Protein AF-A0A174A7T7-F1 (afdb_monomer)

Structure (mmCIF, N/CA/C/O backbone):
data_AF-A0A174A7T7-F1
#
_entry.id   AF-A0A174A7T7-F1
#
loop_
_atom_site.group_PDB
_atom_site.id
_atom_site.type_symbol
_atom_site.label_atom_id
_atom_site.label_alt_id
_atom_site.label_comp_id
_atom_site.label_asym_id
_atom_site.label_entity_id
_atom_site.label_seq_id
_atom_site.pdbx_PDB_ins_code
_atom_site.Cartn_x
_atom_site.Cartn_y
_atom_site.Cartn_z
_atom_site.occupancy
_atom_site.B_iso_or_equiv
_atom_site.auth_seq_id
_atom_site.auth_comp_id
_atom_site.auth_asym_id
_atom_site.auth_atom_id
_atom_site.pdbx_PDB_model_num
ATOM 1 N N . MET A 1 1 ? -68.352 -79.013 16.935 1.00 34.81 1 MET A N 1
ATOM 2 C CA . MET A 1 1 ? -67.141 -79.835 17.147 1.00 34.81 1 MET A CA 1
ATOM 3 C C . MET A 1 1 ? -65.933 -79.000 16.737 1.00 34.81 1 MET A C 1
ATOM 5 O O . MET A 1 1 ? -65.954 -78.477 15.634 1.00 34.81 1 MET A O 1
ATOM 9 N N . LYS A 1 2 ? -64.933 -78.906 17.624 1.00 31.14 2 LYS A N 1
ATOM 10 C CA . LYS A 1 2 ? -63.583 -78.318 17.465 1.00 31.14 2 LYS A CA 1
ATOM 11 C C . LYS A 1 2 ? -63.420 -76.787 17.567 1.00 31.14 2 LYS A C 1
ATOM 13 O O . LYS A 1 2 ? -63.607 -76.028 16.629 1.00 31.14 2 LYS A O 1
ATOM 18 N N . THR A 1 3 ? -62.982 -76.417 18.768 1.00 38.16 3 THR A N 1
ATOM 19 C CA . THR A 1 3 ? -62.141 -75.281 19.174 1.00 38.16 3 THR A CA 1
ATOM 20 C C . THR A 1 3 ? -60.913 -75.062 18.294 1.00 38.16 3 THR A C 1
ATOM 22 O O . THR A 1 3 ? -60.235 -76.042 18.006 1.00 38.16 3 THR A O 1
ATOM 25 N N . TYR A 1 4 ? -60.521 -73.799 18.084 1.00 34.59 4 TYR A N 1
ATOM 26 C CA . TYR A 1 4 ? -59.111 -73.390 18.091 1.00 34.59 4 TYR A CA 1
ATOM 27 C C . TYR A 1 4 ? -58.957 -72.013 18.748 1.00 34.59 4 TYR A C 1
ATOM 29 O O . TYR A 1 4 ? -59.543 -71.024 18.319 1.00 34.59 4 TYR A O 1
ATOM 37 N N . LYS A 1 5 ? -58.182 -71.996 19.837 1.00 39.53 5 LYS A N 1
ATOM 38 C CA . LYS A 1 5 ? -57.634 -70.804 20.485 1.00 39.53 5 LYS A CA 1
ATOM 39 C C . LYS A 1 5 ? -56.448 -70.321 19.651 1.00 39.53 5 LYS A C 1
ATOM 41 O O . LYS A 1 5 ? -55.598 -71.147 19.331 1.00 39.53 5 LYS A O 1
ATOM 46 N N . LEU A 1 6 ? -56.329 -69.018 19.417 1.00 37.69 6 LEU A N 1
ATOM 47 C CA . LEU A 1 6 ? -55.032 -68.397 19.154 1.00 37.69 6 LEU A CA 1
ATOM 48 C C . LEU A 1 6 ? -54.960 -67.053 19.891 1.00 37.69 6 LEU A C 1
ATOM 50 O O . LEU A 1 6 ? -55.678 -66.111 19.573 1.00 37.69 6 LEU A O 1
ATOM 54 N N . LEU A 1 7 ? -54.117 -67.028 20.926 1.00 42.88 7 LEU A N 1
ATOM 55 C CA . LEU A 1 7 ? -53.534 -65.824 21.512 1.00 42.88 7 LEU A CA 1
ATOM 56 C C . LEU A 1 7 ? -52.535 -65.233 20.511 1.00 42.88 7 LEU A C 1
ATOM 58 O O . LEU A 1 7 ? -51.740 -66.000 19.980 1.00 42.88 7 LEU A O 1
ATOM 62 N N . LEU A 1 8 ? -52.511 -63.908 20.352 1.00 40.06 8 LEU A N 1
ATOM 63 C CA . LEU A 1 8 ? -51.331 -63.091 20.011 1.00 40.06 8 LEU A CA 1
ATOM 64 C C . LEU A 1 8 ? -51.734 -61.621 20.233 1.00 40.06 8 LEU A C 1
ATOM 66 O O . LEU A 1 8 ? -52.603 -61.100 19.548 1.00 40.06 8 LEU A O 1
ATOM 70 N N . LEU A 1 9 ? -51.413 -61.075 21.403 1.00 36.62 9 LEU A N 1
ATOM 71 C CA . LEU A 1 9 ? -50.213 -60.289 21.721 1.00 36.62 9 LEU A CA 1
ATOM 72 C C . LEU A 1 9 ? -50.511 -58.788 21.571 1.00 36.62 9 LEU A C 1
ATOM 74 O O . LEU A 1 9 ? -50.603 -58.239 20.480 1.00 36.62 9 LEU A O 1
ATOM 78 N N . SER A 1 10 ? -50.698 -58.159 22.726 1.00 42.06 10 SER A N 1
ATOM 79 C CA . SER A 1 10 ? -50.841 -56.725 22.944 1.00 42.06 10 SER A CA 1
ATOM 80 C C . SER A 1 10 ? -49.665 -55.944 22.353 1.00 42.06 10 SER A C 1
ATOM 82 O O . SER A 1 10 ? -48.550 -56.036 22.867 1.00 42.06 10 SER A O 1
ATOM 84 N N . LEU A 1 11 ? -49.919 -55.130 21.327 1.00 39.25 11 LEU A N 1
ATOM 85 C CA . LEU A 1 11 ? -49.003 -54.072 20.911 1.00 39.25 11 LEU A CA 1
ATOM 86 C C . LEU A 1 11 ? -49.355 -52.816 21.720 1.00 39.25 11 LEU A C 1
ATOM 88 O O . LEU A 1 11 ? -50.230 -52.036 21.350 1.00 39.25 11 LEU A O 1
ATOM 92 N N . GLY A 1 12 ? -48.733 -52.685 22.891 1.00 40.16 12 GLY A N 1
ATOM 93 C CA . GLY A 1 12 ? -48.779 -51.452 23.666 1.00 40.16 12 GLY A CA 1
ATOM 94 C C . GLY A 1 12 ? -48.086 -50.350 22.874 1.00 40.16 12 GLY A C 1
ATOM 95 O O . GLY A 1 12 ? -46.886 -50.431 22.621 1.00 40.16 12 GLY A O 1
ATOM 96 N N . VAL A 1 13 ? -48.847 -49.337 22.469 1.00 46.69 13 VAL A N 1
ATOM 97 C CA . VAL A 1 13 ? -48.303 -48.083 21.949 1.00 46.69 13 VAL A CA 1
ATOM 98 C C . VAL A 1 13 ? -47.587 -47.402 23.115 1.00 46.69 13 VAL A C 1
ATOM 100 O O . VAL A 1 13 ? -48.209 -46.751 23.950 1.00 46.69 13 VAL A O 1
ATOM 103 N N . PHE A 1 14 ? -46.274 -47.605 23.209 1.00 45.12 14 PHE A N 1
ATOM 104 C CA . PHE A 1 14 ? -45.408 -46.735 23.990 1.00 45.12 14 PHE A CA 1
ATOM 105 C C . PHE A 1 14 ? -45.339 -45.403 23.245 1.00 45.12 14 PHE A C 1
ATOM 107 O O . PHE A 1 14 ? -44.578 -45.248 22.291 1.00 45.12 14 PHE A O 1
ATOM 114 N N . CYS A 1 15 ? -46.156 -44.440 23.668 1.00 43.75 15 CYS A N 1
ATOM 115 C CA . CYS A 1 15 ? -45.880 -43.042 23.388 1.00 43.75 15 CYS A CA 1
ATOM 116 C C . CYS A 1 15 ? -44.581 -42.692 24.120 1.00 43.75 15 CYS A C 1
ATOM 118 O O . CYS A 1 15 ? -44.599 -42.330 25.295 1.00 43.75 15 CYS A O 1
ATOM 120 N N . PHE A 1 16 ? -43.444 -42.831 23.440 1.00 42.84 16 PHE A N 1
ATOM 121 C CA . PHE A 1 16 ? -42.258 -42.074 23.800 1.00 42.84 16 PHE A CA 1
ATOM 122 C C . PHE A 1 16 ? -42.590 -40.611 23.519 1.00 42.84 16 PHE A C 1
ATOM 124 O O . PHE A 1 16 ? -42.403 -40.119 22.411 1.00 42.84 16 PHE A O 1
ATOM 131 N N . THR A 1 17 ? -43.120 -39.909 24.518 1.00 45.31 17 THR A N 1
ATOM 132 C CA . THR A 1 17 ? -42.925 -38.466 24.590 1.00 45.31 17 THR A CA 1
ATOM 133 C C . THR A 1 17 ? -41.432 -38.278 24.821 1.00 45.31 17 THR A C 1
ATOM 135 O O . THR A 1 17 ? -40.964 -38.278 25.961 1.00 45.31 17 THR A O 1
ATOM 138 N N . ALA A 1 18 ? -40.658 -38.219 23.737 1.00 40.25 18 ALA A N 1
ATOM 139 C CA . ALA A 1 18 ? -39.375 -37.555 23.795 1.00 40.25 18 ALA A CA 1
ATOM 140 C C . ALA A 1 18 ? -39.700 -36.135 24.260 1.00 40.25 18 ALA A C 1
ATOM 142 O O . ALA A 1 18 ? -40.391 -35.394 23.564 1.00 40.25 18 ALA A O 1
ATOM 143 N N . CYS A 1 19 ? -39.305 -35.792 25.485 1.00 46.44 19 CYS A N 1
ATOM 144 C CA . CYS A 1 19 ? -39.153 -34.396 25.840 1.00 46.44 19 CYS A CA 1
ATOM 145 C C . CYS A 1 19 ? -38.091 -33.841 24.887 1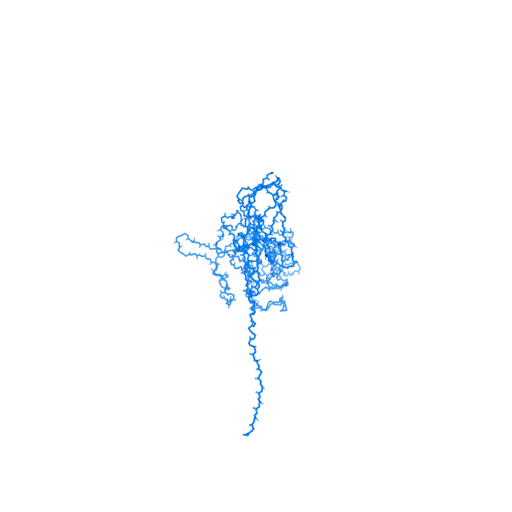.00 46.44 19 CYS A C 1
ATOM 147 O O . CYS A 1 19 ? -36.911 -33.836 25.223 1.00 46.44 19 CYS A O 1
ATOM 149 N N . GLU A 1 20 ? -38.503 -33.348 23.722 1.00 44.00 20 GLU A N 1
ATOM 150 C CA . GLU A 1 20 ? -37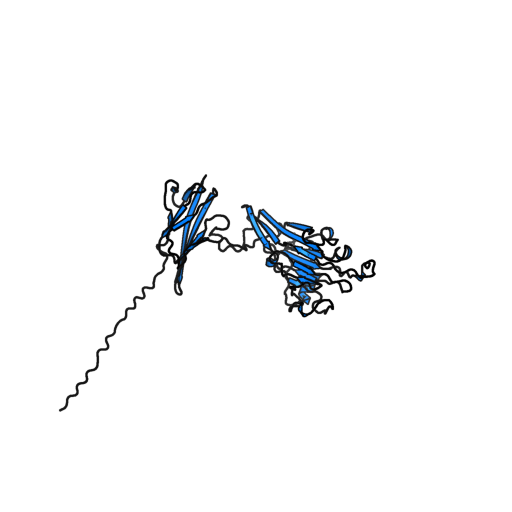.842 -32.207 23.100 1.00 44.00 20 GLU A CA 1
ATOM 151 C C . GLU A 1 20 ? -38.121 -31.009 24.015 1.00 44.00 20 GLU A C 1
ATOM 153 O O . GLU A 1 20 ? -38.873 -30.095 23.699 1.00 44.00 20 GLU A O 1
ATOM 158 N N . LYS A 1 21 ? -37.538 -31.024 25.219 1.00 41.69 21 LYS A N 1
ATOM 159 C CA . LYS A 1 21 ? -37.025 -29.766 25.726 1.00 41.69 21 LYS A CA 1
ATOM 160 C C . LYS A 1 21 ? -35.841 -29.518 24.816 1.00 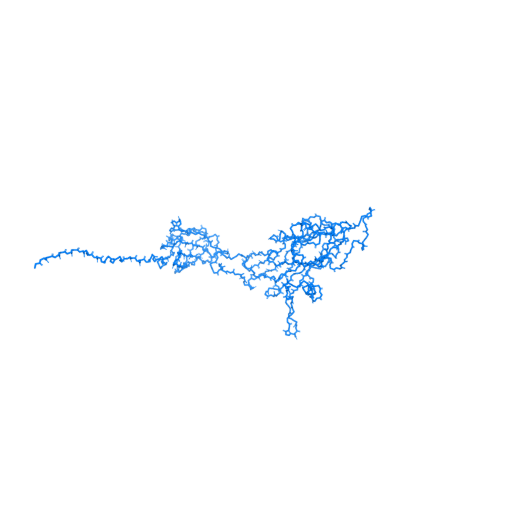41.69 21 LYS A C 1
ATOM 162 O O . LYS A 1 21 ? -34.774 -30.090 25.038 1.00 41.69 21 LYS A O 1
ATOM 167 N N . GLU A 1 22 ? -36.070 -28.749 23.752 1.00 50.91 22 GLU A N 1
ATOM 168 C CA . GLU A 1 22 ? -34.982 -27.973 23.180 1.00 50.91 22 GLU A CA 1
ATOM 169 C C . GLU A 1 22 ? -34.232 -27.401 24.380 1.00 50.91 22 GLU A C 1
ATOM 171 O O . GLU A 1 22 ? -34.843 -26.868 25.314 1.00 50.91 22 GLU A O 1
ATOM 176 N N . LEU A 1 23 ? -32.938 -27.701 24.459 1.00 54.66 23 LEU A N 1
ATOM 177 C CA . LEU A 1 23 ? -32.082 -27.118 25.471 1.00 54.66 23 LEU A CA 1
ATOM 178 C C . LEU A 1 23 ? -32.055 -25.636 25.100 1.00 54.66 23 LEU A C 1
ATOM 180 O O . LEU A 1 23 ? -31.261 -25.238 24.257 1.00 54.66 23 LEU A O 1
ATOM 184 N N . ASP A 1 24 ? -33.036 -24.884 25.590 1.00 56.56 24 ASP A N 1
ATOM 185 C CA . ASP A 1 24 ? -33.251 -23.487 25.252 1.00 56.56 24 ASP A CA 1
ATOM 186 C C . ASP A 1 24 ? -32.086 -22.740 25.889 1.00 56.56 24 ASP A C 1
ATOM 188 O O . ASP A 1 24 ? -32.068 -22.471 27.090 1.00 56.56 24 ASP A O 1
ATOM 192 N N . ARG A 1 25 ? -31.013 -22.568 25.113 1.00 69.00 25 ARG A N 1
ATOM 193 C CA . ARG A 1 25 ? -29.785 -21.893 25.545 1.00 69.00 25 ARG A CA 1
ATOM 194 C C . ARG A 1 25 ? -29.955 -20.397 25.327 1.00 69.00 25 ARG A C 1
ATOM 196 O O . ARG A 1 25 ? -29.071 -19.751 24.760 1.00 69.00 25 ARG A O 1
ATOM 203 N N . ASP A 1 26 ? -31.110 -19.872 25.723 1.00 78.75 26 ASP A N 1
ATOM 204 C CA . ASP A 1 26 ? -31.392 -18.454 25.618 1.00 78.75 26 ASP A CA 1
ATOM 205 C C . ASP A 1 26 ? -30.509 -17.659 26.596 1.00 78.75 26 ASP A C 1
ATOM 207 O O . ASP A 1 26 ? -29.924 -18.190 27.542 1.00 78.75 26 ASP A O 1
ATOM 211 N N . LEU A 1 27 ? -30.358 -16.366 26.323 1.00 85.62 27 LEU A N 1
ATOM 212 C CA . LEU A 1 27 ? -29.578 -15.446 27.153 1.00 85.62 27 LEU A CA 1
ATOM 213 C C . LEU A 1 27 ? -30.492 -14.494 27.937 1.00 85.62 27 LEU A C 1
ATOM 215 O O . LEU A 1 27 ? -30.086 -13.383 28.295 1.00 85.62 27 LEU A O 1
ATOM 219 N N . THR A 1 28 ? -31.742 -14.888 28.194 1.00 85.81 28 THR A N 1
ATOM 220 C CA . THR A 1 28 ? -32.754 -14.007 28.793 1.00 85.81 28 THR A CA 1
ATOM 221 C C . THR A 1 28 ? -32.298 -13.504 30.162 1.00 85.81 28 THR A C 1
ATOM 223 O O . THR A 1 28 ? -32.308 -12.292 30.399 1.00 85.81 28 THR A O 1
ATOM 226 N N . ASP A 1 29 ? -31.759 -14.398 30.992 1.00 86.19 29 ASP A N 1
ATOM 227 C CA . ASP A 1 29 ? -31.263 -14.086 32.339 1.00 86.19 29 ASP A CA 1
ATOM 228 C C . ASP A 1 29 ? -29.802 -13.599 32.369 1.00 86.19 29 ASP A C 1
ATOM 230 O O . ASP A 1 29 ? -29.308 -13.174 33.416 1.00 86.19 29 ASP A O 1
ATOM 234 N N . ALA A 1 30 ? -29.096 -13.622 31.232 1.00 90.69 30 ALA A N 1
ATOM 235 C CA . ALA A 1 30 ? -27.689 -13.239 31.184 1.00 90.69 30 ALA A CA 1
ATOM 236 C C . ALA A 1 30 ? -27.511 -11.732 31.423 1.00 90.69 30 ALA A C 1
ATOM 238 O O . ALA A 1 30 ? -28.187 -10.913 30.800 1.00 90.69 30 ALA A O 1
ATOM 239 N N . ASN A 1 31 ? -26.633 -11.333 32.336 1.00 92.38 31 ASN A N 1
ATOM 240 C CA . ASN A 1 31 ? -26.409 -9.921 32.660 1.00 92.38 31 ASN A CA 1
ATOM 241 C C . ASN A 1 31 ? -25.013 -9.724 33.258 1.00 92.38 31 ASN A C 1
ATOM 243 O O . ASN A 1 31 ? -24.373 -10.680 33.692 1.00 92.38 31 ASN A O 1
ATOM 247 N N . VAL A 1 32 ? -24.562 -8.476 33.334 1.00 92.38 32 VAL A N 1
ATOM 248 C CA . VAL A 1 32 ? -23.365 -8.079 34.067 1.00 92.38 32 VAL A CA 1
ATOM 249 C C . VAL A 1 32 ? -23.742 -7.098 35.164 1.00 92.38 32 VAL A C 1
ATOM 251 O O . VAL A 1 32 ? -24.380 -6.077 34.915 1.00 92.38 32 VAL A O 1
ATOM 254 N N . SER A 1 33 ? -23.311 -7.390 36.386 1.00 91.19 33 SER A N 1
ATOM 255 C CA . SER A 1 33 ? -23.315 -6.422 37.483 1.00 91.19 33 SER A CA 1
ATOM 256 C C . SER A 1 33 ? -21.887 -6.154 37.949 1.00 91.19 33 SER A C 1
ATOM 258 O O . SER A 1 33 ? -20.939 -6.764 37.464 1.00 91.19 33 SER A O 1
ATOM 260 N N . VAL A 1 34 ? -21.708 -5.252 38.907 1.00 89.88 34 VAL A N 1
ATOM 261 C CA . VAL A 1 34 ? -20.389 -4.931 39.467 1.00 89.88 34 VAL A CA 1
ATOM 262 C C . VAL A 1 34 ? -20.390 -5.246 40.956 1.00 89.88 34 VAL A C 1
ATOM 264 O O . VAL A 1 34 ? -21.373 -4.969 41.646 1.00 89.88 34 VAL A O 1
ATOM 267 N N . ALA A 1 35 ? -19.301 -5.822 41.461 1.00 87.19 35 ALA A N 1
ATOM 268 C CA . ALA A 1 35 ? -19.081 -5.949 42.894 1.00 87.19 35 ALA A CA 1
ATOM 269 C C . ALA A 1 35 ? -18.837 -4.554 43.488 1.00 87.19 35 ALA A C 1
ATOM 271 O O . ALA A 1 35 ? -17.867 -3.882 43.144 1.00 87.19 35 ALA A O 1
ATOM 272 N N . THR A 1 36 ? -19.741 -4.098 44.351 1.00 77.88 36 THR A N 1
ATOM 273 C CA . THR A 1 36 ? -19.642 -2.780 44.987 1.00 77.88 36 THR A CA 1
ATOM 274 C C . THR A 1 36 ? -18.747 -2.835 46.220 1.00 77.88 36 THR A C 1
ATOM 276 O O . THR A 1 36 ? -18.971 -3.669 47.100 1.00 77.88 36 THR A O 1
ATOM 279 N N . ASP A 1 37 ? -17.803 -1.904 46.325 1.00 76.12 37 ASP A N 1
ATOM 280 C CA . ASP A 1 37 ? -17.034 -1.619 47.538 1.00 76.12 37 ASP A CA 1
ATOM 281 C C . ASP A 1 37 ? -17.007 -0.102 47.821 1.00 76.12 37 ASP A C 1
ATOM 283 O O . ASP A 1 37 ? -17.701 0.677 47.164 1.00 76.12 37 ASP A O 1
ATOM 287 N N . GLU A 1 38 ? -16.229 0.338 48.815 1.00 72.12 38 GLU A N 1
ATOM 288 C CA . GLU A 1 38 ? -16.130 1.756 49.205 1.00 72.12 38 GLU A CA 1
ATOM 289 C C . GLU A 1 38 ? -15.630 2.684 48.074 1.00 72.12 38 GLU A C 1
ATOM 291 O O . GLU A 1 38 ? -15.846 3.900 48.130 1.00 72.12 38 GLU A O 1
ATOM 296 N N . ASN A 1 39 ? -14.989 2.130 47.041 1.00 70.62 39 ASN A N 1
ATOM 297 C CA . ASN A 1 39 ? -14.383 2.851 45.922 1.00 70.62 39 ASN A CA 1
ATOM 298 C C . ASN A 1 39 ? -15.273 2.903 44.671 1.00 70.62 39 ASN A C 1
ATOM 300 O O . ASN A 1 39 ? -14.922 3.592 43.710 1.00 70.62 39 ASN A O 1
ATOM 304 N N . VAL A 1 40 ? -16.414 2.206 44.673 1.00 71.94 40 VAL A N 1
ATOM 305 C CA . VAL A 1 40 ? -17.290 2.046 43.507 1.00 71.94 40 VAL A CA 1
ATOM 306 C C . VAL A 1 40 ? -18.651 2.683 43.780 1.00 71.94 40 VAL A C 1
ATOM 308 O O . VAL A 1 40 ? -19.407 2.232 44.640 1.00 71.94 40 VAL A O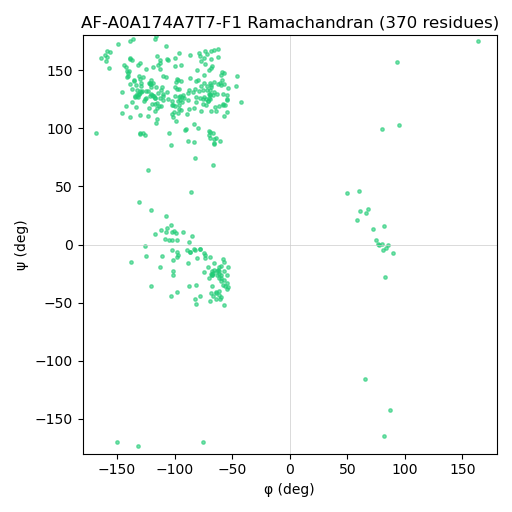 1
ATOM 311 N N . ARG A 1 41 ? -18.993 3.742 43.035 1.00 75.62 41 ARG A N 1
ATOM 312 C CA . ARG A 1 41 ? -20.283 4.446 43.172 1.00 75.62 41 ARG A CA 1
ATOM 313 C C . ARG A 1 41 ? -21.156 4.249 41.942 1.00 75.62 41 ARG A C 1
ATOM 315 O O . ARG A 1 41 ? -20.688 4.442 40.825 1.00 75.62 41 ARG A O 1
ATOM 322 N N . TYR A 1 42 ? -22.424 3.913 42.167 1.00 76.00 42 TYR A N 1
ATOM 323 C CA . TYR A 1 42 ? -23.430 3.730 41.122 1.00 76.00 42 TYR A CA 1
ATOM 324 C C . TYR A 1 42 ? -24.418 4.896 41.090 1.00 76.00 42 TYR A C 1
ATOM 326 O O . TYR A 1 42 ? -25.086 5.171 42.088 1.00 76.00 42 TYR A O 1
ATOM 334 N N . GLU A 1 43 ? -24.569 5.524 39.926 1.00 72.94 43 GLU A N 1
ATOM 335 C CA . GLU A 1 43 ? -25.644 6.476 39.633 1.00 72.94 43 GLU A CA 1
ATOM 336 C C . GLU A 1 43 ? -26.346 6.058 38.332 1.00 72.94 43 GLU A C 1
ATOM 338 O O . GLU A 1 43 ? -25.892 6.342 37.224 1.00 72.94 43 GLU A O 1
ATOM 343 N N . GLY A 1 44 ? -27.456 5.323 38.450 1.00 72.19 44 GLY A N 1
ATOM 344 C CA . GLY A 1 44 ? -28.142 4.760 37.283 1.00 72.19 44 GLY A CA 1
ATOM 345 C C . GLY A 1 44 ? -27.279 3.713 36.570 1.00 72.19 44 GLY A C 1
ATOM 346 O O . GLY A 1 44 ? -26.981 2.681 37.160 1.00 72.19 44 GLY A O 1
ATOM 347 N N . ASN A 1 45 ? -26.885 3.971 35.315 1.00 73.69 45 ASN A N 1
ATOM 348 C CA . ASN A 1 45 ? -25.972 3.104 34.547 1.00 73.69 45 ASN A CA 1
ATOM 349 C C . ASN A 1 45 ? -24.508 3.597 34.550 1.00 73.69 45 ASN A C 1
ATOM 351 O O . ASN A 1 45 ? -23.689 3.124 33.762 1.00 73.69 45 ASN A O 1
ATOM 355 N N . ILE A 1 46 ? -24.187 4.591 35.388 1.00 84.31 46 ILE A N 1
ATOM 356 C CA . ILE A 1 46 ? -22.849 5.179 35.482 1.00 84.31 46 ILE A CA 1
ATOM 357 C C . ILE A 1 46 ? -22.142 4.637 36.722 1.00 84.31 46 ILE A C 1
ATOM 359 O O . ILE A 1 46 ? -22.587 4.838 37.854 1.00 84.31 46 ILE A O 1
ATOM 363 N N . LEU A 1 47 ? -21.011 3.986 36.484 1.00 89.56 47 LEU A N 1
ATOM 364 C CA . LEU A 1 47 ? -20.050 3.540 37.473 1.00 89.56 47 LEU A CA 1
ATOM 365 C C . LEU A 1 47 ? -18.953 4.590 37.625 1.00 89.56 47 LEU A C 1
ATOM 367 O O . LEU A 1 47 ? -18.193 4.804 36.687 1.00 89.56 47 LEU A O 1
ATOM 371 N N . THR A 1 48 ? -18.826 5.221 38.790 1.00 90.75 48 THR A N 1
ATOM 372 C CA . THR A 1 48 ? -17.685 6.106 39.074 1.00 90.75 48 THR A CA 1
ATOM 373 C C . THR A 1 48 ? -16.637 5.382 39.908 1.00 90.75 48 THR A C 1
ATOM 375 O O . THR A 1 48 ? -16.963 4.826 40.960 1.00 90.75 48 THR A O 1
ATOM 378 N N . VAL A 1 49 ? -15.386 5.415 39.446 1.00 92.56 49 VAL A N 1
ATOM 379 C CA . VAL A 1 49 ? -14.236 4.746 40.070 1.00 92.56 49 VAL A CA 1
ATOM 380 C C . VAL A 1 49 ? -12.982 5.621 39.965 1.00 92.56 49 VAL A C 1
ATOM 382 O O . VAL A 1 49 ? -12.854 6.418 39.037 1.00 92.56 49 VAL A O 1
ATOM 385 N N . LYS A 1 50 ? -12.032 5.473 40.893 1.00 92.19 50 LYS A N 1
ATOM 386 C CA . LYS A 1 50 ? -10.718 6.119 40.768 1.00 92.19 50 LYS A CA 1
ATOM 387 C C . LYS A 1 50 ? -9.804 5.347 39.825 1.00 92.19 50 LYS A C 1
ATOM 389 O O . LYS A 1 50 ? -9.757 4.116 39.874 1.00 92.19 50 LYS A O 1
ATOM 394 N N . LYS A 1 51 ? -9.020 6.072 39.033 1.00 94.19 51 LYS A N 1
ATOM 395 C CA . LYS A 1 51 ? -7.954 5.533 38.185 1.00 94.19 51 LYS A CA 1
ATOM 396 C C . LYS A 1 51 ? -7.075 4.545 38.963 1.00 94.19 51 LYS A C 1
ATOM 398 O O . LYS A 1 51 ? -6.709 4.791 40.111 1.00 94.19 51 LYS A O 1
ATOM 403 N N . GLY A 1 52 ? -6.739 3.423 38.330 1.00 93.38 52 GLY A N 1
ATOM 404 C CA . GLY A 1 52 ? -5.920 2.363 38.925 1.00 93.38 52 GLY A CA 1
ATOM 405 C C . GLY A 1 52 ? -6.661 1.449 39.910 1.00 93.38 52 GLY A C 1
ATOM 406 O O . GLY A 1 52 ? -6.055 0.518 40.439 1.00 93.38 52 GLY A O 1
ATOM 407 N N . THR A 1 53 ? -7.957 1.673 40.158 1.00 92.56 53 THR A N 1
ATOM 408 C CA . THR A 1 53 ? -8.770 0.788 41.006 1.00 92.56 53 THR A CA 1
ATOM 409 C C . THR A 1 53 ? -9.389 -0.329 40.157 1.00 92.56 53 THR A C 1
ATOM 411 O O . THR A 1 53 ? -10.095 -0.023 39.192 1.00 92.56 53 THR A O 1
ATOM 414 N N . PRO A 1 54 ? -9.167 -1.612 40.496 1.00 93.38 54 PRO A N 1
ATOM 415 C CA . PRO A 1 54 ? -9.792 -2.724 39.787 1.00 93.38 54 PRO A CA 1
ATOM 416 C C . PRO A 1 54 ? -11.312 -2.743 39.968 1.00 93.38 54 PRO A C 1
ATOM 418 O O . PRO A 1 54 ? -11.817 -2.710 41.088 1.00 93.38 54 PRO A O 1
ATOM 421 N N . ILE A 1 55 ? -12.043 -2.870 38.865 1.00 93.06 55 ILE A N 1
ATOM 422 C CA . ILE A 1 55 ? -13.482 -3.132 38.849 1.00 93.06 55 ILE A CA 1
ATOM 423 C C . ILE A 1 55 ? -13.677 -4.635 38.694 1.00 93.06 55 ILE A C 1
ATOM 425 O O . ILE A 1 55 ? -13.145 -5.229 37.760 1.00 93.06 55 ILE A O 1
ATOM 429 N N . THR A 1 56 ? -14.463 -5.251 39.577 1.00 94.19 56 THR A N 1
ATOM 430 C CA . THR A 1 56 ? -14.862 -6.657 39.428 1.00 94.19 56 THR A CA 1
ATOM 431 C C . THR A 1 56 ? -16.283 -6.737 38.884 1.00 94.19 56 THR A C 1
ATOM 433 O O . THR A 1 56 ? -17.245 -6.411 39.578 1.00 94.19 56 THR A O 1
ATOM 436 N N . PHE A 1 57 ? -16.411 -7.176 37.639 1.00 94.25 57 PHE A N 1
ATOM 437 C CA . PHE A 1 57 ? -17.672 -7.490 36.982 1.00 94.25 57 PHE A CA 1
ATOM 438 C C . PHE A 1 57 ? -18.117 -8.902 37.366 1.00 94.25 57 PHE A C 1
ATOM 440 O O . PHE A 1 57 ? -17.318 -9.836 37.336 1.00 94.25 57 PHE A O 1
ATOM 447 N N . LEU A 1 58 ? -19.386 -9.050 37.726 1.00 93.88 58 LEU A N 1
ATOM 448 C CA . LEU A 1 58 ? -20.043 -10.318 38.024 1.00 93.88 58 LEU A CA 1
ATOM 449 C C . LEU A 1 58 ? -20.887 -10.704 36.809 1.00 93.88 58 LEU A C 1
ATOM 451 O O . LEU A 1 58 ? -21.732 -9.916 36.373 1.00 93.88 58 LEU A O 1
ATOM 455 N N . LEU A 1 59 ? -20.632 -11.885 36.259 1.00 94.12 59 LEU A N 1
ATOM 456 C CA . LEU A 1 59 ? -21.288 -12.418 35.072 1.00 94.12 59 LEU A CA 1
ATOM 457 C C . LEU A 1 59 ? -22.422 -13.343 35.521 1.00 94.12 59 LEU A C 1
ATOM 459 O O . LEU A 1 59 ? -22.197 -14.281 36.278 1.00 94.12 59 LEU A O 1
ATOM 463 N N . HIS A 1 60 ? -23.640 -13.060 35.066 1.00 92.81 60 HIS A N 1
ATOM 464 C CA . HIS A 1 60 ? -24.845 -13.817 35.412 1.00 92.81 60 HIS A CA 1
ATOM 465 C C . HIS A 1 60 ? -25.401 -14.549 34.191 1.00 92.81 60 HIS A C 1
ATOM 467 O O . HIS A 1 60 ? -25.168 -14.134 33.053 1.00 92.81 60 HIS A O 1
ATOM 473 N N . GLY A 1 61 ? -26.197 -15.590 34.443 1.00 89.12 61 GLY A N 1
ATOM 474 C CA . GLY A 1 61 ? -26.759 -16.472 33.416 1.00 89.12 61 GLY A CA 1
ATOM 475 C C . GLY A 1 61 ? -25.770 -17.545 32.960 1.00 89.12 61 GLY A C 1
ATOM 476 O O . GLY A 1 61 ? -24.758 -17.775 33.615 1.00 89.12 61 GLY A O 1
ATOM 477 N N . ASP A 1 62 ? -26.062 -18.194 31.831 1.00 87.44 62 ASP A N 1
ATOM 478 C CA . ASP A 1 62 ? -25.220 -19.263 31.273 1.00 87.44 62 ASP A CA 1
ATOM 479 C C . ASP A 1 62 ? -24.771 -18.965 29.826 1.00 87.44 62 ASP A C 1
ATOM 481 O O . ASP A 1 62 ? -25.192 -19.643 28.882 1.00 87.44 62 ASP A O 1
ATOM 485 N N . PRO A 1 63 ? -23.963 -17.904 29.605 1.00 90.50 63 PRO A N 1
ATOM 486 C CA . PRO A 1 63 ? -23.347 -17.670 28.309 1.00 90.50 63 PRO A CA 1
ATOM 487 C C . PRO A 1 63 ? -22.168 -18.629 28.075 1.00 90.50 63 PRO A C 1
ATOM 489 O O . PRO A 1 63 ? -21.282 -18.751 28.923 1.00 90.50 63 PRO A O 1
ATOM 492 N N . ASP A 1 64 ? -22.112 -19.245 26.896 1.00 89.88 64 ASP A N 1
ATOM 493 C CA . ASP A 1 64 ? -21.020 -20.086 26.403 1.00 89.88 64 ASP A CA 1
ATOM 494 C C . ASP A 1 64 ? -19.767 -19.247 26.149 1.00 89.88 64 ASP A C 1
ATOM 496 O O . ASP A 1 64 ? -18.651 -19.660 26.456 1.00 89.88 64 ASP A O 1
ATOM 500 N N . TYR A 1 65 ? -19.949 -18.058 25.575 1.00 91.44 65 TYR A N 1
ATOM 501 C CA . TYR A 1 65 ? -18.866 -17.155 25.211 1.00 91.44 65 TYR A CA 1
ATOM 502 C C . TYR A 1 65 ? -19.122 -15.763 25.763 1.00 91.44 65 TYR A C 1
ATOM 504 O O . TYR A 1 65 ? -20.219 -15.223 25.622 1.00 91.44 65 TYR A O 1
ATOM 512 N N . VAL A 1 66 ? -18.079 -15.151 26.323 1.00 94.62 66 VAL A N 1
ATOM 513 C CA . VAL A 1 66 ? -18.109 -13.756 26.779 1.00 94.62 66 VAL A CA 1
ATOM 514 C C . VAL A 1 66 ? -16.878 -13.031 26.252 1.00 94.62 66 VAL A C 1
ATOM 516 O O . VAL A 1 66 ? -15.744 -13.481 26.434 1.00 94.62 66 VAL A O 1
ATOM 519 N N . SER A 1 67 ? -17.110 -11.905 25.588 1.00 95.94 67 SER A N 1
ATOM 520 C CA . SER A 1 67 ? -16.092 -10.995 25.062 1.00 95.94 67 SER A CA 1
ATOM 521 C C . SER A 1 67 ? -16.273 -9.611 25.675 1.00 95.94 67 SER A C 1
ATOM 523 O O . SER A 1 67 ? -17.397 -9.121 25.750 1.00 95.94 67 SER A O 1
ATOM 525 N N . PHE A 1 68 ? -15.184 -8.982 26.106 1.00 97.31 68 PHE A N 1
ATOM 526 C CA . PHE A 1 68 ? -15.192 -7.686 26.780 1.00 97.31 68 PHE A CA 1
ATOM 527 C C . PHE A 1 68 ? -14.498 -6.610 25.948 1.00 97.31 68 PHE A C 1
ATOM 529 O O . PHE A 1 68 ? -13.366 -6.782 25.505 1.00 97.31 68 PHE A O 1
ATOM 536 N N . PHE A 1 69 ? -15.173 -5.482 25.785 1.00 97.75 69 PHE A N 1
ATOM 537 C CA . PHE A 1 69 ? -14.650 -4.252 25.206 1.00 97.75 69 PHE A CA 1
ATOM 538 C C . PHE A 1 69 ? -14.574 -3.214 26.325 1.00 97.75 69 PHE A C 1
ATOM 540 O O . PHE A 1 69 ? -15.608 -2.877 26.902 1.00 97.75 69 PHE A O 1
ATOM 547 N N . SER A 1 70 ? -13.382 -2.700 26.641 1.00 96.44 70 SER A N 1
ATOM 548 C CA . SER A 1 70 ? -13.226 -1.702 27.711 1.00 96.44 70 SER A CA 1
ATOM 549 C C . SER A 1 70 ? -13.798 -0.331 27.337 1.00 96.44 70 SER A C 1
ATOM 551 O O . SER A 1 70 ? -14.064 0.491 28.205 1.00 96.44 70 SER A O 1
ATOM 553 N N . GLY A 1 71 ? -14.001 -0.055 26.047 1.00 93.69 71 GLY A N 1
ATOM 554 C CA . GLY A 1 71 ? -14.368 1.274 25.564 1.00 93.69 71 GLY A CA 1
ATOM 555 C C . GLY A 1 71 ? -13.178 2.231 25.447 1.00 93.69 71 GLY A C 1
ATOM 556 O O . GLY A 1 71 ? -13.365 3.373 25.028 1.00 93.69 71 GLY A O 1
ATOM 557 N N . GLU A 1 72 ? -11.962 1.783 25.772 1.00 91.69 72 GLU A N 1
ATOM 558 C CA . GLU A 1 72 ? -10.727 2.497 25.445 1.00 91.69 72 GLU A CA 1
ATOM 559 C C . GLU A 1 72 ? -10.427 2.420 23.945 1.00 91.69 72 GLU A C 1
ATOM 561 O O . GLU A 1 72 ? -10.982 1.597 23.215 1.00 91.69 72 GLU A O 1
ATOM 566 N N . LEU A 1 73 ? -9.536 3.292 23.473 1.00 84.94 73 LEU A N 1
ATOM 567 C CA . LEU A 1 73 ? -9.124 3.337 22.073 1.00 84.94 73 LEU A CA 1
ATOM 568 C C . LEU A 1 73 ? -8.624 1.959 21.599 1.00 84.94 73 LEU A C 1
ATOM 570 O O . LEU A 1 73 ? -7.688 1.415 22.178 1.00 84.94 73 LEU A O 1
ATOM 574 N N . GLY A 1 74 ? -9.217 1.423 20.526 1.00 84.12 74 GLY A N 1
ATOM 575 C CA . GLY A 1 74 ? -8.893 0.088 20.000 1.00 84.12 74 GLY A CA 1
ATOM 576 C C . GLY A 1 74 ? -9.731 -1.046 20.605 1.00 84.12 74 GLY A C 1
ATOM 577 O O . GLY A 1 74 ? -9.680 -2.170 20.105 1.00 84.12 74 GLY A O 1
ATOM 578 N N . HIS A 1 75 ? -10.540 -0.750 21.625 1.00 92.00 75 HIS A N 1
ATOM 579 C CA . HIS A 1 75 ? -11.396 -1.692 22.347 1.00 92.00 75 HIS A CA 1
ATOM 580 C C . HIS A 1 75 ? -12.833 -1.167 22.488 1.00 92.00 75 HIS A C 1
ATOM 582 O O . HIS A 1 75 ? -13.482 -1.383 23.512 1.00 92.00 75 HIS A O 1
ATOM 588 N N . GLN A 1 76 ? -13.353 -0.468 21.474 1.00 92.12 76 GLN A N 1
ATOM 589 C CA . GLN A 1 76 ? -14.711 0.085 21.468 1.00 92.12 76 GLN A CA 1
ATOM 590 C C . GLN A 1 76 ? -15.675 -0.813 20.677 1.00 92.12 76 GLN A C 1
ATOM 592 O O . GLN A 1 76 ? -15.539 -0.975 19.464 1.00 92.12 76 GLN A O 1
ATOM 597 N N . TYR A 1 77 ? -16.713 -1.340 21.338 1.00 92.69 77 TYR A N 1
ATOM 598 C CA . TYR A 1 77 ? -17.682 -2.264 20.722 1.00 92.69 77 TYR A CA 1
ATOM 599 C C . TYR A 1 77 ? -18.367 -1.703 19.466 1.00 92.69 77 TYR A C 1
ATOM 601 O O . TYR A 1 77 ? -18.614 -2.433 18.502 1.00 92.69 77 TYR A O 1
ATOM 609 N N . VAL A 1 78 ? -18.645 -0.396 19.452 1.00 89.31 78 VAL A N 1
ATOM 610 C CA . VAL A 1 78 ? -19.272 0.299 18.315 1.00 89.31 78 VAL A CA 1
ATOM 611 C C . VAL A 1 78 ? -18.415 0.259 17.039 1.00 89.31 78 VAL A C 1
ATOM 613 O O . VAL A 1 78 ? -18.953 0.367 15.941 1.00 89.31 78 VAL A O 1
ATOM 616 N N . TYR A 1 79 ? -17.098 0.042 17.156 1.00 85.81 79 TYR A N 1
ATOM 617 C CA . TYR A 1 79 ? -16.157 0.005 16.029 1.00 85.81 79 TYR A CA 1
ATOM 618 C C . TYR A 1 79 ? -15.637 -1.399 15.688 1.00 85.81 79 TYR A C 1
ATOM 620 O O . TYR A 1 79 ? -14.733 -1.525 14.861 1.00 85.81 79 TYR A O 1
ATOM 628 N N . ARG A 1 80 ? -16.222 -2.457 16.266 1.00 90.25 80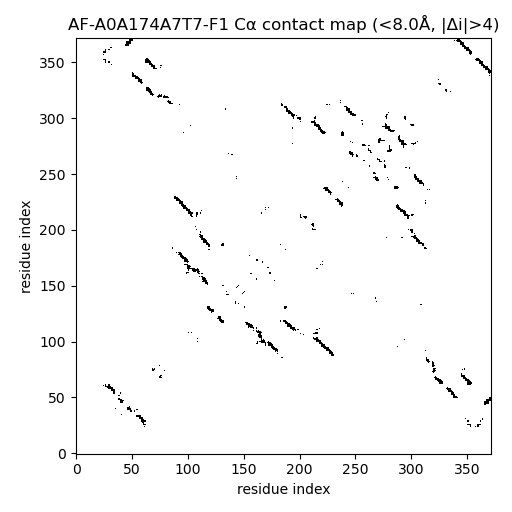 ARG A N 1
ATOM 629 C CA . ARG A 1 80 ? -15.800 -3.854 16.039 1.00 90.25 80 ARG A CA 1
ATOM 630 C C . ARG A 1 80 ? -15.959 -4.341 14.590 1.00 90.25 80 ARG A C 1
ATOM 632 O O . ARG A 1 80 ? -15.245 -5.235 14.162 1.00 90.25 80 ARG A O 1
ATOM 639 N N . ASP A 1 81 ? -16.888 -3.743 13.844 1.00 85.12 81 ASP A N 1
ATOM 640 C CA . ASP A 1 81 ? -17.191 -4.092 12.448 1.00 85.12 81 ASP A CA 1
ATOM 641 C C . ASP A 1 81 ? -16.772 -2.967 11.476 1.00 85.12 81 ASP A C 1
ATOM 643 O O . ASP A 1 81 ? -17.183 -2.941 10.310 1.00 85.12 81 ASP A O 1
ATOM 647 N N . ARG A 1 82 ? -15.986 -1.986 11.952 1.00 83.00 82 ARG A N 1
ATOM 648 C CA . ARG A 1 82 ? -15.611 -0.801 11.171 1.00 83.00 82 ARG A CA 1
ATOM 649 C C . ARG A 1 82 ? -14.667 -1.183 10.032 1.00 83.00 82 ARG A C 1
ATOM 651 O O . ARG A 1 82 ? -13.599 -1.736 10.265 1.00 83.00 82 ARG A O 1
ATOM 658 N N . LYS A 1 83 ? -15.044 -0.805 8.807 1.00 82.88 83 LYS A N 1
ATOM 659 C CA . LYS A 1 83 ? -14.229 -0.989 7.591 1.00 82.88 83 LYS A CA 1
ATOM 660 C C . LYS A 1 83 ? -13.512 0.279 7.144 1.00 82.88 83 LYS A C 1
ATOM 662 O O . LYS A 1 83 ? -12.458 0.192 6.529 1.00 82.88 83 LYS A O 1
ATOM 667 N N . GLU A 1 84 ? -14.062 1.440 7.486 1.00 84.50 84 GLU A N 1
ATOM 668 C CA . GLU A 1 84 ? -13.483 2.745 7.181 1.00 84.50 84 GLU A CA 1
ATOM 669 C C . GLU A 1 84 ? -13.655 3.697 8.361 1.00 84.50 84 GLU A C 1
ATOM 671 O O . GLU A 1 84 ? -14.627 3.610 9.115 1.00 84.50 84 GLU A O 1
ATOM 676 N N . TYR A 1 85 ? -12.710 4.610 8.522 1.00 84.31 85 TYR A N 1
ATOM 677 C CA . TYR A 1 85 ? -12.803 5.716 9.466 1.00 84.31 85 TYR A CA 1
ATOM 678 C C . TYR A 1 85 ? -13.523 6.927 8.856 1.00 84.31 85 TYR A C 1
ATOM 680 O O . TYR A 1 85 ? -13.624 7.063 7.639 1.00 84.31 85 TYR A O 1
ATOM 688 N N . SER A 1 86 ? -13.981 7.851 9.704 1.00 86.19 86 SER A N 1
ATOM 689 C CA . SER A 1 86 ? -14.559 9.115 9.240 1.00 86.19 86 SER A CA 1
ATOM 690 C C . SER A 1 86 ? -13.482 10.051 8.689 1.00 86.19 86 SER A C 1
ATOM 692 O O . SER A 1 86 ? -12.465 10.297 9.338 1.00 86.19 86 SER A O 1
ATOM 694 N N . ALA A 1 87 ? -13.732 10.645 7.520 1.00 88.81 87 ALA A N 1
ATOM 695 C CA . ALA A 1 87 ? -12.855 11.662 6.937 1.00 88.81 87 ALA A CA 1
ATOM 696 C C . ALA A 1 87 ? -12.688 12.895 7.846 1.00 88.81 87 ALA A C 1
ATOM 698 O O . ALA A 1 87 ? -11.632 13.529 7.854 1.00 88.81 87 ALA A O 1
ATOM 699 N N . GLU A 1 88 ? -13.719 13.234 8.624 1.00 89.94 88 GLU A N 1
ATOM 700 C CA . GLU A 1 88 ? -13.724 14.398 9.519 1.00 89.94 88 GLU A CA 1
ATOM 701 C C . GLU A 1 88 ? -12.737 14.246 10.683 1.00 89.94 88 GLU A C 1
ATOM 703 O O . GLU A 1 88 ? -12.203 15.245 11.182 1.00 89.94 88 GLU A O 1
ATOM 708 N N . ASP A 1 89 ? -12.443 13.000 11.059 1.00 89.56 89 ASP A N 1
ATOM 709 C CA . ASP A 1 89 ? -11.530 12.644 12.144 1.00 89.56 89 ASP A CA 1
ATOM 710 C C . ASP A 1 89 ? -10.059 12.647 11.712 1.00 89.56 89 ASP A C 1
ATOM 712 O O . ASP A 1 89 ? -9.174 12.470 12.552 1.00 89.56 89 ASP A O 1
ATOM 716 N N . VAL A 1 90 ? -9.765 12.880 10.428 1.00 94.00 90 VAL A N 1
ATOM 717 C CA . VAL A 1 90 ? -8.389 12.930 9.925 1.00 94.00 90 VAL A CA 1
ATOM 718 C C . VAL A 1 90 ? -7.726 14.260 10.286 1.00 94.00 90 VAL A C 1
ATOM 720 O O . VAL A 1 90 ? -8.075 15.335 9.776 1.00 94.00 90 VAL A O 1
ATOM 723 N N . GLU A 1 91 ? -6.690 14.192 11.118 1.00 95.75 91 GLU A N 1
ATOM 724 C CA . GLU A 1 91 ? -5.812 15.321 11.418 1.00 95.75 91 GLU A CA 1
ATOM 725 C C . GLU A 1 91 ? -4.762 15.501 10.312 1.00 95.75 91 GLU A C 1
ATOM 727 O O . GLU A 1 91 ? -4.683 16.580 9.716 1.00 95.75 91 GLU A O 1
ATOM 732 N N . SER A 1 92 ? -4.043 14.438 9.945 1.00 97.00 92 SER A N 1
ATOM 733 C CA . SER A 1 92 ? -3.088 14.416 8.828 1.00 97.00 92 SER A CA 1
ATOM 734 C C . SER A 1 92 ? -3.109 13.065 8.108 1.00 97.00 92 SER A C 1
ATOM 736 O O . SER A 1 92 ? -3.484 12.051 8.690 1.00 97.00 92 SER A O 1
ATOM 738 N N . CYS A 1 93 ? -2.736 13.051 6.827 1.00 97.12 93 CYS A N 1
ATOM 739 C CA . CYS A 1 93 ? -2.645 11.834 6.023 1.00 97.12 93 CYS A CA 1
ATOM 740 C C . CYS A 1 93 ? -1.482 11.980 5.039 1.00 97.12 93 CYS A C 1
ATOM 742 O O . CYS A 1 93 ? -1.513 12.844 4.158 1.00 97.12 93 CYS A O 1
ATOM 744 N N . GLU A 1 94 ? -0.442 11.172 5.227 1.00 97.94 94 GLU A N 1
ATOM 745 C CA . GLU A 1 94 ? 0.850 11.319 4.561 1.00 97.94 94 GLU A CA 1
ATOM 746 C C . GLU A 1 94 ? 1.245 10.031 3.836 1.00 97.94 94 GLU A C 1
ATOM 748 O O . GLU A 1 94 ? 1.349 8.968 4.449 1.00 97.94 94 GLU A O 1
ATOM 753 N N . LEU A 1 95 ? 1.549 10.135 2.543 1.00 98.38 95 LEU A N 1
ATOM 754 C CA . LEU A 1 95 ? 2.232 9.085 1.796 1.00 98.38 95 LEU A CA 1
ATOM 755 C C . LEU A 1 95 ? 3.740 9.214 2.034 1.00 98.38 95 LEU A C 1
ATOM 757 O O . LEU A 1 95 ? 4.357 10.222 1.675 1.00 98.38 95 LEU A O 1
ATOM 761 N N . LYS A 1 96 ? 4.332 8.184 2.640 1.00 98.62 96 LYS A N 1
ATOM 762 C CA . LYS A 1 96 ? 5.742 8.144 3.045 1.00 98.62 96 LYS A CA 1
ATOM 763 C C . LYS A 1 96 ? 6.457 6.983 2.382 1.00 98.62 96 LYS A C 1
ATOM 765 O O . LYS A 1 96 ? 5.904 5.891 2.329 1.00 98.62 96 LYS A O 1
ATOM 770 N N . PHE A 1 97 ? 7.683 7.196 1.913 1.00 98.81 97 PHE A N 1
ATOM 771 C CA . PHE A 1 97 ? 8.566 6.142 1.396 1.00 98.81 97 PHE A CA 1
ATOM 772 C C . PHE A 1 97 ? 10.011 6.638 1.300 1.00 98.81 97 PHE A C 1
ATOM 774 O O . PHE A 1 97 ? 10.264 7.839 1.249 1.00 98.81 97 PHE A O 1
ATOM 781 N N . GLY A 1 98 ? 10.960 5.709 1.242 1.00 98.69 98 GLY A N 1
ATOM 782 C CA . GLY A 1 98 ? 12.356 5.983 0.909 1.00 98.69 98 GLY A CA 1
ATOM 783 C C . GLY A 1 98 ? 12.749 5.359 -0.426 1.00 98.69 98 GLY A C 1
ATOM 784 O O . GLY A 1 98 ? 12.191 4.329 -0.802 1.00 98.69 98 GLY A O 1
ATOM 785 N N . ILE A 1 99 ? 13.704 5.964 -1.136 1.00 98.75 99 ILE A N 1
ATOM 786 C CA . ILE A 1 99 ? 14.293 5.406 -2.363 1.00 98.75 99 ILE A CA 1
ATOM 787 C C . ILE A 1 99 ? 15.818 5.394 -2.257 1.00 98.75 99 ILE A C 1
ATOM 789 O O . ILE A 1 99 ? 16.439 6.406 -1.926 1.00 98.75 99 ILE A O 1
ATOM 793 N N . TRP A 1 100 ? 16.438 4.264 -2.598 1.00 98.38 100 TRP A N 1
ATOM 794 C CA . TRP A 1 100 ? 17.889 4.155 -2.747 1.00 98.38 100 TRP A CA 1
ATOM 795 C C . TRP A 1 100 ? 18.309 3.317 -3.960 1.00 98.38 100 TRP A C 1
ATOM 797 O O . TRP A 1 100 ? 17.548 2.505 -4.487 1.00 98.38 100 TRP A O 1
ATOM 807 N N . THR A 1 101 ? 19.551 3.511 -4.399 1.00 98.12 101 THR A N 1
ATOM 808 C CA . THR A 1 101 ? 20.122 2.911 -5.615 1.00 98.12 101 THR A CA 1
ATOM 809 C C . THR A 1 101 ? 21.379 2.098 -5.303 1.00 98.12 101 THR A C 1
ATOM 811 O O . THR A 1 101 ? 22.204 2.531 -4.499 1.00 98.12 101 THR A O 1
ATOM 814 N N . ALA A 1 102 ? 21.546 0.925 -5.926 1.00 88.81 102 ALA A N 1
ATOM 815 C CA . ALA A 1 102 ? 22.601 -0.043 -5.569 1.00 88.81 102 ALA A CA 1
ATOM 816 C C . ALA A 1 102 ? 23.703 -0.241 -6.635 1.00 88.81 102 ALA A C 1
ATOM 818 O O . ALA A 1 102 ? 24.777 -0.743 -6.313 1.00 88.81 102 ALA A O 1
ATOM 819 N N . THR A 1 103 ? 23.454 0.131 -7.898 1.00 87.44 103 THR A N 1
ATOM 820 C CA . THR A 1 103 ? 24.317 -0.181 -9.058 1.00 87.44 103 THR A CA 1
ATOM 821 C C . THR A 1 103 ? 24.493 1.020 -9.992 1.00 87.44 103 THR A C 1
ATOM 823 O O . THR A 1 103 ? 23.656 1.922 -10.015 1.00 87.44 103 THR A O 1
ATOM 826 N N . GLY A 1 104 ? 25.561 1.016 -10.796 1.00 91.56 104 GLY A N 1
ATOM 827 C CA . GLY A 1 104 ? 25.799 2.003 -11.855 1.00 91.56 104 GLY A CA 1
ATOM 828 C C . GLY A 1 104 ? 26.527 3.266 -11.404 1.00 91.56 104 GLY A C 1
ATOM 829 O O . GLY A 1 104 ? 27.492 3.197 -10.645 1.00 91.56 104 GLY A O 1
ATOM 830 N N . ASN A 1 105 ? 26.139 4.419 -11.943 1.00 93.88 105 ASN A N 1
ATOM 831 C CA . ASN A 1 105 ? 26.712 5.729 -11.630 1.00 93.88 105 ASN A CA 1
ATOM 832 C C . ASN A 1 105 ? 25.651 6.838 -11.800 1.00 93.88 105 ASN A C 1
ATOM 834 O O . ASN A 1 105 ? 24.469 6.563 -11.978 1.00 93.88 105 ASN A O 1
ATOM 838 N N . ALA A 1 106 ? 26.057 8.109 -11.747 1.00 95.12 106 ALA A N 1
ATOM 839 C CA . ALA A 1 106 ? 25.120 9.226 -11.877 1.00 95.12 106 ALA A CA 1
ATOM 840 C C . ALA A 1 106 ? 24.310 9.215 -13.192 1.00 95.12 106 ALA A C 1
ATOM 842 O O . ALA A 1 106 ? 23.125 9.553 -13.181 1.00 95.12 106 ALA A O 1
ATOM 843 N N . ASN A 1 107 ? 24.903 8.766 -14.304 1.00 95.00 107 ASN A N 1
ATOM 844 C CA . ASN A 1 107 ? 24.232 8.697 -15.607 1.00 95.00 107 ASN A CA 1
ATOM 845 C C . ASN A 1 107 ? 23.106 7.656 -15.627 1.00 95.00 107 ASN A C 1
ATOM 847 O O . ASN A 1 107 ? 22.073 7.884 -16.251 1.00 95.00 107 ASN A O 1
ATOM 851 N N . SER A 1 108 ? 23.289 6.537 -14.922 1.00 95.44 108 SER A N 1
ATOM 852 C CA . SER A 1 108 ? 22.295 5.464 -14.820 1.00 95.44 108 SER A CA 1
ATOM 853 C C . SER A 1 108 ? 21.275 5.661 -13.696 1.00 95.44 108 SER A C 1
ATOM 855 O O . SER A 1 108 ? 20.332 4.881 -13.610 1.00 95.44 108 SER A O 1
ATOM 857 N N . CYS A 1 109 ? 21.439 6.681 -12.848 1.00 95.94 109 CYS A N 1
ATOM 858 C CA . CYS A 1 109 ? 20.440 7.083 -11.853 1.00 95.94 109 CYS A CA 1
ATOM 859 C C . CYS A 1 109 ? 19.580 8.263 -12.337 1.00 95.94 109 CYS A C 1
ATOM 861 O O . CYS A 1 109 ? 18.372 8.298 -12.119 1.00 95.94 109 CYS A O 1
ATOM 863 N N . THR A 1 110 ? 20.194 9.245 -12.999 1.00 96.19 110 THR A N 1
ATOM 864 C CA . THR A 1 110 ? 19.544 10.527 -13.309 1.00 96.19 110 THR A CA 1
ATOM 865 C C . THR A 1 110 ? 18.445 10.377 -14.362 1.00 96.19 110 THR A C 1
ATOM 867 O O . THR A 1 110 ? 18.693 9.903 -15.477 1.00 96.19 110 THR A O 1
ATOM 870 N N . ASN A 1 111 ? 17.234 10.850 -14.044 1.00 95.94 111 ASN A N 1
ATOM 871 C CA . ASN A 1 111 ? 16.034 10.737 -14.887 1.00 95.94 111 ASN A CA 1
ATOM 872 C C . ASN A 1 111 ? 15.823 9.292 -15.380 1.00 95.94 111 ASN A C 1
ATOM 874 O O . ASN A 1 111 ? 15.646 9.044 -16.575 1.00 95.94 111 ASN A O 1
ATOM 878 N N . GLN A 1 112 ? 15.979 8.324 -14.473 1.00 96.88 112 GLN A N 1
ATOM 879 C CA . GLN A 1 112 ? 15.721 6.905 -14.736 1.00 96.88 112 GLN A CA 1
ATOM 880 C C . GLN A 1 112 ? 14.505 6.367 -13.995 1.00 96.88 112 GLN A C 1
ATOM 882 O O . GLN A 1 112 ? 14.052 5.279 -14.320 1.00 96.88 112 GLN A O 1
ATOM 887 N N . LEU A 1 113 ? 13.946 7.125 -13.063 1.00 98.25 113 LEU A N 1
ATOM 888 C CA . LEU A 1 113 ? 12.722 6.782 -12.363 1.00 98.25 113 LEU A CA 1
ATOM 889 C C . LEU A 1 113 ? 11.795 7.991 -12.404 1.00 98.25 113 LEU A C 1
ATOM 891 O O . LEU A 1 113 ? 12.268 9.123 -12.301 1.00 98.25 113 LEU A O 1
ATOM 895 N N . ASP A 1 114 ? 10.499 7.742 -12.501 1.00 98.69 114 ASP A N 1
ATOM 896 C CA . ASP A 1 114 ? 9.473 8.734 -12.221 1.00 98.69 114 ASP A CA 1
ATOM 897 C C . ASP A 1 114 ? 8.467 8.168 -11.217 1.00 98.69 114 ASP A C 1
ATOM 899 O O . ASP A 1 114 ? 8.148 6.975 -11.248 1.00 98.69 114 ASP A O 1
ATOM 903 N N . VAL A 1 115 ? 7.968 9.036 -10.335 1.00 98.75 115 VAL A N 1
ATOM 904 C CA . VAL A 1 115 ? 6.907 8.720 -9.373 1.00 98.75 115 VAL A CA 1
ATOM 905 C C . VAL A 1 115 ? 5.765 9.701 -9.604 1.00 98.75 115 VAL A C 1
ATOM 907 O O . VAL A 1 115 ? 5.884 10.901 -9.343 1.00 98.75 115 VAL A O 1
ATOM 910 N N . PHE A 1 116 ? 4.662 9.175 -10.111 1.00 98.75 116 PHE A N 1
ATOM 911 C CA . PHE A 1 116 ? 3.498 9.915 -10.556 1.00 98.75 116 PHE A CA 1
ATOM 912 C C . PHE A 1 116 ? 2.262 9.610 -9.716 1.00 98.75 116 PHE A C 1
ATOM 914 O O . PHE A 1 116 ? 2.173 8.581 -9.042 1.00 98.75 116 PHE A O 1
ATOM 921 N N . TYR A 1 117 ? 1.279 10.497 -9.824 1.00 98.38 117 TYR A N 1
ATOM 922 C CA . TYR A 1 117 ? -0.083 10.251 -9.385 1.00 98.38 117 TYR A CA 1
ATOM 923 C C . TYR A 1 117 ? -1.102 10.794 -10.391 1.00 98.38 117 TYR A C 1
ATOM 925 O O . TYR A 1 117 ? -0.798 11.665 -11.211 1.00 98.38 117 TYR A O 1
ATOM 933 N N . MET A 1 118 ? -2.322 10.278 -10.304 1.00 96.88 118 MET A N 1
ATOM 934 C CA . MET A 1 118 ? -3.518 10.869 -10.894 1.00 96.88 118 MET A CA 1
ATOM 935 C C . MET A 1 118 ? -4.617 10.824 -9.839 1.00 96.88 118 MET A C 1
ATOM 937 O O . MET A 1 118 ? -4.877 9.769 -9.259 1.00 96.88 118 MET A O 1
ATOM 941 N N . ALA A 1 119 ? -5.242 11.966 -9.583 1.00 95.19 119 ALA A N 1
ATOM 942 C CA . ALA A 1 119 ? -6.343 12.088 -8.644 1.00 95.19 119 ALA A CA 1
ATOM 943 C C . ALA A 1 119 ? -7.595 12.558 -9.375 1.00 95.19 119 ALA A C 1
ATOM 945 O O . ALA A 1 119 ? -7.511 13.239 -10.395 1.00 95.19 119 ALA A O 1
ATOM 946 N N . GLU A 1 120 ? -8.749 12.193 -8.835 1.00 92.69 120 GLU A N 1
ATOM 947 C CA . GLU A 1 120 ? -10.028 12.705 -9.294 1.00 92.69 120 GLU A CA 1
ATOM 948 C C . GLU A 1 120 ? -10.082 14.231 -9.194 1.00 92.69 120 GLU A C 1
ATOM 950 O O . GLU A 1 120 ? -9.936 14.807 -8.113 1.00 92.69 120 GLU A O 1
ATOM 955 N N . GLU A 1 121 ? -10.303 14.892 -10.324 1.00 88.06 121 GLU A N 1
ATOM 956 C CA . GLU A 1 121 ? -10.397 16.343 -10.394 1.00 88.06 121 GLU A CA 1
ATOM 957 C C . GLU A 1 121 ? -11.618 16.763 -11.197 1.00 88.06 121 GLU A C 1
ATOM 959 O O . GLU A 1 121 ? -11.856 16.312 -12.317 1.00 88.06 121 GLU A O 1
ATOM 964 N N . GLN A 1 122 ? -12.403 17.663 -10.612 1.00 80.00 122 GLN A N 1
ATOM 965 C CA . GLN A 1 122 ? -13.483 18.331 -11.314 1.00 80.00 122 GLN A CA 1
ATOM 966 C C . GLN A 1 122 ? -12.969 19.682 -11.801 1.00 80.00 122 GLN A C 1
ATOM 968 O O . GLN A 1 122 ? -12.604 20.547 -11.002 1.00 80.00 122 GLN A O 1
ATOM 973 N N . ALA A 1 123 ? -12.926 19.870 -13.118 1.00 74.56 123 ALA A N 1
ATOM 974 C CA . ALA A 1 123 ? -12.522 21.147 -13.678 1.00 74.56 123 ALA A CA 1
ATOM 975 C C . ALA A 1 123 ? -13.583 22.224 -13.365 1.00 74.56 123 ALA A C 1
ATOM 977 O O . ALA A 1 123 ? -14.783 21.964 -13.510 1.00 74.56 123 ALA A O 1
ATOM 978 N N . PRO A 1 124 ? -13.176 23.449 -12.977 1.00 62.00 124 PRO A N 1
ATOM 979 C CA . PRO A 1 124 ? -14.112 24.548 -12.806 1.00 62.00 124 PRO A CA 1
ATOM 980 C C . PRO A 1 124 ? -14.842 24.771 -14.134 1.00 62.00 124 PRO A C 1
ATOM 982 O O . PRO A 1 124 ? -14.206 25.081 -15.141 1.00 62.00 124 PRO A O 1
ATOM 985 N N . ASN A 1 125 ? -16.170 24.634 -14.129 1.00 73.56 125 ASN A N 1
ATOM 986 C CA . ASN A 1 125 ? -17.067 24.821 -15.282 1.00 73.56 125 ASN A CA 1
ATOM 987 C C . ASN A 1 125 ? -17.210 23.637 -16.259 1.00 73.56 125 ASN A C 1
ATOM 989 O O . ASN A 1 125 ? -17.735 23.828 -17.356 1.00 73.56 125 ASN A O 1
ATOM 993 N N . LEU A 1 126 ? -16.805 22.424 -15.876 1.00 67.75 126 LEU A N 1
ATOM 994 C CA . LEU A 1 126 ? -17.147 21.199 -16.607 1.00 67.75 126 LEU A CA 1
ATOM 995 C C . LEU A 1 126 ? -17.906 20.232 -15.688 1.00 67.75 126 LEU A C 1
ATOM 997 O O . LEU A 1 126 ? -17.554 20.053 -14.524 1.00 67.75 126 LEU A O 1
ATOM 1001 N N . GLU A 1 127 ? -18.948 19.587 -16.220 1.00 71.38 127 GLU A N 1
ATOM 1002 C CA . GLU A 1 127 ? -19.672 18.508 -15.521 1.00 71.38 127 GLU A CA 1
ATOM 1003 C C . GLU A 1 127 ? -18.871 17.196 -15.481 1.00 71.38 127 GLU A C 1
ATOM 1005 O O . GLU A 1 127 ? -19.255 16.244 -14.807 1.00 71.38 127 GLU A O 1
ATOM 1010 N N . THR A 1 128 ? -17.755 17.128 -16.209 1.00 73.25 128 THR A N 1
ATOM 1011 C CA . THR A 1 128 ? -16.925 15.932 -16.324 1.00 73.25 128 THR A CA 1
ATOM 1012 C C . THR A 1 128 ? -15.771 15.957 -15.336 1.00 73.25 128 THR A C 1
ATOM 1014 O O . THR A 1 128 ? -14.934 16.862 -15.363 1.00 73.25 128 THR A O 1
ATOM 1017 N N . THR A 1 129 ? -15.692 14.911 -14.527 1.00 81.75 129 THR A N 1
ATOM 1018 C CA . THR A 1 129 ? -14.564 14.636 -13.642 1.00 81.75 129 THR A CA 1
ATOM 1019 C C . THR A 1 129 ? -13.497 13.831 -14.382 1.00 81.75 129 THR A C 1
ATOM 1021 O O . THR A 1 129 ? -13.817 12.838 -15.039 1.00 81.75 129 THR A O 1
ATOM 1024 N N . THR A 1 130 ? -12.231 14.230 -14.276 1.00 87.06 130 THR A N 1
ATOM 1025 C CA . THR A 1 130 ? -11.098 13.473 -14.821 1.00 87.06 130 THR A CA 1
ATOM 1026 C C . THR A 1 130 ? -10.480 12.608 -13.728 1.00 87.06 130 THR A C 1
ATOM 1028 O O . THR A 1 130 ? -10.277 13.052 -12.603 1.00 87.06 130 THR A O 1
ATOM 1031 N N . PHE A 1 131 ? -10.204 11.343 -14.039 1.00 89.88 131 PHE A N 1
ATOM 1032 C CA . PHE A 1 131 ? -9.511 10.403 -13.156 1.00 89.88 131 PHE A CA 1
ATOM 1033 C C . PHE A 1 131 ? -8.918 9.262 -13.990 1.00 89.88 131 PHE A C 1
ATOM 1035 O O . PHE A 1 131 ? -9.342 9.029 -15.124 1.00 89.88 131 PHE A O 1
ATOM 1042 N N . PHE A 1 132 ? -7.948 8.533 -13.435 1.00 94.19 132 PHE A N 1
ATOM 1043 C CA . PHE A 1 132 ? -7.436 7.317 -14.066 1.00 94.19 132 PHE A CA 1
ATOM 1044 C C . PHE A 1 132 ? -8.478 6.196 -13.939 1.00 94.19 132 PHE A C 1
ATOM 1046 O O . PHE A 1 132 ? -8.820 5.852 -12.811 1.00 94.19 132 PHE A O 1
ATOM 1053 N N . PRO A 1 133 ? -9.005 5.608 -15.026 1.00 91.25 133 PRO A N 1
ATOM 1054 C CA . PRO A 1 133 ? -10.135 4.678 -14.945 1.00 91.25 133 PRO A CA 1
ATOM 1055 C C . PRO A 1 133 ? -9.782 3.287 -14.389 1.00 91.25 133 PRO A C 1
ATOM 1057 O O . PRO A 1 133 ? -10.690 2.501 -14.131 1.00 91.25 133 PRO A O 1
ATOM 1060 N N . GLY A 1 134 ? -8.495 2.992 -14.182 1.00 89.69 134 GLY A N 1
ATOM 1061 C CA . GLY A 1 134 ? -8.006 1.656 -13.841 1.00 89.69 134 GLY A CA 1
ATOM 1062 C C . GLY A 1 134 ? -7.592 0.859 -15.081 1.00 89.69 134 GLY A C 1
ATOM 1063 O O . GLY A 1 134 ? -8.034 1.142 -16.193 1.00 89.69 134 GLY A O 1
ATOM 1064 N N . MET A 1 135 ? -6.721 -0.134 -14.886 1.00 93.94 135 MET A N 1
ATOM 1065 C CA . MET A 1 135 ? -6.350 -1.099 -15.929 1.00 93.94 135 MET A CA 1
ATOM 1066 C C . MET A 1 135 ? -7.343 -2.264 -15.952 1.00 93.94 135 MET A C 1
ATOM 1068 O O . MET A 1 135 ? -7.780 -2.728 -14.898 1.00 93.94 135 MET A O 1
ATOM 1072 N N . SER A 1 136 ? -7.654 -2.767 -17.145 1.00 93.00 136 SER A N 1
ATOM 1073 C CA . SER A 1 136 ? -8.515 -3.938 -17.341 1.00 93.00 136 SER A CA 1
ATOM 1074 C C . SER A 1 136 ? -7.857 -5.243 -16.890 1.00 93.00 136 SER A C 1
ATOM 1076 O O . SER A 1 136 ? -8.562 -6.185 -16.525 1.00 93.00 136 SER A O 1
ATOM 1078 N N . LYS A 1 137 ? -6.517 -5.311 -16.946 1.00 93.25 137 LYS A N 1
ATOM 1079 C CA . LYS A 1 137 ? -5.692 -6.494 -16.643 1.00 93.25 137 LYS A CA 1
ATOM 1080 C C . LYS A 1 137 ? -6.045 -7.710 -17.520 1.00 93.25 137 LYS A C 1
ATOM 1082 O O . LYS A 1 137 ? -5.805 -8.853 -17.142 1.00 93.25 137 LYS A O 1
ATOM 1087 N N . THR A 1 138 ? -6.670 -7.459 -18.671 1.00 91.44 138 THR A N 1
ATOM 1088 C CA . THR A 1 138 ? -7.128 -8.481 -19.631 1.00 91.44 138 THR A CA 1
ATOM 1089 C C . THR A 1 138 ? -6.851 -8.100 -21.086 1.00 91.44 138 THR A C 1
ATOM 1091 O O . THR A 1 138 ? -6.887 -8.973 -21.951 1.00 91.44 138 THR A O 1
ATOM 1094 N N . ASP A 1 139 ? -6.540 -6.829 -21.352 1.00 95.12 139 ASP A N 1
ATOM 1095 C CA . ASP A 1 139 ? -6.088 -6.316 -22.644 1.00 95.12 139 ASP A CA 1
ATOM 1096 C C . ASP A 1 139 ? -4.824 -5.471 -22.431 1.00 95.12 139 ASP A C 1
ATOM 1098 O O . ASP A 1 139 ? -4.881 -4.288 -22.073 1.00 95.12 139 ASP A O 1
ATOM 1102 N N . PHE A 1 140 ? -3.663 -6.103 -22.620 1.00 97.44 140 PHE A N 1
ATOM 1103 C CA . PHE A 1 140 ? -2.372 -5.469 -22.375 1.00 97.44 140 PHE A CA 1
ATOM 1104 C C . PHE A 1 140 ? -2.116 -4.290 -23.309 1.00 97.44 140 PHE A C 1
ATOM 1106 O O . PHE A 1 140 ? -1.606 -3.253 -22.879 1.00 97.44 140 PHE A O 1
ATOM 1113 N N . GLU A 1 141 ? -2.457 -4.419 -24.592 1.00 97.06 141 GLU A N 1
ATOM 1114 C CA . GLU A 1 141 ? -2.294 -3.332 -25.548 1.00 97.06 141 GLU A CA 1
ATOM 1115 C C . GLU A 1 141 ? -3.124 -2.104 -25.144 1.00 97.06 141 GLU A C 1
ATOM 1117 O O . GLU A 1 141 ? -2.576 -0.995 -25.108 1.00 97.06 141 GLU A O 1
ATOM 1122 N N . ALA A 1 142 ? -4.396 -2.281 -24.778 1.00 95.88 142 ALA A N 1
ATOM 1123 C CA . ALA A 1 142 ? -5.248 -1.181 -24.328 1.00 95.88 142 ALA A CA 1
ATOM 1124 C C . ALA A 1 142 ? -4.742 -0.550 -23.021 1.00 95.88 142 ALA A C 1
ATOM 1126 O O . ALA A 1 142 ? -4.608 0.676 -22.946 1.00 95.88 142 ALA A O 1
ATOM 1127 N N . ASP A 1 143 ? -4.393 -1.371 -22.026 1.00 97.38 143 ASP A N 1
ATOM 1128 C CA . ASP A 1 143 ? -3.862 -0.901 -20.742 1.00 97.38 143 ASP A CA 1
ATOM 1129 C C . ASP A 1 143 ? -2.544 -0.133 -20.928 1.00 97.38 143 ASP A C 1
ATOM 1131 O O . ASP A 1 143 ? -2.338 0.922 -20.322 1.00 97.38 143 ASP A O 1
ATOM 1135 N N . SER A 1 144 ? -1.669 -0.608 -21.820 1.00 97.75 144 SER A N 1
ATOM 1136 C CA . SER A 1 144 ? -0.393 0.050 -22.108 1.00 97.75 144 SER A CA 1
ATOM 1137 C C . SER A 1 144 ? -0.568 1.435 -22.730 1.00 97.75 144 SER A C 1
ATOM 1139 O O . SER A 1 144 ? 0.111 2.381 -22.328 1.00 97.75 144 SER A O 1
ATOM 1141 N N . ILE A 1 145 ? -1.519 1.591 -23.657 1.00 97.69 145 ILE A N 1
ATOM 1142 C CA . ILE A 1 145 ? -1.849 2.889 -24.257 1.00 97.69 145 ILE A CA 1
ATOM 1143 C C . ILE A 1 145 ? -2.466 3.813 -23.207 1.00 97.69 145 ILE A C 1
ATOM 1145 O O . ILE A 1 145 ? -2.070 4.979 -23.117 1.00 97.69 145 ILE A O 1
ATOM 1149 N N . LEU A 1 146 ? -3.394 3.292 -22.402 1.00 97.62 146 LEU A N 1
ATOM 1150 C CA . LEU A 1 146 ? -4.056 4.048 -21.348 1.00 97.62 146 LEU A CA 1
ATOM 1151 C C . LEU A 1 146 ? -3.032 4.642 -20.370 1.00 97.62 146 LEU A C 1
ATOM 1153 O O . LEU A 1 146 ? -3.046 5.850 -20.122 1.00 97.62 146 LEU A O 1
ATOM 1157 N N . VAL A 1 147 ? -2.130 3.809 -19.845 1.00 98.25 147 VAL A N 1
ATOM 1158 C CA . VAL A 1 147 ? -1.118 4.223 -18.863 1.00 98.25 147 VAL A CA 1
ATOM 1159 C C . VAL A 1 147 ? -0.073 5.145 -19.486 1.00 98.25 147 VAL A C 1
ATOM 1161 O O . VAL A 1 147 ? 0.228 6.188 -18.913 1.00 98.25 147 VAL A O 1
ATOM 1164 N N . GLU A 1 148 ? 0.490 4.794 -20.643 1.00 96.94 148 GLU A N 1
ATOM 1165 C CA . GLU A 1 148 ? 1.648 5.512 -21.191 1.00 96.94 148 GLU A CA 1
ATOM 1166 C C . GLU A 1 148 ? 1.273 6.801 -21.937 1.00 96.94 148 GLU A C 1
ATOM 1168 O O . GLU A 1 148 ? 2.049 7.762 -21.922 1.00 96.94 148 GLU A O 1
ATOM 1173 N N . LYS A 1 149 ? 0.129 6.811 -22.633 1.00 95.50 149 LYS A N 1
ATOM 1174 C CA . LYS A 1 149 ? -0.193 7.836 -23.642 1.00 95.50 149 LYS A CA 1
ATOM 1175 C C . LYS A 1 149 ? -1.453 8.628 -23.340 1.00 95.50 149 LYS A C 1
ATOM 1177 O O . LYS A 1 149 ? -1.504 9.804 -23.682 1.00 95.50 149 LYS A O 1
ATOM 1182 N N . THR A 1 150 ? -2.471 7.991 -22.770 1.00 95.00 150 THR A N 1
ATOM 1183 C CA . THR A 1 150 ? -3.767 8.642 -22.530 1.00 95.00 150 THR A CA 1
ATOM 1184 C C . THR A 1 150 ? -3.807 9.363 -21.189 1.00 95.00 150 THR A C 1
ATOM 1186 O O . THR A 1 150 ? -4.442 10.407 -21.079 1.00 95.00 150 THR A O 1
ATOM 1189 N N . THR A 1 151 ? -3.150 8.815 -20.167 1.00 95.81 151 THR A N 1
ATOM 1190 C CA . THR A 1 151 ? -3.208 9.370 -18.812 1.00 95.81 151 THR A CA 1
ATOM 1191 C C . THR A 1 151 ? -2.244 10.542 -18.652 1.00 95.81 151 THR A C 1
ATOM 1193 O O . THR A 1 151 ? -1.032 10.403 -18.818 1.00 95.81 151 THR A O 1
ATOM 1196 N N . GLU A 1 152 ? -2.782 11.697 -18.267 1.00 94.81 152 GLU A N 1
ATOM 1197 C CA . GLU A 1 152 ? -2.012 12.900 -17.945 1.00 94.81 152 GLU A CA 1
ATOM 1198 C C . GLU A 1 152 ? -1.490 12.841 -16.504 1.00 94.81 152 GLU A C 1
ATOM 1200 O O . GLU A 1 152 ? -1.997 13.488 -15.589 1.00 94.81 152 GLU A O 1
ATOM 1205 N N . TRP A 1 153 ? -0.471 12.012 -16.294 1.00 97.50 153 TRP A N 1
ATOM 1206 C CA . TRP A 1 153 ? 0.167 11.834 -14.993 1.00 97.50 153 TRP A CA 1
ATOM 1207 C C . TRP A 1 153 ? 0.764 13.135 -14.437 1.00 97.50 153 TRP A C 1
ATOM 1209 O O . TRP A 1 153 ? 1.477 13.860 -15.135 1.00 97.50 153 TRP A O 1
ATOM 1219 N N . LYS A 1 154 ? 0.559 13.377 -13.137 1.00 97.44 154 LYS A N 1
ATOM 1220 C CA . LYS A 1 154 ? 1.204 14.460 -12.383 1.00 97.44 154 LYS A CA 1
ATOM 1221 C C . LYS A 1 154 ? 2.398 13.922 -11.605 1.00 97.44 154 LYS A C 1
ATOM 1223 O O . LYS A 1 154 ? 2.328 12.841 -11.026 1.00 97.44 154 LYS A O 1
ATOM 1228 N N . ALA A 1 155 ? 3.494 14.676 -11.552 1.00 98.25 155 ALA A N 1
ATOM 1229 C CA . ALA A 1 155 ? 4.646 14.327 -10.720 1.00 98.25 155 ALA A CA 1
ATOM 1230 C C . ALA A 1 155 ? 4.267 14.377 -9.233 1.00 98.25 155 ALA A C 1
ATOM 1232 O O . ALA A 1 155 ? 3.901 15.435 -8.725 1.00 98.25 155 ALA A O 1
ATOM 1233 N N . LEU A 1 156 ? 4.368 13.238 -8.538 1.00 98.31 156 LEU A N 1
ATOM 1234 C CA . LEU A 1 156 ? 4.271 13.194 -7.077 1.00 98.31 156 LEU A CA 1
ATOM 1235 C C . LEU A 1 156 ? 5.595 13.651 -6.453 1.00 98.31 156 LEU A C 1
ATOM 1237 O O . LEU A 1 156 ? 5.614 14.437 -5.504 1.00 98.31 156 LEU A O 1
ATOM 1241 N N . ILE A 1 157 ? 6.698 13.149 -7.013 1.00 98.31 157 ILE A N 1
ATOM 1242 C CA . ILE A 1 157 ? 8.065 13.557 -6.698 1.00 98.31 157 ILE A CA 1
ATOM 1243 C C . ILE A 1 157 ? 8.686 14.093 -7.981 1.00 98.31 157 ILE A C 1
ATOM 1245 O O . ILE A 1 157 ? 8.635 13.435 -9.022 1.00 98.31 157 ILE A O 1
ATOM 1249 N N . SER A 1 158 ? 9.256 15.292 -7.912 1.00 97.56 158 SER A N 1
ATOM 1250 C CA . SER A 1 158 ? 9.941 15.890 -9.055 1.00 97.56 158 SER A CA 1
ATOM 1251 C C . SER A 1 158 ? 11.245 15.138 -9.360 1.00 97.56 158 SER A C 1
ATOM 1253 O O . SER A 1 158 ? 11.868 14.557 -8.466 1.00 97.56 158 SER A O 1
ATOM 1255 N N . ARG A 1 159 ? 11.676 15.106 -10.628 1.00 96.06 159 ARG A N 1
ATOM 1256 C CA . ARG A 1 159 ? 12.879 14.349 -11.032 1.00 96.06 159 ARG A CA 1
ATOM 1257 C C . ARG A 1 159 ? 14.144 14.851 -10.337 1.00 96.06 159 ARG A C 1
ATOM 1259 O O . ARG A 1 159 ? 15.060 14.068 -10.100 1.00 96.06 159 ARG A O 1
ATOM 1266 N N . GLU A 1 160 ? 14.183 16.131 -9.989 1.00 96.44 160 GLU A N 1
ATOM 1267 C CA . GLU A 1 160 ? 15.289 16.783 -9.292 1.00 96.44 160 GLU A CA 1
ATOM 1268 C C . GLU A 1 160 ? 15.446 16.281 -7.849 1.00 96.44 160 GLU A C 1
ATOM 1270 O O . GLU A 1 160 ? 16.548 16.317 -7.299 1.00 96.44 160 GLU A O 1
ATOM 1275 N N . GLU A 1 161 ? 14.357 15.798 -7.244 1.00 97.69 161 GLU A N 1
ATOM 1276 C CA . GLU A 1 161 ? 14.337 15.236 -5.893 1.00 97.69 161 GLU A CA 1
ATOM 1277 C C . GLU A 1 161 ? 14.652 13.732 -5.862 1.00 97.69 161 GLU A C 1
ATOM 1279 O O . GLU A 1 161 ? 14.937 13.184 -4.793 1.00 97.69 161 GLU A O 1
ATOM 1284 N N . LEU A 1 162 ? 14.585 13.042 -7.006 1.00 98.12 162 LEU A N 1
ATOM 1285 C CA . LEU A 1 162 ? 14.865 11.608 -7.110 1.00 98.12 162 LEU A CA 1
ATOM 1286 C C . LEU A 1 162 ? 16.379 11.316 -7.093 1.00 98.12 162 LEU A C 1
ATOM 1288 O O . LEU A 1 162 ? 17.193 12.187 -7.415 1.00 98.12 162 LEU A O 1
ATOM 1292 N N . PRO A 1 163 ? 16.806 10.087 -6.730 1.00 97.06 163 PRO A N 1
ATOM 1293 C CA . PRO A 1 163 ? 18.224 9.744 -6.691 1.00 97.06 163 PRO A CA 1
ATOM 1294 C C . PRO A 1 163 ? 18.933 9.988 -8.031 1.00 97.06 163 PRO A C 1
ATOM 1296 O O . PRO A 1 163 ? 18.630 9.356 -9.038 1.00 97.06 163 PRO A O 1
ATOM 1299 N N . ASN A 1 164 ? 19.947 10.853 -8.020 1.00 95.75 164 ASN A N 1
ATOM 1300 C CA . ASN A 1 164 ? 20.767 11.197 -9.191 1.00 95.75 164 ASN A CA 1
ATOM 1301 C C . ASN A 1 164 ? 22.171 10.562 -9.166 1.00 95.75 164 ASN A C 1
ATOM 1303 O O . ASN A 1 164 ? 23.001 10.816 -10.035 1.00 95.75 164 ASN A O 1
ATOM 1307 N N . LYS A 1 165 ? 22.449 9.726 -8.162 1.00 96.06 165 LYS A N 1
ATOM 1308 C CA . LYS A 1 165 ? 23.707 8.993 -7.974 1.00 96.06 165 LYS A CA 1
ATOM 1309 C C . LYS A 1 165 ? 23.450 7.662 -7.281 1.00 96.06 165 LYS A C 1
ATOM 1311 O O . LYS A 1 165 ? 22.337 7.400 -6.824 1.00 96.06 165 LYS A O 1
ATOM 1316 N N . VAL A 1 166 ? 24.480 6.826 -7.191 1.00 96.88 166 VAL A N 1
ATOM 1317 C CA . VAL A 1 166 ? 24.425 5.579 -6.417 1.00 96.88 166 VAL A CA 1
ATOM 1318 C C . VAL A 1 166 ? 24.501 5.894 -4.924 1.00 96.88 166 VAL A C 1
ATOM 1320 O O . VAL A 1 166 ? 25.407 6.605 -4.490 1.00 96.88 166 VAL A O 1
ATOM 1323 N N . LEU A 1 167 ? 23.544 5.379 -4.149 1.00 97.38 167 LEU A N 1
ATOM 1324 C CA . LEU A 1 167 ? 23.437 5.598 -2.697 1.00 97.38 167 LEU A CA 1
ATOM 1325 C C . LEU A 1 167 ? 23.953 4.406 -1.874 1.00 97.38 167 LEU A C 1
ATOM 1327 O O . LEU A 1 167 ? 24.355 4.571 -0.724 1.00 97.38 167 LEU A O 1
ATOM 1331 N N . GLY A 1 168 ? 23.981 3.213 -2.467 1.00 94.94 168 GLY A N 1
ATOM 1332 C CA . GLY A 1 168 ? 24.647 2.012 -1.964 1.00 94.94 168 GLY A CA 1
ATOM 1333 C C . GLY A 1 168 ? 23.864 1.199 -0.931 1.00 94.94 168 GLY A C 1
ATOM 1334 O O . GLY A 1 168 ? 24.061 -0.010 -0.864 1.00 94.94 168 GLY A O 1
ATOM 1335 N N . SER A 1 169 ? 22.975 1.810 -0.141 1.00 96.12 169 SER A N 1
ATOM 1336 C CA . SER A 1 169 ? 22.178 1.078 0.854 1.00 96.12 169 SER A CA 1
ATOM 1337 C C . SER A 1 169 ? 20.906 1.813 1.282 1.00 96.12 169 SER A C 1
ATOM 1339 O O . SER A 1 169 ? 20.775 3.021 1.076 1.00 96.12 169 SER A O 1
ATOM 1341 N N . ALA A 1 170 ? 20.011 1.085 1.958 1.00 95.50 170 ALA A N 1
ATOM 1342 C CA . ALA A 1 170 ? 18.796 1.631 2.563 1.00 95.50 170 ALA A CA 1
ATOM 1343 C C . ALA A 1 170 ? 19.065 2.715 3.624 1.00 95.50 170 ALA A C 1
ATOM 1345 O O . ALA A 1 170 ? 18.255 3.621 3.776 1.00 95.50 170 ALA A O 1
ATOM 1346 N N . ALA A 1 171 ? 20.210 2.676 4.320 1.00 96.88 171 ALA A N 1
ATOM 1347 C CA . ALA A 1 171 ? 20.572 3.698 5.310 1.00 96.88 171 ALA A CA 1
ATOM 1348 C C . ALA A 1 171 ? 20.810 5.084 4.680 1.00 96.88 171 ALA A C 1
ATOM 1350 O O . ALA A 1 171 ? 20.691 6.101 5.358 1.00 96.88 171 ALA A O 1
ATOM 1351 N N . SER A 1 172 ? 21.117 5.119 3.380 1.00 97.38 172 SER A N 1
ATOM 1352 C CA . SER A 1 172 ? 21.332 6.339 2.597 1.00 97.38 172 SER A CA 1
ATOM 1353 C C . SER A 1 172 ? 20.115 6.720 1.746 1.00 97.38 172 SER A C 1
ATOM 1355 O O . SER A 1 172 ? 20.251 7.542 0.838 1.00 97.38 172 SER A O 1
ATOM 1357 N N . ALA A 1 173 ? 18.954 6.090 1.966 1.00 98.12 173 ALA A N 1
ATOM 1358 C CA . ALA A 1 173 ? 17.757 6.353 1.177 1.00 98.12 173 ALA A CA 1
ATOM 1359 C C . ALA A 1 173 ? 17.311 7.815 1.291 1.00 98.12 173 ALA A C 1
ATOM 1361 O O . ALA A 1 173 ? 17.309 8.404 2.375 1.00 98.12 173 ALA A O 1
ATOM 1362 N N . LEU A 1 174 ? 16.897 8.388 0.161 1.00 98.56 174 LEU A N 1
ATOM 1363 C CA . LEU A 1 174 ? 16.189 9.663 0.149 1.00 98.56 174 LEU A CA 1
ATOM 1364 C C . LEU A 1 174 ? 14.761 9.395 0.616 1.00 98.56 174 LEU A C 1
ATOM 1366 O O . LEU A 1 174 ? 14.074 8.570 0.019 1.00 98.56 174 LEU A O 1
ATOM 1370 N N . ASN A 1 175 ? 14.346 10.044 1.702 1.00 98.50 175 ASN A N 1
ATOM 1371 C CA . ASN A 1 175 ? 13.032 9.848 2.308 1.00 98.50 175 ASN A CA 1
ATOM 1372 C C . ASN A 1 175 ? 12.073 10.958 1.881 1.00 98.50 175 ASN A C 1
ATOM 1374 O O . ASN A 1 175 ? 12.421 12.138 1.922 1.00 98.50 175 ASN A O 1
ATOM 1378 N N . TYR A 1 176 ? 10.853 10.568 1.530 1.00 98.62 176 TYR A N 1
ATOM 1379 C CA . TYR A 1 176 ? 9.797 11.448 1.055 1.00 98.62 176 TYR A CA 1
ATOM 1380 C C . TYR A 1 176 ? 8.579 11.347 1.976 1.00 98.62 176 TYR A C 1
ATOM 1382 O O . TYR A 1 176 ? 8.225 10.262 2.440 1.00 98.62 176 TYR A O 1
ATOM 1390 N N . SER A 1 177 ? 7.937 12.491 2.213 1.00 98.25 177 SER A N 1
ATOM 1391 C CA . SER A 1 177 ? 6.603 12.610 2.810 1.00 98.25 177 SER A CA 1
ATOM 1392 C C . SER A 1 177 ? 5.813 13.588 1.953 1.00 98.25 177 SER A C 1
ATOM 1394 O O . SER A 1 177 ? 6.311 14.677 1.632 1.00 98.25 177 SER A O 1
ATOM 1396 N N . ARG A 1 178 ? 4.621 13.181 1.527 1.00 97.88 178 ARG A N 1
ATOM 1397 C CA . ARG A 1 178 ? 3.684 14.025 0.786 1.00 97.88 178 ARG A CA 1
ATOM 1398 C C . ARG A 1 178 ? 2.319 13.918 1.430 1.00 97.88 178 ARG A C 1
ATOM 1400 O O . ARG A 1 178 ? 1.810 12.811 1.605 1.00 97.88 178 ARG A O 1
ATOM 1407 N N . SER A 1 179 ? 1.721 15.067 1.715 1.00 97.62 179 SER A N 1
ATOM 1408 C CA . SER A 1 179 ? 0.348 15.089 2.183 1.00 97.62 179 SER A CA 1
ATOM 1409 C C . SER A 1 179 ? -0.573 14.617 1.071 1.00 97.62 179 SER A C 1
ATOM 1411 O O . SER A 1 179 ? -0.505 15.111 -0.052 1.00 97.62 179 SER A O 1
ATOM 1413 N N . VAL A 1 180 ? -1.423 13.650 1.392 1.00 97.12 180 VAL A N 1
ATOM 1414 C CA . VAL A 1 180 ? -2.472 13.126 0.505 1.00 97.12 180 VAL A CA 1
ATOM 1415 C C . VAL A 1 180 ? -3.865 13.372 1.083 1.00 97.12 180 VAL A C 1
ATOM 1417 O O . VAL A 1 180 ? -4.866 12.907 0.545 1.00 97.12 180 VAL A O 1
ATOM 1420 N N . LYS A 1 181 ? -3.947 14.161 2.162 1.00 96.00 181 LYS A N 1
ATOM 1421 C CA . LYS A 1 181 ? -5.194 14.498 2.854 1.00 96.00 181 LYS A CA 1
ATOM 1422 C C . LYS A 1 181 ? -6.250 15.103 1.923 1.00 96.00 181 LYS A C 1
ATOM 1424 O O . LYS A 1 181 ? -7.428 14.790 2.054 1.00 96.00 181 LYS A O 1
ATOM 1429 N N . GLU A 1 182 ? -5.849 15.939 0.967 1.00 94.94 182 GLU A N 1
ATOM 1430 C CA . GLU A 1 182 ? -6.776 16.564 0.007 1.00 94.94 182 GLU A CA 1
ATOM 1431 C C . GLU A 1 182 ? -7.399 15.581 -1.004 1.00 94.94 182 GLU A C 1
ATOM 1433 O O . GLU A 1 182 ? -8.324 15.945 -1.740 1.00 94.94 182 GLU A O 1
ATOM 1438 N N . PHE A 1 183 ? -6.890 14.346 -1.051 1.00 95.00 183 PHE A N 1
ATOM 1439 C CA . PHE A 1 183 ? -7.364 13.272 -1.920 1.00 95.00 183 PHE A CA 1
ATOM 1440 C C . PHE A 1 183 ? -8.227 12.238 -1.189 1.00 95.00 183 PHE A C 1
ATOM 1442 O O . PHE A 1 183 ? -8.659 11.261 -1.796 1.00 95.00 183 PHE A O 1
ATOM 1449 N N . ILE A 1 184 ? -8.522 12.447 0.096 1.00 93.31 184 ILE A N 1
ATOM 1450 C CA . ILE A 1 184 ? -9.462 11.603 0.838 1.00 93.31 184 ILE A CA 1
ATOM 1451 C C . ILE A 1 184 ? -10.829 11.612 0.141 1.00 93.31 184 ILE A C 1
ATOM 1453 O O . ILE A 1 184 ? -11.363 12.670 -0.190 1.00 93.31 184 ILE A O 1
ATOM 1457 N N . GLY A 1 185 ? -11.376 10.417 -0.095 1.00 87.69 185 GLY A N 1
ATOM 1458 C CA . GLY A 1 185 ? -12.647 10.218 -0.799 1.00 87.69 185 GLY A CA 1
ATOM 1459 C C . GLY A 1 185 ? -12.576 10.375 -2.322 1.00 87.69 185 GLY A C 1
ATOM 1460 O O . GLY A 1 185 ? -13.599 10.225 -2.982 1.00 87.69 185 GLY A O 1
ATOM 1461 N N . LYS A 1 186 ? -11.396 10.659 -2.887 1.00 92.62 186 LYS A N 1
ATOM 1462 C CA . LYS A 1 186 ? -11.177 10.783 -4.334 1.00 92.62 186 LYS A CA 1
ATOM 1463 C C . LYS A 1 186 ? -10.561 9.515 -4.907 1.00 92.62 186 LYS A C 1
ATOM 1465 O O . LYS A 1 186 ? -9.800 8.818 -4.236 1.00 92.62 186 LYS A O 1
ATOM 1470 N N . LYS A 1 187 ? -10.793 9.265 -6.196 1.00 94.12 187 LYS A N 1
ATOM 1471 C CA . LYS A 1 187 ? -10.052 8.232 -6.941 1.00 94.12 187 LYS A CA 1
ATOM 1472 C C . LYS A 1 187 ? -8.596 8.657 -7.127 1.00 94.12 187 LYS A C 1
ATOM 1474 O O . LYS A 1 187 ? -8.287 9.426 -8.035 1.00 94.12 187 LYS A O 1
ATOM 1479 N N . PHE A 1 188 ? -7.707 8.173 -6.264 1.00 96.88 188 PHE A N 1
ATOM 1480 C CA . PHE A 1 188 ? -6.275 8.469 -6.302 1.00 96.88 188 PHE A CA 1
ATOM 1481 C C . PHE A 1 188 ? -5.469 7.235 -6.713 1.00 96.88 188 PHE A C 1
ATOM 1483 O O . PHE A 1 188 ? -5.557 6.195 -6.067 1.00 96.88 188 PHE A O 1
ATOM 1490 N N . THR A 1 189 ? -4.666 7.360 -7.769 1.00 98.12 189 THR A N 1
ATOM 1491 C CA . THR A 1 189 ? -3.788 6.303 -8.296 1.00 98.12 189 THR A CA 1
ATOM 1492 C C . THR A 1 189 ? -2.333 6.753 -8.264 1.00 98.12 189 THR A C 1
ATOM 1494 O O . THR A 1 189 ? -2.033 7.879 -8.659 1.00 98.12 189 THR A O 1
ATOM 1497 N N . LEU A 1 190 ? -1.428 5.861 -7.865 1.00 98.56 190 LEU A N 1
ATOM 1498 C CA . LEU A 1 190 ? 0.019 6.001 -8.004 1.00 98.56 190 LEU A CA 1
ATOM 1499 C C . LEU A 1 190 ? 0.517 5.248 -9.236 1.00 98.56 190 LEU A C 1
ATOM 1501 O O . LEU A 1 190 ? 0.089 4.126 -9.507 1.00 98.56 190 LEU A O 1
ATOM 1505 N N . ALA A 1 191 ? 1.494 5.826 -9.926 1.00 98.75 191 ALA A N 1
ATOM 1506 C CA . ALA A 1 191 ? 2.242 5.133 -10.965 1.00 98.75 191 ALA A CA 1
ATOM 1507 C C . ALA A 1 191 ? 3.739 5.377 -10.801 1.00 98.75 191 ALA A C 1
ATOM 1509 O O . ALA A 1 191 ? 4.183 6.493 -10.543 1.00 98.75 191 ALA A O 1
ATOM 1510 N N . ILE A 1 192 ? 4.531 4.326 -10.959 1.00 98.88 192 ILE A N 1
ATOM 1511 C CA . ILE A 1 192 ? 5.988 4.368 -10.881 1.00 98.88 192 ILE A CA 1
ATOM 1512 C C . ILE A 1 192 ? 6.524 3.780 -12.175 1.00 98.88 192 ILE A C 1
ATOM 1514 O O . ILE A 1 192 ? 6.091 2.708 -12.593 1.00 98.88 192 ILE A O 1
ATOM 1518 N N . VAL A 1 193 ? 7.473 4.456 -12.814 1.00 98.69 193 VAL A N 1
ATOM 1519 C CA . VAL A 1 193 ? 8.041 3.989 -14.083 1.00 98.69 193 VAL A CA 1
ATOM 1520 C C . VAL A 1 193 ? 9.556 4.041 -14.063 1.00 98.69 193 VAL A C 1
ATOM 1522 O O . VAL A 1 193 ? 10.160 5.036 -13.665 1.00 98.69 193 VAL A O 1
ATOM 1525 N N . LEU A 1 194 ? 10.172 2.949 -14.513 1.00 98.38 194 LEU A N 1
ATOM 1526 C CA . LEU A 1 194 ? 11.603 2.868 -14.777 1.00 98.38 194 LEU A CA 1
ATOM 1527 C C . LEU A 1 194 ? 11.856 3.229 -16.241 1.00 98.38 194 LEU A C 1
ATOM 1529 O O . LEU A 1 194 ? 11.319 2.569 -17.121 1.00 98.38 194 LEU A O 1
ATOM 1533 N N . ASN A 1 195 ? 12.743 4.191 -16.494 1.00 97.56 195 ASN A N 1
ATOM 1534 C CA . ASN A 1 195 ? 13.296 4.556 -17.803 1.00 97.56 195 ASN A CA 1
ATOM 1535 C C . ASN A 1 195 ? 12.255 5.002 -18.847 1.00 97.56 195 ASN A C 1
ATOM 1537 O O . ASN A 1 195 ? 12.308 4.592 -20.008 1.00 97.56 195 ASN A O 1
ATOM 1541 N N . LYS A 1 196 ? 11.326 5.877 -18.444 1.00 97.00 196 LYS A N 1
ATOM 1542 C CA . LYS A 1 196 ? 10.284 6.436 -19.323 1.00 97.00 196 LYS A CA 1
ATOM 1543 C C . LYS A 1 196 ? 10.832 7.096 -20.595 1.00 97.00 196 LYS A C 1
ATOM 1545 O O . LYS A 1 196 ? 10.202 7.027 -21.644 1.00 97.00 196 LYS A O 1
ATOM 1550 N N . ASP A 1 197 ? 12.014 7.704 -20.509 1.00 96.75 197 ASP A N 1
ATOM 1551 C CA . ASP A 1 197 ? 12.654 8.407 -21.630 1.00 96.75 197 ASP A CA 1
ATOM 1552 C C . ASP A 1 197 ? 13.327 7.453 -22.637 1.00 96.75 197 ASP A C 1
ATOM 1554 O O . ASP A 1 197 ? 13.861 7.902 -23.650 1.00 96.75 197 ASP A O 1
ATOM 1558 N N . GLY A 1 198 ? 13.334 6.140 -22.371 1.00 95.94 198 GLY A N 1
ATOM 1559 C CA . GLY A 1 198 ? 13.893 5.139 -23.282 1.00 95.94 198 GLY A CA 1
ATOM 1560 C C . GLY A 1 198 ? 15.413 5.213 -23.435 1.00 95.94 198 GLY A C 1
ATOM 1561 O O . GLY A 1 198 ? 15.937 4.872 -24.500 1.00 95.94 198 GLY A O 1
ATOM 1562 N N . LYS A 1 199 ? 16.120 5.653 -22.387 1.00 96.56 199 LYS A N 1
ATOM 1563 C CA . LYS A 1 199 ? 17.579 5.785 -22.395 1.00 96.56 199 LYS A CA 1
ATOM 1564 C C . LYS A 1 199 ? 18.268 4.431 -22.478 1.00 96.56 199 LYS A C 1
ATOM 1566 O O . LYS A 1 199 ? 17.742 3.415 -22.011 1.00 96.56 199 LYS A O 1
ATOM 1571 N N . LYS A 1 200 ? 19.474 4.437 -23.031 1.00 96.69 200 LYS A N 1
ATOM 1572 C CA . LYS A 1 200 ? 20.306 3.257 -23.261 1.00 96.69 200 LYS A CA 1
ATOM 1573 C C . LYS A 1 200 ? 21.712 3.492 -22.729 1.00 96.69 200 LYS A C 1
ATOM 1575 O O . LYS A 1 200 ? 22.195 4.620 -22.695 1.00 96.69 200 LYS A O 1
ATOM 1580 N N . ALA A 1 201 ? 22.419 2.408 -22.415 1.00 96.00 201 ALA A N 1
ATOM 1581 C CA . ALA A 1 201 ? 23.829 2.478 -22.026 1.00 96.00 201 ALA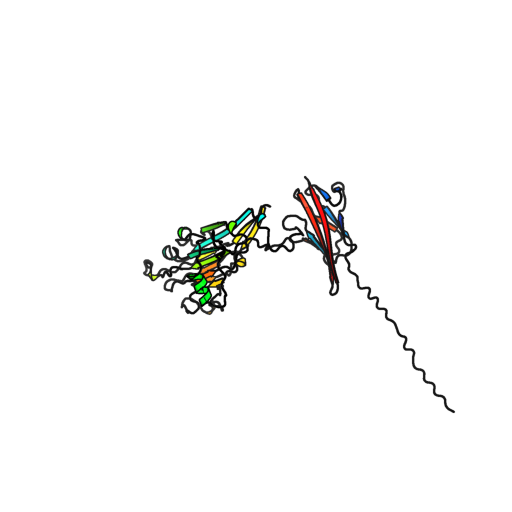 A CA 1
ATOM 1582 C C . ALA A 1 201 ? 24.695 3.225 -23.061 1.00 96.00 201 ALA A C 1
ATOM 1584 O O . ALA A 1 201 ? 25.605 3.954 -22.684 1.00 96.00 201 ALA A O 1
ATOM 1585 N N . SER A 1 202 ? 24.390 3.066 -24.356 1.00 96.31 202 SER A N 1
ATOM 1586 C CA . SER A 1 202 ? 25.096 3.711 -25.473 1.00 96.31 202 SER A CA 1
ATOM 1587 C C . SER A 1 202 ? 24.949 5.230 -25.526 1.00 96.31 202 SER A C 1
ATOM 1589 O O . SER A 1 202 ? 25.712 5.881 -26.234 1.00 96.31 202 SER A O 1
ATOM 1591 N N . ASP A 1 203 ? 23.981 5.796 -24.804 1.00 96.75 203 ASP A N 1
ATOM 1592 C CA . ASP A 1 203 ? 23.757 7.244 -24.754 1.00 96.75 203 ASP A CA 1
ATOM 1593 C C . ASP A 1 203 ? 24.778 7.939 -23.835 1.00 96.75 203 ASP A C 1
ATOM 1595 O O . ASP A 1 203 ? 24.797 9.165 -23.719 1.00 96.75 203 ASP A O 1
ATOM 1599 N N . TYR A 1 204 ? 25.634 7.155 -23.173 1.00 95.88 204 TYR A N 1
ATOM 1600 C CA . TYR A 1 204 ? 26.550 7.602 -22.139 1.00 95.88 204 TYR A CA 1
ATOM 1601 C C . TYR A 1 204 ? 27.976 7.087 -22.359 1.00 95.88 204 TYR A C 1
ATOM 1603 O O . TYR A 1 204 ? 28.174 6.022 -22.949 1.00 95.88 204 TYR A O 1
ATOM 1611 N N . PRO A 1 205 ? 28.993 7.802 -21.840 1.00 94.94 205 PRO A N 1
ATOM 1612 C CA . PRO A 1 205 ? 30.359 7.301 -21.833 1.00 94.94 205 PRO A CA 1
ATOM 1613 C C . PRO A 1 205 ? 30.465 5.977 -21.072 1.00 94.94 205 PRO A C 1
ATOM 1615 O O . PRO A 1 205 ? 29.852 5.800 -20.015 1.00 94.94 205 PRO A O 1
ATOM 1618 N N . THR A 1 206 ? 31.292 5.076 -21.592 1.00 96.00 206 THR A N 1
ATOM 1619 C CA . THR A 1 206 ? 31.698 3.857 -20.890 1.00 96.00 206 THR A CA 1
ATOM 1620 C C . THR A 1 206 ? 32.530 4.196 -19.652 1.00 96.00 206 THR A C 1
ATOM 1622 O O . THR A 1 206 ? 33.031 5.314 -19.493 1.00 96.00 206 THR A O 1
ATOM 1625 N N . TYR A 1 207 ? 32.745 3.208 -18.788 1.00 93.31 207 TYR A N 1
ATOM 1626 C CA . TYR A 1 207 ? 33.807 3.284 -17.790 1.00 93.31 207 TYR A CA 1
ATOM 1627 C C . TYR A 1 207 ? 35.192 3.373 -18.456 1.00 93.31 207 TYR A C 1
ATOM 1629 O O . TYR A 1 207 ? 35.343 3.174 -19.666 1.00 93.31 207 TYR A O 1
ATOM 1637 N N . SER A 1 208 ? 36.217 3.693 -17.661 1.00 93.62 208 SER A N 1
ATOM 1638 C CA . SER A 1 208 ? 37.593 3.902 -18.138 1.00 93.62 208 SER A CA 1
ATOM 1639 C C . SER A 1 208 ? 38.220 2.672 -18.801 1.00 93.62 208 SER A C 1
ATOM 1641 O O . SER A 1 208 ? 39.157 2.809 -19.577 1.00 93.62 208 SER A O 1
ATOM 1643 N N . ASP A 1 209 ? 37.716 1.480 -18.489 1.00 94.25 209 ASP A N 1
ATOM 1644 C CA . ASP A 1 209 ? 38.115 0.195 -19.069 1.00 94.25 209 ASP A CA 1
ATOM 1645 C C . ASP A 1 209 ? 37.340 -0.160 -20.357 1.00 94.25 209 ASP A C 1
ATOM 1647 O O . ASP A 1 209 ? 37.548 -1.228 -20.926 1.00 94.25 209 ASP A O 1
ATOM 1651 N N . GLY A 1 210 ? 36.452 0.725 -20.824 1.00 94.38 210 GLY A N 1
ATOM 1652 C CA . GLY A 1 210 ? 35.593 0.502 -21.990 1.00 94.38 210 GLY A CA 1
ATOM 1653 C C . GLY A 1 210 ? 34.287 -0.235 -21.681 1.00 94.38 210 GLY A C 1
ATOM 1654 O O . GLY A 1 210 ? 33.473 -0.431 -22.585 1.00 94.38 210 GLY A O 1
ATOM 1655 N N . THR A 1 211 ? 34.041 -0.613 -20.425 1.00 95.81 211 THR A N 1
ATOM 1656 C CA . THR A 1 211 ? 32.828 -1.333 -20.023 1.00 95.81 211 THR A CA 1
ATOM 1657 C C . THR A 1 211 ? 31.593 -0.417 -20.119 1.00 95.81 211 THR A C 1
ATOM 1659 O O . THR A 1 211 ? 31.610 0.684 -19.556 1.00 95.81 211 THR A O 1
ATOM 1662 N N . PRO A 1 212 ? 30.496 -0.824 -20.795 1.00 96.44 212 PRO A N 1
ATOM 1663 C CA . PRO A 1 212 ? 29.255 -0.048 -20.826 1.00 96.44 212 PRO A CA 1
ATOM 1664 C C . PRO A 1 212 ? 28.686 0.184 -19.424 1.00 96.44 212 PRO A C 1
ATOM 1666 O O . PRO A 1 212 ? 28.803 -0.670 -18.543 1.00 96.44 212 PRO A O 1
ATOM 1669 N N . ILE A 1 213 ? 28.015 1.309 -19.199 1.00 96.12 213 ILE A N 1
ATOM 1670 C CA . ILE A 1 213 ? 27.382 1.551 -17.899 1.00 96.12 213 ILE A CA 1
ATOM 1671 C C . ILE A 1 213 ? 26.137 0.651 -17.721 1.00 96.12 213 ILE A C 1
ATOM 1673 O O . ILE A 1 213 ? 25.350 0.497 -18.662 1.00 96.12 213 ILE A O 1
ATOM 1677 N N . PRO A 1 214 ? 25.933 0.022 -16.548 1.00 96.81 214 PRO A N 1
ATOM 1678 C CA . PRO A 1 214 ? 24.709 -0.722 -16.264 1.00 96.81 214 PRO A CA 1
ATOM 1679 C C . PRO A 1 214 ? 23.544 0.247 -16.016 1.00 96.81 214 PRO A C 1
ATOM 1681 O O . PRO A 1 214 ? 23.756 1.434 -15.773 1.00 96.81 214 PRO A O 1
ATOM 1684 N N . GLN A 1 215 ? 22.318 -0.265 -16.016 1.00 97.56 215 GLN A N 1
ATOM 1685 C CA . GLN A 1 215 ? 21.155 0.471 -15.525 1.00 97.56 215 GLN A CA 1
ATOM 1686 C C . GLN A 1 215 ? 21.100 0.364 -13.997 1.00 97.56 215 GLN A C 1
ATOM 1688 O O . GLN A 1 215 ? 21.376 -0.697 -13.428 1.00 97.56 215 GLN A O 1
ATOM 1693 N N . SER A 1 216 ? 20.733 1.444 -13.310 1.00 97.50 216 SER A N 1
ATOM 1694 C CA . SER A 1 216 ? 20.643 1.411 -11.851 1.00 97.50 216 SER A CA 1
ATOM 1695 C C . SER A 1 216 ? 19.413 0.647 -11.367 1.00 97.50 216 SER A C 1
ATOM 1697 O O . SER A 1 216 ? 18.315 0.790 -11.899 1.00 97.50 216 SER A O 1
ATOM 1699 N N . THR A 1 217 ? 19.604 -0.141 -10.313 1.00 97.88 217 THR A N 1
ATOM 1700 C CA . THR A 1 217 ? 18.521 -0.730 -9.518 1.00 97.88 217 THR A CA 1
ATOM 1701 C C . THR A 1 217 ? 17.962 0.315 -8.562 1.00 97.88 217 THR A C 1
ATOM 1703 O O . THR A 1 217 ? 18.739 0.945 -7.838 1.00 97.88 217 THR A O 1
ATOM 1706 N N . PHE A 1 218 ? 16.636 0.446 -8.516 1.00 98.44 218 PHE A N 1
ATOM 1707 C CA . PHE A 1 218 ? 15.925 1.320 -7.583 1.00 98.44 218 PHE A CA 1
ATOM 1708 C C . PHE A 1 218 ? 15.172 0.485 -6.554 1.00 98.44 218 PHE A C 1
ATOM 1710 O O . PHE A 1 218 ? 14.406 -0.414 -6.903 1.00 98.44 218 PHE A O 1
ATOM 1717 N N . ASN A 1 219 ? 15.394 0.799 -5.284 1.00 98.50 219 ASN A N 1
ATOM 1718 C CA . ASN A 1 219 ? 14.789 0.122 -4.149 1.00 98.50 219 ASN A CA 1
ATOM 1719 C C . ASN A 1 219 ? 13.930 1.116 -3.380 1.00 98.50 219 ASN A C 1
ATOM 1721 O O . ASN A 1 219 ? 14.427 2.159 -2.952 1.00 98.50 219 ASN A O 1
ATOM 1725 N N . PHE A 1 220 ? 12.674 0.758 -3.174 1.00 98.75 220 PHE A N 1
ATOM 1726 C CA . PHE A 1 220 ? 11.736 1.461 -2.321 1.00 98.75 220 PHE A CA 1
ATOM 1727 C C . PHE A 1 220 ? 11.739 0.840 -0.927 1.00 98.75 220 PHE A C 1
ATOM 1729 O O . PHE A 1 220 ? 11.818 -0.382 -0.773 1.00 98.75 220 PHE A O 1
ATOM 1736 N N . THR A 1 221 ? 11.648 1.681 0.098 1.00 98.31 221 THR A N 1
ATOM 1737 C CA . THR A 1 221 ? 11.644 1.263 1.502 1.00 98.31 221 THR A CA 1
ATOM 1738 C C . THR A 1 221 ? 10.488 1.902 2.252 1.00 98.31 221 THR A C 1
ATOM 1740 O O . THR A 1 221 ? 10.315 3.120 2.197 1.00 98.31 221 THR A O 1
ATOM 1743 N N . GLY A 1 222 ? 9.736 1.099 3.006 1.00 97.94 222 GLY A N 1
ATOM 1744 C CA . GLY A 1 222 ? 8.732 1.590 3.949 1.00 97.94 222 GLY A CA 1
ATOM 1745 C C . GLY A 1 222 ? 7.603 2.410 3.323 1.00 97.94 222 GLY A C 1
ATOM 1746 O O . GLY A 1 222 ? 7.078 3.285 4.013 1.00 97.94 222 GLY A O 1
ATOM 1747 N N . MET A 1 223 ? 7.258 2.159 2.051 1.00 98.69 223 MET A N 1
ATOM 1748 C CA . MET A 1 223 ? 6.138 2.817 1.384 1.00 98.69 223 MET A CA 1
ATOM 1749 C C . MET A 1 223 ? 4.819 2.514 2.089 1.00 98.69 223 MET A C 1
ATOM 1751 O O . MET A 1 223 ? 4.413 1.353 2.190 1.00 98.69 223 MET A O 1
ATOM 1755 N N . ARG A 1 224 ? 4.164 3.571 2.569 1.00 97.44 224 ARG A N 1
ATOM 1756 C CA . ARG A 1 224 ? 2.921 3.495 3.336 1.00 97.44 224 ARG A CA 1
ATOM 1757 C C . ARG A 1 224 ? 2.155 4.812 3.320 1.00 97.44 224 ARG A C 1
ATOM 1759 O O . ARG A 1 224 ? 2.755 5.874 3.155 1.00 97.44 224 ARG A O 1
ATOM 1766 N N . VAL A 1 225 ? 0.858 4.733 3.575 1.00 96.81 225 VAL A N 1
ATOM 1767 C CA . VAL A 1 225 ? 0.056 5.861 4.048 1.00 96.81 225 VAL A CA 1
ATOM 1768 C C . VAL A 1 225 ? 0.034 5.811 5.570 1.00 96.81 225 VAL A C 1
ATOM 1770 O O . VAL A 1 225 ? -0.249 4.766 6.154 1.00 96.81 225 VAL A O 1
ATOM 1773 N N . GLU A 1 226 ? 0.355 6.930 6.205 1.00 95.56 226 GLU A N 1
ATOM 1774 C CA . GLU A 1 226 ? 0.276 7.114 7.650 1.00 95.56 226 GLU A CA 1
ATOM 1775 C C . GLU A 1 226 ? -0.745 8.215 7.944 1.00 95.56 226 GLU A C 1
ATOM 1777 O O . GLU A 1 226 ? -0.600 9.344 7.465 1.00 95.56 226 GLU A O 1
ATOM 1782 N N . THR A 1 227 ? -1.782 7.875 8.706 1.00 94.50 227 THR A N 1
ATOM 1783 C CA . THR A 1 227 ? -2.877 8.790 9.041 1.00 94.50 227 THR A CA 1
ATOM 1784 C C . THR A 1 227 ? -2.872 9.046 10.539 1.00 94.50 227 THR A C 1
ATOM 1786 O O . THR A 1 227 ? -2.987 8.104 11.325 1.00 94.50 227 THR A O 1
ATOM 1789 N N . THR A 1 228 ? -2.751 10.314 10.931 1.00 93.62 228 THR A N 1
ATOM 1790 C CA . THR A 1 228 ? -2.966 10.755 12.312 1.00 93.62 228 THR A CA 1
ATOM 1791 C C . THR A 1 228 ? -4.410 11.214 12.457 1.00 93.62 228 THR A C 1
ATOM 1793 O O . THR A 1 228 ? -4.895 12.047 11.686 1.00 93.62 228 THR A O 1
ATOM 1796 N N . TRP A 1 229 ? -5.098 10.665 13.448 1.00 89.56 229 TRP A N 1
ATOM 1797 C CA . TRP A 1 229 ? -6.489 10.967 13.773 1.00 89.56 229 TRP A CA 1
ATOM 1798 C C . TRP A 1 229 ? -6.557 12.041 14.861 1.00 89.56 229 TRP A C 1
ATOM 1800 O O . TRP A 1 229 ? -5.657 12.138 15.690 1.00 89.56 229 TRP A O 1
ATOM 1810 N N . ARG A 1 230 ? -7.652 12.806 14.928 1.00 89.69 230 ARG A N 1
ATOM 1811 C CA . ARG A 1 230 ? -7.848 13.880 15.930 1.00 89.69 230 ARG A CA 1
ATOM 1812 C C . ARG A 1 230 ? -7.747 13.420 17.385 1.00 89.69 230 ARG A C 1
ATOM 1814 O O . ARG A 1 230 ? -7.502 14.234 18.268 1.00 89.69 230 ARG A O 1
ATOM 1821 N N . ASN A 1 231 ? -7.963 12.133 17.641 1.00 80.75 231 ASN A N 1
ATOM 1822 C CA . ASN A 1 231 ? -7.803 11.523 18.960 1.00 80.75 231 ASN A CA 1
ATOM 1823 C C . ASN A 1 231 ? -6.350 11.092 19.261 1.00 80.75 231 ASN A C 1
ATOM 1825 O O . ASN A 1 231 ? -6.112 10.415 20.257 1.00 80.75 231 ASN A O 1
ATOM 1829 N N . GLY A 1 232 ? -5.389 11.435 18.398 1.00 85.31 232 GLY A N 1
ATOM 1830 C CA . GLY A 1 232 ? -3.977 11.074 18.520 1.00 85.31 232 GLY A CA 1
ATOM 1831 C C . GLY A 1 232 ? -3.624 9.662 18.041 1.00 85.31 232 GLY A C 1
ATOM 1832 O O . GLY A 1 232 ? -2.440 9.324 18.014 1.00 85.31 232 GLY A O 1
ATOM 1833 N N . ARG A 1 233 ? -4.600 8.827 17.638 1.00 83.88 233 ARG A N 1
ATOM 1834 C CA . ARG A 1 233 ? -4.323 7.515 17.025 1.00 83.88 233 ARG A CA 1
ATOM 1835 C C . ARG A 1 233 ? -3.505 7.725 15.749 1.00 83.88 233 ARG A C 1
ATOM 1837 O O . ARG A 1 233 ? -3.733 8.683 15.012 1.00 83.88 233 ARG A O 1
ATOM 1844 N N . VAL A 1 234 ? -2.610 6.789 15.449 1.00 89.56 234 VAL A N 1
ATOM 1845 C CA . VAL A 1 234 ? -1.935 6.701 14.150 1.00 89.56 234 VAL A CA 1
ATOM 1846 C C . VAL A 1 234 ? -2.248 5.347 13.537 1.00 89.56 234 VAL A C 1
ATOM 1848 O O . VAL A 1 234 ? -2.101 4.319 14.196 1.00 89.56 234 VAL A O 1
ATOM 1851 N N . THR A 1 235 ? -2.690 5.338 12.285 1.00 89.69 235 THR A N 1
ATOM 1852 C CA . THR A 1 235 ? -2.856 4.111 11.497 1.00 89.69 235 THR A CA 1
ATOM 1853 C C . THR A 1 235 ? -1.883 4.102 10.331 1.00 89.69 235 THR A C 1
ATOM 1855 O O . THR A 1 235 ? -1.402 5.142 9.879 1.00 89.69 235 THR A O 1
ATOM 1858 N N . THR A 1 236 ? -1.545 2.903 9.868 1.00 92.00 236 THR A N 1
ATOM 1859 C CA . THR A 1 236 ? -0.592 2.696 8.782 1.00 92.00 236 THR A CA 1
ATOM 1860 C C . THR A 1 236 ? -1.146 1.679 7.797 1.00 92.00 236 THR A C 1
ATOM 1862 O O . THR A 1 236 ? -1.485 0.566 8.189 1.00 92.00 236 THR A O 1
ATOM 1865 N N . ALA A 1 237 ? -1.173 2.048 6.519 1.00 92.50 237 ALA A N 1
ATOM 1866 C CA . ALA A 1 237 ? -1.466 1.153 5.408 1.00 92.50 237 ALA A CA 1
ATOM 1867 C C . ALA A 1 237 ? -0.218 1.034 4.524 1.00 92.50 237 ALA A C 1
ATOM 1869 O O . ALA A 1 237 ? 0.173 1.987 3.847 1.00 92.50 237 ALA A O 1
ATOM 1870 N N . TYR A 1 238 ? 0.452 -0.120 4.562 1.00 95.69 238 TYR A N 1
ATOM 1871 C CA . TYR A 1 238 ? 1.627 -0.386 3.726 1.00 95.69 238 TYR A CA 1
ATOM 1872 C C . TYR A 1 238 ? 1.243 -0.637 2.266 1.00 95.69 238 TYR A C 1
ATOM 1874 O O . TYR A 1 238 ? 0.112 -1.017 1.964 1.00 95.69 238 TYR A O 1
ATOM 1882 N N . ALA A 1 239 ? 2.218 -0.488 1.364 1.00 96.69 239 ALA A N 1
ATOM 1883 C CA . ALA A 1 239 ? 2.041 -0.631 -0.084 1.00 96.69 239 ALA A CA 1
ATOM 1884 C C . ALA A 1 239 ? 1.401 -1.954 -0.549 1.00 96.69 239 ALA A C 1
ATOM 1886 O O . ALA A 1 239 ? 0.877 -2.010 -1.659 1.00 96.69 239 ALA A O 1
ATOM 1887 N N . SER A 1 240 ? 1.399 -3.010 0.273 1.00 95.19 240 SER A N 1
ATOM 1888 C CA . SER A 1 240 ? 0.667 -4.251 -0.018 1.00 95.19 240 SER A CA 1
ATOM 1889 C C . SER A 1 240 ? -0.840 -4.043 -0.179 1.00 95.19 240 SER A C 1
ATOM 1891 O O . SER A 1 240 ? -1.477 -4.820 -0.881 1.00 95.19 240 SER A O 1
ATOM 1893 N N . SER A 1 241 ? -1.399 -3.000 0.441 1.00 93.00 241 SER A N 1
ATOM 1894 C CA . SER A 1 241 ? -2.812 -2.613 0.306 1.00 93.00 241 SER A CA 1
ATOM 1895 C C . SER A 1 241 ? -3.108 -1.809 -0.966 1.00 93.00 241 SER A C 1
ATOM 1897 O O . SER A 1 241 ? -4.266 -1.631 -1.319 1.00 93.00 241 SER A O 1
ATOM 1899 N N . PHE A 1 242 ? -2.091 -1.334 -1.698 1.00 95.50 242 PHE A N 1
ATOM 1900 C CA . PHE A 1 242 ? -2.302 -0.385 -2.803 1.00 95.50 242 PHE A CA 1
ATOM 1901 C C . PHE A 1 242 ? -2.713 -1.064 -4.120 1.00 95.50 242 PHE A C 1
ATOM 1903 O O . PHE A 1 242 ? -2.947 -0.381 -5.112 1.00 95.50 242 PHE A O 1
ATOM 1910 N N . GLY A 1 243 ? -2.749 -2.400 -4.183 1.00 95.62 243 GLY A N 1
ATOM 1911 C CA . GLY A 1 243 ? -3.128 -3.118 -5.408 1.00 95.62 243 GLY A CA 1
ATOM 1912 C C . GLY A 1 243 ? -2.136 -2.948 -6.569 1.00 95.62 243 GLY A C 1
ATOM 1913 O O . GLY A 1 243 ? -2.514 -3.021 -7.738 1.00 95.62 243 GLY A O 1
ATOM 1914 N N . PHE A 1 244 ? -0.857 -2.695 -6.267 1.00 98.31 244 PHE A N 1
ATOM 1915 C CA . PHE A 1 244 ? 0.168 -2.481 -7.289 1.00 98.31 244 PHE A CA 1
ATOM 1916 C C . PHE A 1 244 ? 0.246 -3.633 -8.297 1.00 98.31 244 PHE A C 1
ATOM 1918 O O . PHE A 1 244 ? 0.467 -4.790 -7.943 1.00 98.31 244 PHE A O 1
ATOM 1925 N N . THR A 1 245 ? 0.128 -3.275 -9.572 1.00 98.44 245 THR A N 1
ATOM 1926 C CA . THR A 1 245 ? 0.166 -4.177 -10.719 1.00 98.44 245 THR A CA 1
ATOM 1927 C C . THR A 1 245 ? 1.294 -3.734 -11.658 1.00 98.44 245 THR A C 1
ATOM 1929 O O . THR A 1 245 ? 1.270 -2.600 -12.151 1.00 98.44 245 THR A O 1
ATOM 1932 N N . PRO A 1 246 ? 2.322 -4.574 -11.881 1.00 98.56 246 PRO A N 1
ATOM 1933 C CA . PRO A 1 246 ? 3.303 -4.346 -12.934 1.00 98.56 246 PRO A CA 1
ATOM 1934 C C . PRO A 1 246 ? 2.637 -4.227 -14.306 1.00 98.56 246 PRO A C 1
ATOM 1936 O O . PRO A 1 246 ? 1.641 -4.885 -14.579 1.00 98.56 246 PRO A O 1
ATOM 1939 N N . LEU A 1 247 ? 3.216 -3.422 -15.186 1.00 98.38 247 LEU A N 1
ATOM 1940 C CA . LEU A 1 247 ? 2.857 -3.373 -16.598 1.00 98.38 247 LEU A CA 1
ATOM 1941 C C . LEU A 1 247 ? 4.157 -3.491 -17.401 1.00 98.38 247 LEU A C 1
ATOM 1943 O O . LEU A 1 247 ? 4.904 -2.528 -17.615 1.00 98.38 247 LEU A O 1
ATOM 1947 N N . ASN A 1 248 ? 4.455 -4.728 -17.795 1.00 97.25 248 ASN A N 1
ATOM 1948 C CA . ASN A 1 248 ? 5.727 -5.117 -18.388 1.00 97.25 248 ASN A CA 1
ATOM 1949 C C . ASN A 1 248 ? 5.726 -4.810 -19.896 1.00 97.25 248 ASN A C 1
ATOM 1951 O O . ASN A 1 248 ? 5.404 -5.653 -20.735 1.00 97.25 248 ASN A O 1
ATOM 1955 N N . MET A 1 249 ? 6.134 -3.590 -20.260 1.00 94.56 249 MET A N 1
ATOM 1956 C CA . MET A 1 249 ? 6.086 -3.029 -21.629 1.00 94.56 249 MET A CA 1
ATOM 1957 C C . MET A 1 249 ? 6.844 -3.831 -22.703 1.00 94.56 249 MET A C 1
ATOM 1959 O O . MET A 1 249 ? 6.696 -3.583 -23.900 1.00 94.56 249 MET A O 1
ATOM 1963 N N . LYS A 1 250 ? 7.677 -4.795 -22.297 1.00 92.25 250 LYS A N 1
ATOM 1964 C CA . LYS A 1 250 ? 8.419 -5.703 -23.183 1.00 92.25 250 LYS A CA 1
ATOM 1965 C C . LYS A 1 250 ? 8.091 -7.180 -22.939 1.00 92.25 250 LYS A C 1
ATOM 1967 O O . LYS A 1 250 ? 8.928 -8.029 -23.217 1.00 92.25 250 LYS A O 1
ATOM 1972 N N . ASN A 1 251 ? 6.875 -7.495 -22.488 1.00 92.44 251 ASN A N 1
ATOM 1973 C CA . ASN A 1 251 ? 6.442 -8.853 -22.124 1.00 92.44 251 ASN A CA 1
ATOM 1974 C C . ASN A 1 251 ? 6.625 -9.928 -23.220 1.00 92.44 251 ASN A C 1
ATOM 1976 O O . ASN A 1 251 ? 6.822 -11.093 -22.890 1.00 92.44 251 ASN A O 1
ATOM 1980 N N . LYS A 1 252 ? 6.629 -9.551 -24.509 1.00 92.38 252 LYS A N 1
ATOM 1981 C CA . LYS A 1 252 ? 6.852 -10.471 -25.650 1.00 92.38 252 LYS A CA 1
ATOM 1982 C C . LYS A 1 252 ? 8.329 -10.629 -26.040 1.00 92.38 252 LYS A C 1
ATOM 1984 O O . LYS A 1 252 ? 8.648 -11.384 -26.955 1.00 92.38 252 LYS A O 1
ATOM 1989 N N . THR A 1 253 ? 9.234 -9.874 -25.414 1.00 92.75 253 THR A N 1
ATOM 1990 C CA . THR A 1 253 ? 10.667 -9.870 -25.748 1.00 92.75 253 THR A CA 1
ATOM 1991 C C . THR A 1 253 ? 11.424 -10.815 -24.825 1.00 92.75 253 THR A C 1
ATOM 1993 O O . THR A 1 253 ? 11.357 -10.675 -23.610 1.00 92.75 253 THR A O 1
ATOM 1996 N N . VAL A 1 254 ? 12.192 -11.739 -25.404 1.00 90.25 254 VAL A N 1
ATOM 1997 C CA . VAL A 1 254 ? 13.099 -12.609 -24.644 1.00 90.25 254 VAL A CA 1
ATOM 1998 C C . VAL A 1 254 ? 14.453 -11.922 -24.521 1.00 90.25 254 VAL A C 1
ATOM 2000 O O . VAL A 1 254 ? 15.166 -11.754 -25.514 1.00 90.25 254 VAL A O 1
ATOM 2003 N N . PHE A 1 255 ? 14.813 -11.525 -23.305 1.00 94.62 255 PHE A N 1
ATOM 2004 C CA . PHE A 1 255 ? 16.105 -10.914 -23.015 1.00 94.62 255 PHE A CA 1
ATOM 2005 C C . PHE A 1 255 ? 17.102 -11.946 -22.486 1.00 94.62 255 PHE A C 1
ATOM 2007 O O . PHE A 1 255 ? 16.755 -12.813 -21.692 1.00 94.62 255 PHE A O 1
ATOM 2014 N N . LYS A 1 256 ? 18.370 -11.836 -22.897 1.00 94.56 256 LYS A N 1
ATOM 2015 C CA . LYS A 1 256 ? 19.428 -12.780 -22.488 1.00 94.56 256 LYS A CA 1
ATOM 2016 C C . LYS A 1 256 ? 19.760 -12.716 -20.994 1.00 94.56 256 LYS A C 1
ATOM 2018 O O . LYS A 1 256 ? 20.285 -13.683 -20.458 1.00 94.56 256 LYS A O 1
ATOM 2023 N N . ASP A 1 257 ? 19.494 -11.581 -20.354 1.00 94.44 257 ASP A N 1
ATOM 2024 C CA . ASP A 1 257 ? 19.707 -11.336 -18.924 1.00 94.44 257 ASP A CA 1
ATOM 2025 C C . ASP A 1 257 ? 18.468 -11.624 -18.059 1.00 94.44 257 ASP A C 1
ATOM 2027 O O . ASP A 1 257 ? 18.450 -11.283 -16.877 1.00 94.44 257 ASP A O 1
ATOM 2031 N N . GLN A 1 258 ? 17.439 -12.258 -18.629 1.00 94.94 258 GLN A N 1
ATOM 2032 C CA . GLN A 1 258 ? 16.265 -12.741 -17.906 1.00 94.94 258 GLN A CA 1
ATOM 2033 C C . GLN A 1 258 ? 16.209 -14.268 -18.000 1.00 94.94 258 GLN A C 1
ATOM 2035 O O . GLN A 1 258 ? 15.879 -14.828 -19.042 1.00 94.94 258 GLN A O 1
ATOM 2040 N N . ASP A 1 259 ? 16.557 -14.948 -16.908 1.00 92.19 259 ASP A N 1
ATOM 2041 C CA . ASP A 1 259 ? 16.428 -16.403 -16.825 1.00 92.19 259 ASP A CA 1
ATOM 2042 C C . ASP A 1 259 ? 14.948 -16.791 -16.701 1.00 92.19 259 ASP A C 1
ATOM 2044 O O . ASP A 1 259 ? 14.254 -16.337 -15.785 1.00 92.19 259 ASP A O 1
ATOM 2048 N N . GLU A 1 260 ? 14.471 -17.652 -17.601 1.00 91.06 260 GLU A N 1
ATOM 2049 C CA . GLU A 1 260 ? 13.058 -18.017 -17.678 1.00 91.06 260 GLU A CA 1
ATOM 2050 C C . GLU A 1 260 ? 12.525 -18.728 -16.446 1.00 91.06 260 GLU A C 1
ATOM 2052 O O . GLU A 1 260 ? 11.326 -18.640 -16.185 1.00 91.06 260 GLU A O 1
ATOM 2057 N N . ILE A 1 261 ? 13.384 -19.364 -15.648 1.00 93.50 261 ILE A N 1
ATOM 2058 C CA . ILE A 1 261 ? 12.947 -19.972 -14.387 1.00 93.50 261 ILE A CA 1
ATOM 2059 C C . ILE A 1 261 ? 12.509 -18.929 -13.347 1.00 93.50 261 ILE A C 1
ATOM 2061 O O . ILE A 1 261 ? 11.709 -19.237 -12.466 1.00 93.50 261 ILE A O 1
ATOM 2065 N N . ASN A 1 262 ? 13.031 -17.702 -13.444 1.00 94.69 262 ASN A N 1
ATOM 2066 C CA . ASN A 1 262 ? 12.776 -16.619 -12.493 1.00 94.69 262 ASN A CA 1
ATOM 2067 C C . ASN A 1 262 ? 11.680 -15.656 -12.958 1.00 94.69 262 ASN A C 1
ATOM 2069 O O . ASN A 1 262 ? 11.267 -14.776 -12.202 1.00 94.69 262 ASN A O 1
ATOM 2073 N N . MET A 1 263 ? 11.230 -15.791 -14.201 1.00 95.62 263 MET A N 1
ATOM 2074 C CA . MET A 1 263 ? 10.221 -14.915 -14.771 1.00 95.62 263 MET A CA 1
ATOM 2075 C C . MET A 1 263 ? 8.807 -15.320 -14.332 1.00 95.62 263 MET A C 1
ATOM 2077 O O . MET A 1 263 ? 8.534 -16.500 -14.096 1.00 95.62 263 MET A O 1
ATOM 2081 N N . PRO A 1 264 ? 7.876 -14.357 -14.225 1.00 95.25 264 PRO A N 1
ATOM 2082 C CA . PRO A 1 264 ? 6.511 -14.662 -13.839 1.00 95.25 264 PRO A CA 1
ATOM 2083 C C . PRO A 1 264 ? 5.797 -15.466 -14.928 1.00 95.25 264 PRO A C 1
ATOM 2085 O O . PRO A 1 264 ? 6.075 -15.327 -16.120 1.00 95.25 264 PRO A O 1
ATOM 2088 N N . LYS A 1 265 ? 4.816 -16.275 -14.512 1.00 94.62 265 LYS A N 1
ATOM 2089 C CA . LYS A 1 265 ? 3.909 -16.956 -15.451 1.00 94.62 265 LYS A CA 1
ATOM 2090 C C . LYS A 1 265 ? 3.119 -15.946 -16.282 1.00 94.62 265 LYS A C 1
ATOM 2092 O O . LYS A 1 265 ? 2.989 -16.114 -17.488 1.00 94.62 265 LYS A O 1
ATOM 2097 N N . ASP A 1 266 ? 2.620 -14.906 -15.621 1.00 96.25 266 ASP A N 1
ATOM 2098 C CA . ASP A 1 266 ? 2.010 -13.754 -16.270 1.00 96.25 266 ASP A CA 1
ATOM 2099 C C . ASP A 1 266 ? 3.112 -12.777 -16.692 1.00 96.25 266 ASP A C 1
ATOM 2101 O O . ASP A 1 266 ? 3.693 -12.071 -15.867 1.00 96.25 266 ASP A O 1
ATOM 2105 N N . ARG A 1 267 ? 3.429 -12.764 -17.987 1.00 95.75 267 ARG A N 1
ATOM 2106 C CA . ARG A 1 267 ? 4.475 -11.894 -18.537 1.00 95.75 267 ARG A CA 1
ATOM 2107 C C . ARG A 1 267 ? 4.045 -10.445 -18.639 1.00 95.75 267 ARG A C 1
ATOM 2109 O O . ARG A 1 267 ? 4.909 -9.574 -18.649 1.00 95.75 267 ARG A O 1
ATOM 2116 N N . GLU A 1 268 ? 2.752 -10.191 -18.716 1.00 97.56 268 GLU A N 1
ATOM 2117 C CA . GLU A 1 268 ? 2.172 -8.877 -18.953 1.00 97.56 268 GLU A CA 1
ATOM 2118 C C . GLU A 1 268 ? 2.097 -8.083 -17.650 1.00 97.56 268 GLU A C 1
ATOM 2120 O O . GLU A 1 268 ? 2.590 -6.952 -17.598 1.00 97.56 268 GLU A O 1
ATOM 2125 N N . TYR A 1 269 ? 1.609 -8.724 -16.585 1.00 97.94 269 TYR A N 1
ATOM 2126 C CA . TYR A 1 269 ? 1.305 -8.062 -15.316 1.00 97.94 269 TYR A CA 1
ATOM 2127 C C . TYR A 1 269 ? 1.983 -8.682 -14.089 1.00 97.94 269 TYR A C 1
ATOM 2129 O O . TYR A 1 269 ? 1.832 -8.194 -12.970 1.00 97.94 269 TYR A O 1
ATOM 2137 N N . GLY A 1 270 ? 2.753 -9.758 -14.258 1.00 97.06 270 GLY A N 1
ATOM 2138 C CA . GLY A 1 270 ? 3.394 -10.443 -13.141 1.00 97.06 270 GLY A CA 1
ATOM 2139 C C . GLY A 1 270 ? 4.596 -9.698 -12.555 1.00 97.06 270 GLY A C 1
ATOM 2140 O O . GLY A 1 270 ? 5.386 -9.069 -13.267 1.00 97.06 270 GLY A O 1
ATOM 2141 N N . SER A 1 271 ? 4.762 -9.834 -11.238 1.00 97.75 271 SER A N 1
ATOM 2142 C CA . SER A 1 271 ? 5.975 -9.474 -10.498 1.00 97.75 271 SER A CA 1
ATOM 2143 C C . SER A 1 271 ? 6.878 -10.695 -10.291 1.00 97.75 271 SER A C 1
ATOM 2145 O O . SER A 1 271 ? 6.461 -11.841 -10.461 1.00 97.75 271 SER A O 1
ATOM 2147 N N . VAL A 1 272 ? 8.133 -10.452 -9.919 1.00 97.62 272 VAL A N 1
ATOM 2148 C CA . VAL A 1 272 ? 9.122 -11.498 -9.614 1.00 97.62 272 VAL A CA 1
ATOM 2149 C C . VAL A 1 272 ? 9.394 -11.590 -8.115 1.00 97.62 272 VAL A C 1
ATOM 2151 O O . VAL A 1 272 ? 9.166 -10.640 -7.367 1.00 97.62 272 VAL A O 1
ATOM 2154 N N . SER A 1 273 ? 9.926 -12.728 -7.670 1.00 94.75 273 SER A N 1
ATOM 2155 C CA . SER A 1 273 ? 10.366 -12.921 -6.281 1.00 94.75 273 SER A CA 1
ATOM 2156 C C . SER A 1 273 ? 11.882 -12.811 -6.088 1.00 94.75 273 SER A C 1
ATOM 2158 O O . SER A 1 273 ? 12.363 -12.630 -4.969 1.00 94.75 273 SER A O 1
ATOM 2160 N N . THR A 1 274 ? 12.650 -12.840 -7.17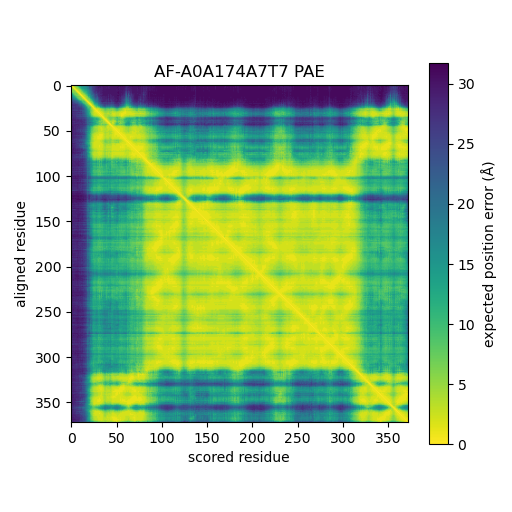7 1.00 92.56 274 THR A N 1
ATOM 2161 C CA . THR A 1 274 ? 14.111 -12.686 -7.195 1.00 92.56 274 THR A CA 1
ATOM 2162 C C . THR A 1 274 ? 14.519 -11.416 -7.952 1.00 92.56 274 THR A C 1
ATOM 2164 O O . THR A 1 274 ? 13.672 -10.630 -8.381 1.00 92.56 274 THR A O 1
ATOM 2167 N N . GLY A 1 275 ? 15.819 -11.132 -8.048 1.00 90.75 275 GLY A N 1
ATOM 2168 C CA . GLY A 1 275 ? 16.318 -9.994 -8.823 1.00 90.75 275 GLY A CA 1
ATOM 2169 C C . GLY A 1 275 ? 16.353 -10.328 -10.311 1.00 90.75 275 GLY A C 1
ATOM 2170 O O . GLY A 1 275 ? 17.288 -10.984 -10.760 1.00 90.75 275 GLY A O 1
ATOM 2171 N N . VAL A 1 276 ? 15.359 -9.865 -11.071 1.00 96.25 276 VAL A N 1
ATOM 2172 C CA . VAL A 1 276 ? 15.300 -10.032 -12.531 1.00 96.25 276 VAL A CA 1
ATOM 2173 C C . VAL A 1 276 ? 15.322 -8.665 -13.204 1.00 96.25 276 VAL A C 1
ATOM 2175 O O . VAL A 1 276 ? 14.530 -7.789 -12.855 1.00 96.25 276 VAL A O 1
ATOM 2178 N N . SER A 1 277 ? 16.236 -8.471 -14.160 1.00 95.75 277 SER A N 1
ATOM 2179 C CA . SER A 1 277 ? 16.413 -7.184 -14.843 1.00 95.75 277 SER A CA 1
ATOM 2180 C C . SER A 1 277 ? 15.100 -6.684 -15.450 1.00 95.75 277 SER A C 1
ATOM 2182 O O . SER A 1 277 ? 14.438 -7.405 -16.193 1.00 95.75 277 SER A O 1
ATOM 2184 N N . GLY A 1 278 ? 14.734 -5.438 -15.154 1.00 95.62 278 GLY A N 1
ATOM 2185 C CA . GLY A 1 278 ? 13.551 -4.762 -15.679 1.00 95.62 278 GLY A CA 1
ATOM 2186 C C . GLY A 1 278 ? 12.221 -5.200 -15.088 1.00 95.62 278 GLY A C 1
ATOM 2187 O O . GLY A 1 278 ? 11.195 -4.722 -15.560 1.00 95.62 278 GLY A O 1
ATOM 2188 N N . MET A 1 279 ? 12.223 -6.087 -14.093 1.00 97.62 279 MET A N 1
ATOM 2189 C CA . MET A 1 279 ? 11.008 -6.597 -13.465 1.00 97.62 279 MET A CA 1
ATOM 2190 C C . MET A 1 279 ? 10.873 -6.053 -12.043 1.00 97.62 279 MET A C 1
ATOM 2192 O O . MET A 1 279 ? 11.863 -5.878 -11.323 1.00 97.62 279 MET A O 1
ATOM 2196 N N . TRP A 1 280 ? 9.630 -5.807 -11.635 1.00 98.50 280 TRP A N 1
ATOM 2197 C CA . TRP A 1 280 ? 9.305 -5.416 -10.268 1.00 98.50 280 TRP A CA 1
ATOM 2198 C C . TRP A 1 280 ? 9.318 -6.632 -9.348 1.00 98.50 280 TRP A C 1
ATOM 2200 O O . TRP A 1 280 ? 8.622 -7.615 -9.595 1.00 98.50 280 TRP A O 1
ATOM 2210 N N . ASN A 1 281 ? 10.082 -6.544 -8.265 1.00 98.31 281 ASN A N 1
ATOM 2211 C CA . ASN A 1 281 ? 10.060 -7.487 -7.161 1.00 98.31 281 ASN A CA 1
ATOM 2212 C C . ASN A 1 281 ? 9.246 -6.904 -6.008 1.00 98.31 281 ASN A C 1
ATOM 2214 O O . ASN A 1 281 ? 9.650 -5.914 -5.394 1.00 98.31 281 ASN A O 1
ATOM 2218 N N . LEU A 1 282 ? 8.111 -7.540 -5.721 1.00 98.25 282 LEU A N 1
ATOM 2219 C CA . LEU A 1 282 ? 7.156 -7.106 -4.699 1.00 98.25 282 LEU A CA 1
ATOM 2220 C C . LEU A 1 282 ? 7.189 -7.997 -3.444 1.00 98.25 282 LEU A C 1
ATOM 2222 O O . LEU A 1 282 ? 6.297 -7.916 -2.606 1.00 98.25 282 LEU A O 1
ATOM 2226 N N . SER A 1 283 ? 8.209 -8.843 -3.270 1.00 97.25 283 SER A N 1
ATOM 2227 C CA . SER A 1 283 ? 8.249 -9.829 -2.170 1.00 97.25 283 SER A CA 1
ATOM 2228 C C . SER A 1 283 ? 8.240 -9.205 -0.772 1.00 97.25 283 SER A C 1
ATOM 2230 O O . SER A 1 283 ? 7.798 -9.838 0.181 1.00 97.25 283 SER A O 1
ATOM 2232 N N . SER A 1 284 ? 8.711 -7.962 -0.641 1.00 97.12 284 SER A N 1
ATOM 2233 C CA . SER A 1 284 ? 8.795 -7.238 0.636 1.00 97.12 284 SER A CA 1
ATOM 2234 C C . SER A 1 284 ? 7.677 -6.202 0.821 1.00 97.12 284 SER A C 1
ATOM 2236 O O . SER A 1 284 ? 7.742 -5.376 1.739 1.00 97.12 284 SER A O 1
ATOM 2238 N N . ILE A 1 285 ? 6.655 -6.214 -0.045 1.00 97.62 285 ILE A N 1
ATOM 2239 C CA . ILE A 1 285 ? 5.672 -5.125 -0.154 1.00 97.62 285 ILE A CA 1
ATOM 2240 C C . ILE A 1 285 ? 4.774 -4.999 1.083 1.00 97.62 285 ILE A C 1
ATOM 2242 O O . ILE A 1 285 ? 4.303 -3.904 1.384 1.00 97.62 285 ILE A O 1
ATOM 2246 N N . ALA A 1 286 ? 4.624 -6.083 1.855 1.00 96.31 286 ALA A N 1
ATOM 2247 C CA . ALA A 1 286 ? 3.929 -6.095 3.145 1.00 96.31 286 ALA A CA 1
ATOM 2248 C C . ALA A 1 286 ? 4.519 -5.096 4.156 1.00 96.31 286 ALA A C 1
ATOM 2250 O O . ALA A 1 286 ? 3.788 -4.526 4.955 1.00 96.31 286 ALA A O 1
ATOM 2251 N N . ASN A 1 287 ? 5.827 -4.830 4.072 1.00 96.12 287 ASN A N 1
ATOM 2252 C CA . ASN A 1 287 ? 6.523 -3.834 4.895 1.00 96.12 287 ASN A CA 1
ATOM 2253 C C . ASN A 1 287 ? 6.822 -2.542 4.105 1.00 96.12 287 ASN A C 1
ATOM 2255 O O . ASN A 1 287 ? 7.712 -1.767 4.462 1.00 96.12 287 ASN A O 1
ATOM 2259 N N . GLY A 1 288 ? 6.144 -2.337 2.970 1.00 97.44 288 GLY A N 1
ATOM 2260 C CA . GLY A 1 288 ? 6.354 -1.201 2.073 1.00 97.44 288 GLY A CA 1
ATOM 2261 C C . GLY A 1 288 ? 7.656 -1.247 1.267 1.00 97.44 288 GLY A C 1
ATOM 2262 O O . GLY A 1 288 ? 8.067 -0.222 0.723 1.00 97.44 288 GLY A O 1
ATOM 2263 N N . GLY A 1 289 ? 8.348 -2.389 1.222 1.00 98.25 289 GLY A N 1
ATOM 2264 C CA . GLY A 1 289 ? 9.591 -2.556 0.469 1.00 98.25 289 GLY A CA 1
ATOM 2265 C C . GLY A 1 289 ? 9.365 -3.214 -0.890 1.00 98.25 289 GLY A C 1
ATOM 2266 O O . GLY A 1 289 ? 8.689 -4.232 -0.977 1.00 98.25 289 GLY A O 1
ATOM 2267 N N . PHE A 1 290 ? 9.954 -2.682 -1.954 1.00 98.69 290 PHE A N 1
ATOM 2268 C CA . PHE A 1 290 ? 9.935 -3.317 -3.278 1.00 98.69 290 PHE A CA 1
ATOM 2269 C C . PHE A 1 290 ? 11.048 -2.755 -4.160 1.00 98.69 290 PHE A C 1
ATOM 2271 O O . PHE A 1 290 ? 11.614 -1.703 -3.869 1.00 98.69 290 PHE A O 1
ATOM 2278 N N . THR A 1 291 ? 11.380 -3.452 -5.242 1.00 98.44 291 THR A N 1
ATOM 2279 C CA . THR A 1 291 ? 12.561 -3.132 -6.054 1.00 98.44 291 THR A CA 1
ATOM 2280 C C . THR A 1 291 ? 12.262 -3.296 -7.535 1.00 98.44 291 THR A C 1
ATOM 2282 O O . THR A 1 291 ? 11.568 -4.230 -7.921 1.00 98.44 291 THR A O 1
ATOM 2285 N N . VAL A 1 292 ? 12.852 -2.451 -8.379 1.00 98.19 292 VAL A N 1
ATOM 2286 C CA . VAL A 1 292 ? 13.025 -2.743 -9.808 1.00 98.19 292 VAL A CA 1
ATOM 2287 C C . VAL A 1 292 ? 14.511 -2.900 -10.101 1.00 98.19 292 VAL A C 1
ATOM 2289 O O . VAL A 1 292 ? 15.317 -1.999 -9.851 1.00 98.19 292 VAL A O 1
ATOM 2292 N N . THR A 1 293 ? 14.893 -4.086 -10.570 1.00 96.94 293 THR A N 1
ATOM 2293 C CA . THR A 1 293 ? 16.303 -4.422 -10.811 1.00 96.94 293 THR A CA 1
ATOM 2294 C C . THR A 1 293 ? 16.754 -3.860 -12.152 1.00 96.94 293 THR A C 1
ATOM 2296 O O . THR A 1 293 ? 16.127 -4.119 -13.174 1.00 96.94 293 THR A O 1
ATOM 2299 N N . GLY A 1 294 ? 17.842 -3.094 -12.169 1.00 96.44 294 GLY A N 1
ATOM 2300 C CA . GLY A 1 294 ? 18.427 -2.580 -13.407 1.00 96.44 294 GLY A CA 1
ATOM 2301 C C . GLY A 1 294 ? 19.159 -3.671 -14.199 1.00 96.44 294 GLY A C 1
ATOM 2302 O O . GLY A 1 294 ? 19.601 -4.677 -13.646 1.00 96.44 294 GLY A O 1
ATOM 2303 N N . ALA A 1 295 ? 19.288 -3.489 -15.512 1.00 96.56 295 ALA A N 1
ATOM 2304 C CA . ALA A 1 295 ? 20.154 -4.302 -16.364 1.00 96.56 295 ALA A CA 1
ATOM 2305 C C . ALA A 1 295 ? 21.639 -4.198 -15.982 1.00 96.56 295 ALA A C 1
ATOM 2307 O O . ALA A 1 295 ? 22.164 -3.110 -15.733 1.00 96.56 295 ALA A O 1
ATOM 2308 N N . ALA A 1 296 ? 22.332 -5.339 -15.988 1.00 95.75 296 ALA A N 1
ATOM 2309 C CA . ALA A 1 296 ? 23.781 -5.381 -15.831 1.00 95.75 296 ALA A CA 1
ATOM 2310 C C . ALA A 1 296 ? 24.495 -4.766 -17.052 1.00 95.75 296 ALA A C 1
ATOM 2312 O O . ALA A 1 296 ? 23.895 -4.526 -18.101 1.00 95.75 296 ALA A O 1
ATOM 2313 N N . SER A 1 297 ? 25.794 -4.493 -16.910 1.00 96.00 297 SER A N 1
ATOM 2314 C CA . SER A 1 297 ? 26.596 -3.921 -17.994 1.00 96.00 297 SER A CA 1
ATOM 2315 C C . SER A 1 297 ? 26.554 -4.811 -19.241 1.00 96.00 297 SER A C 1
ATOM 2317 O O . SER A 1 297 ? 26.637 -6.034 -19.142 1.00 96.00 297 SER A O 1
ATOM 2319 N N . GLY A 1 298 ? 26.422 -4.186 -20.414 1.00 94.94 298 GLY A N 1
ATOM 2320 C CA . GLY A 1 298 ? 26.376 -4.875 -21.705 1.00 94.94 298 GLY A CA 1
ATOM 2321 C C . GLY A 1 298 ? 24.999 -5.410 -22.110 1.00 94.94 298 GLY A C 1
ATOM 2322 O O . GLY A 1 298 ? 24.871 -5.917 -23.222 1.00 94.94 298 GLY A O 1
ATOM 2323 N N . PHE A 1 299 ? 23.973 -5.268 -21.264 1.00 96.00 299 PHE A N 1
ATOM 2324 C CA . PHE A 1 299 ? 22.596 -5.642 -21.589 1.00 96.00 299 PHE A CA 1
ATOM 2325 C C . PHE A 1 299 ? 21.703 -4.429 -21.855 1.00 96.00 299 PHE A C 1
ATOM 2327 O O . PHE A 1 299 ? 21.979 -3.308 -21.418 1.00 96.00 299 PHE A O 1
ATOM 2334 N N . ASP A 1 300 ? 20.603 -4.671 -22.568 1.00 95.31 300 ASP A N 1
ATOM 2335 C CA . ASP A 1 300 ? 19.622 -3.641 -22.892 1.00 95.31 300 ASP A CA 1
ATOM 2336 C C . ASP A 1 300 ? 18.971 -3.092 -21.623 1.00 95.31 300 ASP A C 1
ATOM 2338 O O . ASP A 1 300 ? 18.460 -3.849 -20.793 1.00 95.31 300 ASP A O 1
ATOM 2342 N N . TRP A 1 301 ? 18.951 -1.768 -21.494 1.00 96.44 301 TRP A N 1
ATOM 2343 C CA . TRP A 1 301 ? 18.225 -1.102 -20.419 1.00 96.44 301 TRP A CA 1
ATOM 2344 C C . TRP A 1 301 ? 16.726 -1.325 -20.581 1.00 96.44 301 TRP A C 1
ATOM 2346 O O . TRP A 1 301 ? 16.185 -1.313 -21.690 1.00 96.44 301 TRP A O 1
ATOM 2356 N N . LYS A 1 302 ? 16.055 -1.556 -19.456 1.00 95.56 302 LYS A N 1
ATOM 2357 C CA . LYS A 1 302 ? 14.659 -1.985 -19.426 1.00 95.56 302 LYS A CA 1
ATOM 2358 C C . LYS A 1 302 ? 13.727 -0.816 -19.138 1.00 95.56 302 LYS A C 1
ATOM 2360 O O . LYS A 1 302 ? 14.157 0.219 -18.630 1.00 95.56 302 LYS A O 1
ATOM 2365 N N . TYR A 1 303 ? 12.462 -1.009 -19.489 1.00 96.31 303 TYR A N 1
ATOM 2366 C CA . TYR A 1 303 ? 11.375 -0.046 -19.351 1.00 96.31 303 TYR A CA 1
ATOM 2367 C C . TYR A 1 303 ? 10.144 -0.784 -18.831 1.00 96.31 303 TYR A C 1
ATOM 2369 O O . TYR A 1 303 ? 9.723 -1.773 -19.436 1.00 96.31 303 TYR A O 1
ATOM 2377 N N . THR A 1 304 ? 9.607 -0.341 -17.699 1.00 97.88 304 THR A N 1
ATOM 2378 C CA . THR A 1 304 ? 8.466 -0.990 -17.046 1.00 97.88 304 THR A CA 1
ATOM 2379 C C . THR A 1 304 ? 7.725 -0.011 -16.143 1.00 97.88 304 THR A C 1
ATOM 2381 O O . THR A 1 304 ? 8.329 0.925 -15.608 1.00 97.88 304 THR A O 1
ATOM 2384 N N . TRP A 1 305 ? 6.430 -0.252 -15.958 1.00 98.75 305 TRP A N 1
ATOM 2385 C CA . TRP A 1 305 ? 5.553 0.506 -15.072 1.00 98.75 305 TRP A CA 1
ATOM 2386 C C . TRP A 1 305 ? 5.088 -0.354 -13.897 1.00 98.75 305 TRP A C 1
ATOM 2388 O O . TRP A 1 305 ? 5.044 -1.581 -13.982 1.00 98.75 305 TRP A O 1
ATOM 2398 N N . LEU A 1 306 ? 4.720 0.307 -12.809 1.00 98.88 306 LEU A N 1
ATOM 2399 C CA . LEU A 1 306 ? 4.005 -0.244 -11.668 1.00 98.88 306 LEU A CA 1
ATOM 2400 C C . LEU A 1 306 ? 2.874 0.725 -11.335 1.00 98.88 306 LEU A C 1
ATOM 2402 O O . LEU A 1 306 ? 3.141 1.887 -11.032 1.00 98.88 306 LEU A O 1
ATOM 2406 N N . VAL A 1 307 ? 1.628 0.272 -11.417 1.00 98.88 307 VAL A N 1
ATOM 2407 C CA . VAL A 1 307 ? 0.445 1.130 -11.256 1.00 98.88 307 VAL A CA 1
ATOM 2408 C C . VAL A 1 307 ? -0.418 0.574 -10.133 1.00 98.88 307 VAL A C 1
ATOM 2410 O O . VAL A 1 307 ? -0.634 -0.634 -10.074 1.00 98.88 307 VAL A O 1
ATOM 2413 N N . SER A 1 308 ? -0.849 1.423 -9.206 1.00 98.50 308 SER A N 1
ATOM 2414 C CA . SER A 1 308 ? -1.724 1.019 -8.104 1.00 98.50 308 SER A CA 1
ATOM 2415 C C . SER A 1 308 ? -3.179 0.895 -8.564 1.00 98.50 308 SER A C 1
ATOM 2417 O O . SER A 1 308 ? -3.565 1.436 -9.601 1.00 98.50 308 SER A O 1
ATOM 2419 N N . ASP A 1 309 ? -4.004 0.243 -7.751 1.00 95.56 309 ASP A N 1
ATOM 2420 C CA . ASP A 1 309 ? -5.445 0.484 -7.785 1.00 95.56 309 ASP A CA 1
ATOM 2421 C C . ASP A 1 309 ? -5.737 1.841 -7.092 1.00 95.56 309 ASP A C 1
ATOM 2423 O O . ASP A 1 309 ? -4.818 2.620 -6.800 1.00 95.56 309 ASP A O 1
ATOM 2427 N N . TYR A 1 310 ? -7.006 2.163 -6.826 1.00 94.50 310 TYR A N 1
ATOM 2428 C CA . TYR A 1 310 ? -7.319 3.347 -6.024 1.00 94.50 310 TYR A CA 1
ATOM 2429 C C . TYR A 1 310 ? -6.912 3.145 -4.571 1.00 94.50 310 TYR A C 1
ATOM 2431 O O . TYR A 1 310 ? -7.291 2.159 -3.942 1.00 94.50 310 TYR A O 1
ATOM 2439 N N . LEU A 1 311 ? -6.172 4.106 -4.026 1.00 93.50 311 LEU A N 1
ATOM 2440 C CA . LEU A 1 311 ? -5.800 4.079 -2.618 1.00 93.50 311 LEU A CA 1
ATOM 2441 C C . LEU A 1 311 ? -7.005 4.472 -1.756 1.00 93.50 311 LEU A C 1
ATOM 2443 O O . LEU A 1 311 ? -7.565 5.557 -1.918 1.00 93.50 311 LEU A O 1
ATOM 2447 N N . ASN A 1 312 ? -7.364 3.608 -0.805 1.00 86.56 312 ASN A N 1
ATOM 2448 C CA . ASN A 1 312 ? -8.327 3.933 0.240 1.00 86.56 312 ASN A CA 1
ATOM 2449 C C . ASN A 1 312 ? -7.607 4.524 1.461 1.00 86.56 312 ASN A C 1
ATOM 2451 O O . ASN A 1 312 ? -7.055 3.805 2.290 1.00 86.56 312 ASN A O 1
ATOM 2455 N N . PHE A 1 313 ? -7.622 5.850 1.586 1.00 89.44 313 PHE A N 1
ATOM 2456 C CA . PHE A 1 313 ? -6.963 6.553 2.694 1.00 89.44 313 PHE A CA 1
ATOM 2457 C C . PHE A 1 313 ? -7.683 6.425 4.047 1.00 89.44 313 PHE A C 1
ATOM 2459 O O . PHE A 1 313 ? -7.116 6.807 5.074 1.00 89.44 313 PHE A O 1
ATOM 2466 N N . LEU A 1 314 ? -8.921 5.922 4.054 1.00 85.81 314 LEU A N 1
ATOM 2467 C CA . LEU A 1 314 ? -9.749 5.771 5.251 1.00 85.81 314 LEU A CA 1
ATOM 2468 C C . LEU A 1 314 ? -9.910 4.314 5.677 1.00 85.81 314 LEU A C 1
ATOM 2470 O O . LEU A 1 314 ? -10.645 4.060 6.629 1.00 85.81 314 LEU A O 1
ATOM 2474 N N . GLU A 1 315 ? -9.241 3.372 5.011 1.00 80.19 315 GLU A N 1
ATOM 2475 C CA . GLU A 1 315 ? -9.339 1.955 5.343 1.00 80.19 315 GLU A CA 1
ATOM 2476 C C . GLU A 1 315 ? -9.034 1.716 6.830 1.00 80.19 315 GLU A C 1
ATOM 2478 O O . GLU A 1 315 ? -8.083 2.258 7.406 1.00 80.19 315 GLU A O 1
ATOM 2483 N N . CYS A 1 316 ? -9.872 0.896 7.461 1.00 78.94 316 CYS A N 1
ATOM 2484 C CA . CYS A 1 316 ? -9.702 0.426 8.825 1.00 78.94 316 CYS A CA 1
ATOM 2485 C C . CYS A 1 316 ? -9.185 -1.017 8.796 1.00 78.94 316 CYS A C 1
ATOM 2487 O O . CYS A 1 316 ? -9.990 -1.943 8.879 1.00 78.94 316 CYS A O 1
ATOM 2489 N N . PRO A 1 317 ? -7.856 -1.232 8.685 1.00 69.12 317 PRO A N 1
ATOM 2490 C CA . PRO A 1 317 ? -7.293 -2.580 8.601 1.00 69.12 317 PRO A CA 1
ATOM 2491 C C . PRO A 1 317 ? -7.454 -3.362 9.910 1.00 69.12 317 PRO A C 1
ATOM 2493 O O . PRO A 1 317 ? -7.487 -4.588 9.903 1.00 69.12 317 PRO A O 1
ATOM 2496 N N . GLU A 1 318 ? -7.568 -2.650 11.033 1.00 74.50 318 GLU A N 1
ATOM 2497 C CA . GLU A 1 318 ? -7.729 -3.223 12.365 1.00 74.50 318 GLU A CA 1
ATOM 2498 C C . GLU A 1 318 ? -8.982 -2.630 13.023 1.00 74.50 318 GLU A C 1
ATOM 2500 O O . GLU A 1 318 ? -8.915 -1.524 13.586 1.00 74.50 318 GLU A O 1
ATOM 2505 N N . PRO A 1 319 ? -10.139 -3.312 12.918 1.00 81.69 319 PRO A N 1
ATOM 2506 C CA . PRO A 1 319 ? -11.293 -2.969 13.734 1.00 81.69 319 PRO A CA 1
ATOM 2507 C C . PRO A 1 319 ? -10.969 -3.166 15.219 1.00 81.69 319 PRO A C 1
ATOM 2509 O O . PRO A 1 319 ? -10.021 -3.861 15.586 1.00 81.69 319 PRO A O 1
ATOM 2512 N N . ASP A 1 320 ? -11.763 -2.542 16.080 1.00 86.62 320 ASP A N 1
ATOM 2513 C CA . ASP A 1 320 ? -11.547 -2.616 17.521 1.00 86.62 320 ASP A CA 1
ATOM 2514 C C . ASP A 1 320 ? -11.854 -4.037 18.037 1.00 86.62 320 ASP A C 1
ATOM 2516 O O . ASP A 1 320 ? -12.876 -4.633 17.688 1.00 86.62 320 ASP A O 1
ATOM 2520 N N . LEU A 1 321 ? -10.962 -4.595 18.862 1.00 87.69 321 LEU A N 1
ATOM 2521 C CA . LEU A 1 321 ? -11.004 -6.006 19.260 1.00 87.69 321 LEU A CA 1
ATOM 2522 C C . LEU A 1 321 ? -11.442 -6.184 20.719 1.00 87.69 321 LEU A C 1
ATOM 2524 O O . LEU A 1 321 ? -11.041 -5.399 21.583 1.00 87.69 321 LEU A O 1
ATOM 2528 N N . PRO A 1 322 ? -12.203 -7.245 21.033 1.00 94.00 322 PRO A N 1
ATOM 2529 C CA . PRO A 1 322 ? -12.479 -7.607 22.413 1.00 94.00 322 PRO A CA 1
ATOM 2530 C C . PRO A 1 322 ? -11.302 -8.319 23.081 1.00 94.00 322 PRO A C 1
ATOM 2532 O O . PRO A 1 322 ? -10.469 -8.955 22.433 1.00 94.00 322 PRO A O 1
ATOM 2535 N N . VAL A 1 323 ? -11.336 -8.342 24.410 1.00 95.00 323 VAL A N 1
ATOM 2536 C CA . VAL A 1 323 ? -10.661 -9.341 25.238 1.00 95.00 323 VAL A CA 1
ATOM 2537 C C . VAL A 1 323 ? -11.598 -10.531 25.433 1.00 95.00 323 VAL A C 1
ATOM 2539 O O . VAL A 1 323 ? -12.759 -10.376 25.814 1.00 95.00 323 VAL A O 1
ATOM 2542 N N . LYS A 1 324 ? -11.100 -11.745 25.197 1.00 94.50 324 LYS A N 1
ATOM 2543 C CA . LYS A 1 324 ? -11.843 -12.970 25.504 1.00 94.50 324 LYS A CA 1
ATOM 2544 C C . LYS A 1 324 ? -11.911 -13.167 27.021 1.00 94.50 324 LYS A C 1
ATOM 2546 O O . LYS A 1 324 ? -10.870 -13.258 27.666 1.00 94.50 324 LYS A O 1
ATOM 2551 N N . VAL A 1 325 ? -13.122 -13.278 27.563 1.00 93.75 325 VAL A N 1
ATOM 2552 C CA . VAL A 1 325 ? -13.374 -13.483 29.000 1.00 93.75 325 VAL A CA 1
ATOM 2553 C C . VAL A 1 325 ? -13.743 -14.934 29.305 1.00 93.75 325 VAL A C 1
ATOM 2555 O O . VAL A 1 325 ? -13.209 -15.511 30.248 1.00 93.75 325 VAL A O 1
ATOM 2558 N N . LYS A 1 326 ? -14.621 -15.538 28.495 1.00 91.50 326 LYS A N 1
ATOM 2559 C CA . LYS A 1 326 ? -15.140 -16.903 28.698 1.00 91.50 326 LYS A CA 1
ATOM 2560 C C . LYS A 1 326 ? -15.266 -17.656 27.370 1.00 91.50 326 LYS A C 1
ATOM 2562 O O . LYS A 1 326 ? -15.544 -17.044 26.335 1.00 91.50 326 LYS A O 1
ATOM 2567 N N . ASP A 1 327 ? -15.070 -18.972 27.415 1.00 90.12 327 ASP A N 1
ATOM 2568 C CA . ASP A 1 327 ? -15.518 -19.933 26.400 1.00 90.12 327 ASP A CA 1
ATOM 2569 C C . ASP A 1 327 ? -16.139 -21.174 27.065 1.00 90.12 327 ASP A C 1
ATOM 2571 O O . ASP A 1 327 ? -16.097 -21.311 28.284 1.00 90.12 327 ASP A O 1
ATOM 2575 N N . VAL A 1 328 ? -16.646 -22.109 26.258 1.00 84.38 328 VAL A N 1
ATOM 2576 C CA . VAL A 1 328 ? -17.292 -23.358 26.709 1.00 84.38 328 VAL A CA 1
ATOM 2577 C C . VAL A 1 328 ? -16.432 -24.268 27.601 1.00 84.38 328 VAL A C 1
ATOM 2579 O O . VAL A 1 328 ? -16.957 -25.204 28.197 1.00 84.38 328 VAL A O 1
ATOM 2582 N N . SER A 1 329 ? -15.116 -24.055 27.666 1.00 84.44 329 SER A N 1
ATOM 2583 C CA . SER A 1 329 ? -14.196 -24.825 28.515 1.00 84.44 329 SER A CA 1
ATOM 2584 C C . SER A 1 329 ? -13.872 -24.136 29.842 1.00 84.44 329 SER A C 1
ATOM 2586 O O . SER A 1 329 ? -13.264 -24.754 30.718 1.00 84.44 329 SER A O 1
ATOM 2588 N N . LEU A 1 330 ? -14.264 -22.869 29.986 1.00 79.50 330 LEU A N 1
ATOM 2589 C CA . LEU A 1 330 ? -13.957 -22.017 31.124 1.00 79.50 330 LEU A CA 1
ATOM 2590 C C . LEU A 1 330 ? -15.244 -21.661 31.865 1.00 79.50 330 LEU A C 1
ATOM 2592 O O . LEU A 1 330 ? -16.114 -20.976 31.334 1.00 79.50 330 LEU A O 1
ATOM 2596 N N . ASP A 1 331 ? -15.333 -22.084 33.121 1.00 81.06 331 ASP A N 1
ATOM 2597 C CA . ASP A 1 331 ? -16.400 -21.650 34.018 1.00 81.06 331 ASP A CA 1
ATOM 2598 C C . ASP A 1 331 ? -15.929 -20.394 34.763 1.00 81.06 331 ASP A C 1
ATOM 2600 O O . ASP A 1 331 ? -15.085 -20.462 35.660 1.00 81.06 331 ASP A O 1
ATOM 2604 N N . VAL A 1 332 ? -16.359 -19.226 34.279 1.00 86.88 332 VAL A N 1
ATOM 2605 C CA . VAL A 1 332 ? -15.909 -17.910 34.752 1.00 86.88 332 VAL A CA 1
ATOM 2606 C C . VAL A 1 332 ? -17.127 -17.049 35.050 1.00 86.88 332 VAL A C 1
ATOM 2608 O O . VAL A 1 332 ? -17.810 -16.598 34.133 1.00 86.88 332 VAL A O 1
ATOM 2611 N N . ASP A 1 333 ? -17.324 -16.764 36.336 1.00 91.25 333 ASP A N 1
ATOM 2612 C CA . ASP A 1 333 ? -18.458 -15.972 36.834 1.00 91.25 333 ASP A CA 1
ATOM 2613 C C . ASP A 1 333 ? -18.066 -14.527 37.164 1.00 91.25 333 ASP A C 1
ATOM 2615 O O . ASP A 1 333 ? -18.901 -13.702 37.532 1.00 91.25 333 ASP A O 1
ATOM 2619 N N . THR A 1 334 ? -16.775 -14.193 37.066 1.00 93.44 334 THR A N 1
ATOM 2620 C CA . THR A 1 334 ? -16.274 -12.845 37.347 1.00 93.44 334 THR A CA 1
ATOM 2621 C C . THR A 1 334 ? -15.170 -12.441 36.382 1.00 93.44 334 THR A C 1
ATOM 2623 O O . THR A 1 334 ? -14.391 -13.272 35.922 1.00 93.44 334 THR A O 1
ATOM 2626 N N . TYR A 1 335 ? -15.074 -11.147 36.097 1.00 95.44 335 TYR A N 1
ATOM 2627 C CA . TYR A 1 335 ? -14.000 -10.570 35.298 1.00 95.44 335 TYR A CA 1
ATOM 2628 C C . TYR A 1 335 ? -13.524 -9.272 35.941 1.00 95.44 335 TYR A C 1
ATOM 2630 O O . TYR A 1 335 ? -14.342 -8.452 36.345 1.00 95.44 335 TYR A O 1
ATOM 2638 N N . SER A 1 336 ? -12.213 -9.080 36.057 1.00 94.75 336 SER A N 1
ATOM 2639 C CA . SER A 1 336 ? -11.638 -7.879 36.662 1.00 94.75 336 SER A CA 1
ATOM 2640 C C . SER A 1 336 ? -10.928 -7.030 35.613 1.00 94.75 336 SER A C 1
ATOM 2642 O O . SER A 1 336 ? -10.185 -7.569 34.793 1.00 94.75 336 SER A O 1
ATOM 2644 N N . TYR A 1 337 ? -11.149 -5.716 35.642 1.00 96.56 337 TYR A N 1
ATOM 2645 C CA . TYR A 1 337 ? -10.490 -4.763 34.749 1.00 96.56 337 TYR A CA 1
ATOM 2646 C C . TYR A 1 337 ? -10.126 -3.471 35.477 1.00 96.56 337 TYR A C 1
ATOM 2648 O O . TYR A 1 337 ? -10.900 -2.987 36.302 1.00 96.56 337 TYR A O 1
ATOM 2656 N N . THR A 1 338 ? -8.985 -2.879 35.129 1.00 95.75 338 THR A N 1
ATOM 2657 C CA . THR A 1 338 ? -8.503 -1.621 35.709 1.00 95.75 338 THR A CA 1
ATOM 2658 C C . THR A 1 338 ? -8.321 -0.587 34.611 1.00 95.75 338 THR A C 1
ATOM 2660 O O . THR A 1 338 ? -7.628 -0.846 33.633 1.00 95.75 338 THR A O 1
ATOM 2663 N N . TYR A 1 339 ? -8.908 0.594 34.795 1.00 95.62 339 TYR A N 1
ATOM 2664 C CA . TYR A 1 339 ? -8.672 1.736 33.917 1.00 95.62 339 TYR A CA 1
ATOM 2665 C C . TYR A 1 339 ? -7.545 2.604 34.476 1.00 95.62 339 TYR A C 1
ATOM 2667 O O . TYR A 1 339 ? -7.636 3.121 35.594 1.00 95.62 339 TYR A O 1
ATOM 2675 N N . ASP A 1 340 ? -6.501 2.798 33.675 1.00 95.00 340 ASP A N 1
ATOM 2676 C CA . ASP A 1 340 ? -5.309 3.561 34.059 1.00 95.00 340 ASP A CA 1
ATOM 2677 C C . ASP A 1 340 ? -5.333 5.010 33.561 1.00 95.00 340 ASP A C 1
ATOM 2679 O O . ASP A 1 340 ? -4.367 5.752 33.747 1.00 95.00 340 ASP A O 1
ATOM 2683 N N . GLN A 1 341 ? -6.416 5.452 32.926 1.00 92.69 341 GLN A N 1
ATOM 2684 C CA . GLN A 1 341 ? -6.579 6.824 32.454 1.00 92.69 341 GLN A CA 1
ATOM 2685 C C . GLN A 1 341 ? -7.923 7.388 32.913 1.00 92.69 341 GLN A C 1
ATOM 2687 O O . GLN A 1 341 ? -8.921 6.676 32.983 1.00 92.69 341 GLN A O 1
ATOM 2692 N N . VAL A 1 342 ? -7.920 8.675 33.265 1.00 93.44 342 VAL A N 1
ATOM 2693 C CA . VAL A 1 342 ? -9.138 9.430 33.579 1.00 93.44 342 VAL A CA 1
ATOM 2694 C C . VAL A 1 342 ? -9.937 9.601 32.292 1.00 93.44 342 VAL A C 1
ATOM 2696 O O . VAL A 1 342 ? -9.376 9.950 31.251 1.00 93.44 342 VAL A O 1
ATOM 2699 N N . GLY A 1 343 ? -11.246 9.379 32.359 1.00 91.38 343 GLY A N 1
ATOM 2700 C CA . GLY A 1 343 ? -12.109 9.431 31.187 1.00 91.38 343 GLY A CA 1
ATOM 2701 C C . GLY A 1 343 ? -13.456 8.764 31.419 1.00 91.38 343 GLY A C 1
ATOM 2702 O O . GLY A 1 343 ? -13.710 8.177 32.467 1.00 91.38 343 GLY A O 1
ATOM 2703 N N . THR A 1 344 ? -14.329 8.861 30.422 1.00 92.81 344 THR A N 1
ATOM 2704 C CA . THR A 1 344 ? -15.602 8.141 30.406 1.00 92.81 344 THR A CA 1
ATOM 2705 C C . THR A 1 344 ? -15.567 7.095 29.301 1.00 92.81 344 THR A C 1
ATOM 2707 O O . THR A 1 344 ? -15.302 7.428 28.147 1.00 92.81 344 THR A O 1
ATOM 2710 N N . TYR A 1 345 ? -15.850 5.846 29.654 1.00 94.94 345 TYR A N 1
ATOM 2711 C CA . TYR A 1 345 ? -15.776 4.685 28.771 1.00 94.94 345 TYR A CA 1
ATOM 2712 C C . TYR A 1 345 ? -17.111 3.945 28.740 1.00 94.94 345 TYR A C 1
ATOM 2714 O O . TYR A 1 345 ? -17.846 3.934 29.727 1.00 94.94 345 TYR A O 1
ATOM 2722 N N . THR A 1 346 ? -17.417 3.287 27.624 1.00 95.69 346 THR A N 1
ATOM 2723 C CA . THR A 1 346 ? -18.546 2.352 27.533 1.00 95.69 346 THR A CA 1
ATOM 2724 C C . THR A 1 346 ? -18.001 0.931 27.543 1.00 95.69 346 THR A C 1
ATOM 2726 O O . THR A 1 346 ? -17.603 0.396 26.506 1.00 95.69 346 THR A O 1
ATOM 2729 N N . ALA A 1 347 ? -17.980 0.329 28.728 1.00 96.06 347 ALA A N 1
ATOM 2730 C CA . ALA A 1 347 ? -17.615 -1.065 28.909 1.00 96.06 347 ALA A CA 1
ATOM 2731 C C . ALA A 1 347 ? -18.733 -1.951 28.355 1.00 96.06 347 ALA A C 1
ATOM 2733 O O . ALA A 1 347 ? -19.884 -1.828 28.775 1.00 96.06 347 ALA A O 1
ATOM 2734 N N . THR A 1 348 ? -18.405 -2.836 27.416 1.00 97.38 348 THR A N 1
ATOM 2735 C CA . THR A 1 348 ? -19.392 -3.678 26.732 1.00 97.38 348 THR A CA 1
ATOM 2736 C C . THR A 1 348 ? -19.023 -5.147 26.844 1.00 97.38 348 THR A C 1
ATOM 2738 O O . THR A 1 348 ? -17.937 -5.557 26.432 1.00 97.38 348 THR A O 1
ATOM 2741 N N . PHE A 1 349 ? -19.949 -5.953 27.352 1.00 96.50 349 PHE A N 1
ATOM 2742 C CA . PHE A 1 349 ? -19.862 -7.407 27.329 1.00 96.50 349 PHE A CA 1
ATOM 2743 C C . PHE A 1 349 ? -20.754 -7.951 26.219 1.00 96.50 349 PHE A C 1
ATOM 2745 O O . PHE A 1 349 ? -21.968 -7.746 26.233 1.00 96.50 349 PHE A O 1
ATOM 2752 N N . LEU A 1 350 ? -20.144 -8.656 25.271 1.00 95.62 350 LEU A N 1
ATOM 2753 C CA . LEU A 1 350 ? -20.829 -9.426 24.242 1.00 95.62 350 LEU A CA 1
ATOM 2754 C C . LEU A 1 350 ? -20.887 -10.889 24.687 1.00 95.62 350 LEU A C 1
ATOM 2756 O O . LEU A 1 350 ? -19.853 -11.555 24.778 1.00 95.62 350 LEU A O 1
ATOM 2760 N N . MET A 1 351 ? -22.094 -11.367 24.963 1.00 93.88 351 MET A N 1
ATOM 2761 C CA . MET A 1 351 ? -22.386 -12.730 25.397 1.00 93.88 351 MET A CA 1
ATOM 2762 C C . MET A 1 351 ? -23.041 -13.499 24.257 1.00 93.88 351 MET A C 1
ATOM 2764 O O . MET A 1 351 ? -23.987 -12.989 23.661 1.00 93.88 351 MET A O 1
ATOM 2768 N N . ASN A 1 352 ? -22.565 -14.708 23.959 1.00 91.94 352 ASN A N 1
ATOM 2769 C CA . ASN A 1 352 ? -23.109 -15.529 22.877 1.00 91.94 352 ASN A CA 1
ATOM 2770 C C . ASN A 1 352 ? -23.287 -16.985 23.310 1.00 91.94 352 ASN A C 1
ATOM 2772 O O . ASN A 1 352 ? -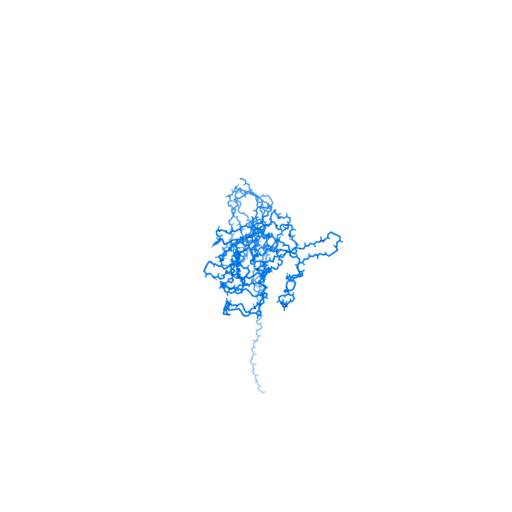22.394 -17.539 23.952 1.00 91.94 352 ASN A O 1
ATOM 2776 N N . ASN A 1 353 ? -24.377 -17.600 22.851 1.00 88.12 353 ASN A N 1
ATOM 2777 C CA . ASN A 1 353 ? -24.596 -19.045 22.831 1.00 88.12 353 ASN A CA 1
ATOM 2778 C C . ASN A 1 353 ? -24.738 -19.481 21.377 1.00 88.12 353 ASN A C 1
ATOM 2780 O O . AS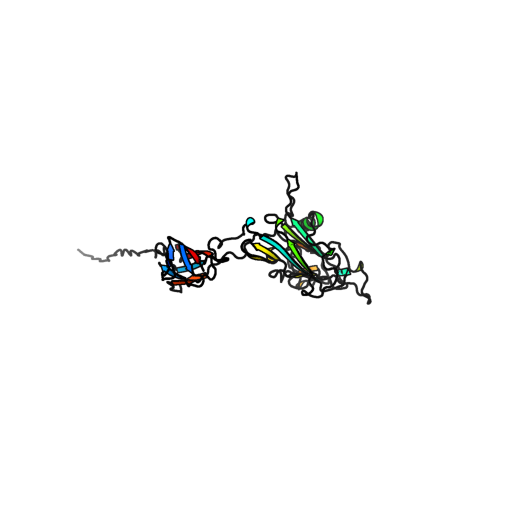N A 1 353 ? -25.560 -18.931 20.644 1.00 88.12 353 ASN A O 1
ATOM 2784 N N . PHE A 1 354 ? -23.938 -20.458 20.952 1.00 78.31 354 PHE A N 1
ATOM 2785 C CA . PHE A 1 354 ? -24.000 -20.988 19.591 1.00 78.31 354 PHE A CA 1
ATOM 2786 C C . PHE A 1 354 ? -24.046 -22.512 19.613 1.00 78.31 354 PHE A C 1
ATOM 2788 O O . PHE A 1 354 ? -23.217 -23.180 20.229 1.00 78.31 354 PHE A O 1
ATOM 2795 N N . SER A 1 355 ? -25.012 -23.072 18.898 1.00 70.50 355 SER A N 1
ATOM 2796 C CA . SER A 1 355 ? -25.144 -24.501 18.641 1.00 70.50 355 SER A CA 1
ATOM 2797 C C . SER A 1 355 ? -25.553 -24.727 17.186 1.00 70.50 355 SER A C 1
ATOM 2799 O O . SER A 1 355 ? -25.849 -23.786 16.457 1.00 70.50 355 SER A O 1
ATOM 2801 N N . TYR A 1 356 ? -25.616 -25.988 16.751 1.00 68.44 356 TYR A N 1
ATOM 2802 C CA . TYR A 1 356 ? -25.997 -26.318 15.372 1.00 68.44 356 TYR A CA 1
ATOM 2803 C C . TYR A 1 356 ? -27.417 -25.856 14.979 1.00 68.44 356 TYR A C 1
ATOM 2805 O O . TYR A 1 356 ? -27.712 -25.788 13.789 1.00 68.44 356 TYR A O 1
ATOM 2813 N N . ALA A 1 357 ? -28.289 -25.582 15.956 1.00 65.88 357 ALA A N 1
ATOM 2814 C CA . ALA A 1 357 ? -29.700 -25.249 15.747 1.00 65.88 357 ALA A CA 1
ATOM 2815 C C . ALA A 1 357 ? -30.129 -23.912 16.375 1.00 65.88 357 ALA A C 1
ATOM 2817 O O . ALA A 1 357 ? -31.238 -23.455 16.115 1.00 65.88 357 ALA A O 1
ATOM 2818 N N . HIS A 1 358 ? -29.281 -23.288 17.197 1.00 69.62 358 HIS A N 1
ATOM 2819 C CA . HIS A 1 358 ? -29.640 -22.094 17.959 1.00 69.62 358 HIS A CA 1
ATOM 2820 C C . HIS A 1 358 ? -28.450 -21.147 18.096 1.00 69.62 358 HIS A C 1
ATOM 2822 O O . HIS A 1 358 ? -27.363 -21.575 18.494 1.00 69.62 358 HIS A O 1
ATOM 2828 N N . GLU A 1 359 ? -28.686 -19.871 17.805 1.00 81.12 359 GLU A N 1
ATOM 2829 C CA . GLU A 1 359 ? -27.760 -18.762 18.015 1.00 81.12 359 GLU A CA 1
ATOM 2830 C C . GLU A 1 359 ? -28.480 -17.687 18.836 1.00 81.12 359 GLU A C 1
ATOM 2832 O O . GLU A 1 359 ? -29.541 -17.202 18.440 1.00 81.12 359 GLU A O 1
ATOM 2837 N N . ALA A 1 360 ? -27.899 -17.319 19.976 1.00 87.06 360 ALA A N 1
ATOM 2838 C CA . ALA A 1 360 ? -28.365 -16.224 20.816 1.00 87.06 360 ALA A CA 1
ATOM 2839 C C . ALA A 1 360 ? -27.196 -15.292 21.141 1.00 87.06 360 ALA A C 1
ATOM 2841 O O . ALA A 1 360 ? -26.091 -15.746 21.439 1.00 87.06 360 ALA A O 1
ATOM 2842 N N . SER A 1 361 ? -27.453 -13.985 21.118 1.00 91.50 361 SER A N 1
ATOM 2843 C CA . SER A 1 361 ? -26.477 -12.954 21.468 1.00 91.50 361 SER A CA 1
ATOM 2844 C C . SER A 1 361 ? -27.109 -11.902 22.375 1.00 91.50 361 SER A C 1
ATOM 2846 O O . SER A 1 361 ? -28.264 -11.515 22.176 1.00 91.50 361 SER A O 1
ATOM 2848 N N . LYS A 1 362 ? -26.358 -11.432 23.374 1.00 93.69 362 LYS A N 1
ATOM 2849 C CA . LYS A 1 362 ? -26.772 -10.362 24.285 1.00 93.69 362 LYS A CA 1
ATOM 2850 C C . LYS A 1 362 ? -25.623 -9.406 24.562 1.00 93.69 362 LYS A C 1
ATOM 2852 O O . LYS A 1 362 ? -24.485 -9.817 24.780 1.00 93.69 362 LYS A O 1
ATOM 2857 N N . ILE A 1 363 ? -25.951 -8.120 24.579 1.00 94.88 363 ILE A N 1
ATOM 2858 C CA . ILE A 1 363 ? -25.017 -7.032 24.856 1.00 94.88 363 ILE A CA 1
ATOM 2859 C C . ILE A 1 363 ? -25.368 -6.446 26.224 1.00 94.88 363 ILE A C 1
ATOM 2861 O O . ILE A 1 363 ? -26.528 -6.112 26.470 1.00 94.88 363 ILE A O 1
ATOM 2865 N N . CYS A 1 364 ? -24.372 -6.315 27.099 1.00 93.44 364 CYS A N 1
ATOM 2866 C CA . CYS A 1 364 ? -24.498 -5.614 28.378 1.00 93.44 364 CYS A CA 1
ATOM 2867 C C . CYS A 1 364 ? -23.518 -4.437 28.411 1.00 93.44 364 CYS A C 1
ATOM 2869 O O . CYS A 1 364 ? -22.310 -4.644 28.287 1.00 93.44 364 CYS A O 1
ATOM 2871 N N . GLU A 1 365 ? -24.031 -3.218 28.588 1.00 94.88 365 GLU A N 1
ATOM 2872 C CA . GLU A 1 365 ? -23.242 -1.981 28.570 1.00 94.88 365 GLU A CA 1
ATOM 2873 C C . GLU A 1 365 ? -23.269 -1.262 29.919 1.00 94.88 365 GLU A C 1
ATOM 2875 O O . GLU A 1 365 ? -24.328 -1.076 30.524 1.00 94.88 365 GLU A O 1
ATOM 2880 N N . LEU A 1 366 ? -22.095 -0.800 30.345 1.00 92.31 366 LEU A N 1
ATOM 2881 C CA . LEU A 1 366 ? -21.867 -0.049 31.577 1.00 92.31 366 LEU A CA 1
ATOM 2882 C C . LEU A 1 366 ? -21.068 1.216 31.244 1.00 92.31 366 LEU A C 1
ATOM 2884 O O . LEU A 1 366 ? -20.045 1.143 30.560 1.00 92.31 366 LEU A O 1
ATOM 2888 N N . ILE A 1 367 ? -21.505 2.379 31.733 1.00 93.50 367 ILE A N 1
ATOM 2889 C CA . ILE A 1 367 ? -20.747 3.626 31.566 1.00 93.50 367 ILE A CA 1
ATOM 2890 C C . ILE A 1 367 ? -19.754 3.729 32.719 1.00 93.50 367 ILE A C 1
ATOM 2892 O O . ILE A 1 367 ? -20.162 3.840 33.869 1.00 93.50 367 ILE A O 1
ATOM 2896 N N . ILE A 1 368 ? -18.459 3.714 32.428 1.00 94.31 368 ILE A N 1
ATOM 2897 C CA . ILE A 1 368 ? -17.394 3.815 33.426 1.00 94.31 368 ILE A CA 1
ATOM 2898 C C . ILE A 1 368 ? -16.834 5.233 33.411 1.00 94.31 368 ILE A C 1
ATOM 2900 O O . ILE A 1 368 ? -16.209 5.645 32.442 1.00 94.31 368 ILE A O 1
ATOM 2904 N N . ASN A 1 369 ? -17.052 5.983 34.483 1.00 93.25 369 ASN A N 1
ATOM 2905 C CA . ASN A 1 369 ? -16.474 7.298 34.716 1.00 93.25 369 ASN A CA 1
ATOM 2906 C C . ASN A 1 369 ? -15.262 7.171 35.649 1.00 93.25 369 ASN A C 1
ATOM 2908 O O . ASN A 1 369 ? -15.403 6.946 36.852 1.00 93.25 369 ASN A O 1
ATOM 2912 N N . VAL A 1 370 ? -14.068 7.305 35.087 1.00 93.06 370 VAL A N 1
ATOM 2913 C CA . VAL A 1 370 ? -12.801 7.179 35.805 1.00 93.06 370 VAL A CA 1
ATOM 2914 C C . VAL A 1 370 ? -12.322 8.563 36.206 1.00 93.06 370 VAL A C 1
ATOM 2916 O O . VAL A 1 370 ? -12.093 9.412 35.345 1.00 93.06 370 VAL A O 1
ATOM 2919 N N . THR A 1 371 ? -12.162 8.789 37.506 1.00 92.00 371 THR A N 1
ATOM 2920 C CA . THR A 1 371 ? -11.656 10.043 38.081 1.00 92.00 371 THR A CA 1
ATOM 2921 C C . THR A 1 371 ? -10.237 9.871 38.616 1.00 92.00 371 THR A C 1
ATOM 2923 O O . THR A 1 371 ? -9.744 8.750 38.716 1.00 92.00 371 THR A O 1
ATOM 2926 N N . GLU A 1 372 ? -9.589 10.975 38.987 1.00 90.19 372 GLU A N 1
ATOM 2927 C CA . GLU A 1 372 ? -8.321 10.956 39.741 1.00 90.19 372 GLU A CA 1
ATOM 2928 C C . GLU A 1 372 ? -8.401 10.166 41.060 1.00 90.19 372 GLU A C 1
ATOM 2930 O O . GLU A 1 372 ? -9.494 10.124 41.689 1.00 90.19 372 GLU A O 1
#

Foldseek 3Di:
DDDDDDDDDDPPPPPPPPPPPVVCQACPFWAKDWDDDPQWDDDPQETEGAFQDKIKIFIDDDFQFKWKQFQPVLRNPVFQPPFFDDLVQFPFKKWKKWKAWAFFWLVLFQPFKFKWKWKWDDDVPDPDIDTLPDAPLPDLVVRVCSVLPVDPTDGPDDSVQGDSTHQNDPVSTRMDIDTPSVRAVIQMKMKMKGRSVQDWLVVDQAPPVRWGTWHIKMKMAQGWMWTQTNVRDIDIDFQVQFAKWKAFPQLVDDWPQADPVQADPPSGTDAGCDQGAQGKHCVCRRRNIIMHHIGDIPTTTGIIMIMTGGDNSGGDPRTRGTDIDRHNVDDDRMDMDGHNDADKGWMKMWGWDDDPVDIYIDIYIGIYGYDD

Solvent-accessible surface area (backbone atoms only — not comparable to full-atom values): 20949 Å² total; per-residue (Å²): 137,84,88,83,89,80,89,82,80,87,80,76,82,76,79,75,78,71,77,78,66,68,82,78,64,62,59,84,72,41,46,70,50,67,68,77,54,99,66,50,46,78,60,92,67,36,38,39,35,40,45,66,48,73,45,41,35,36,52,41,63,82,62,39,28,32,32,37,14,64,31,48,93,63,17,29,68,93,37,45,81,38,59,57,57,64,75,86,45,53,66,46,31,31,44,29,32,25,42,25,20,69,40,61,37,41,79,34,23,42,77,30,57,50,41,29,31,36,54,52,43,69,49,91,95,48,97,59,68,46,58,75,89,73,71,78,91,78,45,66,71,62,36,50,45,42,62,74,70,67,50,84,69,40,73,71,50,55,64,88,78,46,65,48,42,59,45,67,38,77,92,56,33,55,73,48,77,41,80,48,54,93,47,60,97,35,56,31,31,46,36,37,33,37,26,83,82,68,67,48,46,86,82,46,80,47,47,98,87,66,48,48,44,23,35,30,24,44,35,39,38,53,24,28,41,40,34,36,32,73,88,72,50,73,49,77,48,32,45,57,76,30,55,68,37,38,41,38,77,52,49,89,61,89,52,94,78,49,60,73,90,64,52,43,90,47,48,52,48,45,54,26,82,57,94,36,50,45,36,46,22,54,77,46,17,76,64,11,20,34,34,38,30,32,17,56,61,83,52,74,51,48,46,29,38,37,34,37,39,66,51,69,85,40,62,33,92,72,42,23,50,65,46,84,71,35,38,86,92,50,93,65,53,62,51,74,53,62,48,82,56,69,46,77,26,51,30,34,39,44,31,33,29,79,56,101,88,49,78,37,77,48,78,41,79,40,36,39,38,29,37,123

Sequence (372 aa):
MKTYKLLLLSLGVFCFTACEKELDRDLTDANVSVATDENVRYEGNILTVKKGTPITFLLHGDPDYVSFFSGELGHQYVYRDRKEYSAEDVESCELKFGIWTATGNANSCTNQLDVFYMAEEQAPNLETTTFFPGMSKTDFEADSILVEKTTEWKALISREELPNKVLGSAASALNYSRSVKEFIGKKFTLAIVLNKDGKKASDYPTYSDGTPIPQSTFNFTGMRVETTWRNGRVTTAYASSFGFTPLNMKNKTVFKDQDEINMPKDREYGSVSTGVSGMWNLSSIANGGFTVTGAASGFDWKYTWLVSDYLNFLECPEPDLPVKVKDVSLDVDTYSYTYDQVGTYTATFLMNNFSYAHEASKICELIINVTE

Radius of gyration: 32.5 Å; Cα contacts (8 Å, |Δi|>4): 819; chains: 1; bounding box: 105×105×75 Å

pLDDT: mean 89.16, std 14.16, range [31.14, 98.88]

Organism: NCBI:txid338188

InterPro domains:
  IPR032185 Domain of unknown function DUF5017 [PF16409] (38-117)

Secondary structure (DSSP, 8-state):
---------------------------TT-EEEE---TT-EEETTEEEEETTPEEEEEEES--SEEEEE-SSTT--GGGTT--B--GGGEEEEEEEEEEEE-SS-HHHHTT-EEEEEEE-EEPTT-SPEE------SS-HHHHHHIIIII--PEEEE-GGGS--S---SGGGPEEEEEE-GGGTTS-EEEEEEE-TT---GGGSPPPTTSPPPPPPPEEEEEEEEEEEETTS-EEEEEGGGTT-EEE-TTTT---TTS-TTTS-S-TTT--BSS--BT-EE-TTGGGT-EEEBPPPTTSPPP-EEEE-----TTB-SS---PEEEE-TT----EEEEE--S-EEEEEEEEEEEE-SS-EEEEEEEEEEEEE-

Nearest PDB structures (foldseek):
  4r6u-assembly2_A  TM=4.183E-01  e=5.274E+00  Homo sapiens
  4r6u-assembly1_C  TM=4.207E-01  e=6.216E+00  Homo sapiens
  7jrl-assembly1_A  TM=4.660E-01  e=9.120E+00  Clostridium perfringens ATCC 13124
  3wo3-assembly1_B  TM=7.942E-02  e=1.864E+00  Homo sapiens
  3wo3-assembly5_J  TM=7.378E-02  e=2.734E+00  Homo sapiens

Mean predicted aligned error: 10.35 Å